Protein AF-A0A1L9TBP9-F1 (afdb_monomer)

Nearest PDB structures (foldseek):
  9b64-assembly1_A  TM=3.647E-01  e=4.771E+00  Rattus norvegicus
  8c1r-assembly1_C  TM=3.737E-01  e=6.247E+00  Rattus norvegicus
  7mit-assembly1_A  TM=2.505E-01  e=4.284E+00  Rattus norvegicus
  3b5o-assembly1_A  TM=1.708E-01  e=9.109E+00  Nostoc punctiforme PCC 73102

Radius of gyration: 25.15 Å; Cα contacts (8 Å, |Δi|>4): 472; chains: 1; bounding box: 69×74×82 Å

Sequence (394 aa):
MTLRDGPEFPFFCHICGAPPTWRRLLADSTLEYLDPEEDDFDHREYRYADFMPAQQGFGYDARFLPPRTIRWLDAARLVTNKSVDIVKGTETEASAPLLTPLAVYVNTDFGTCHYPGNTNVLQCNVDGYLVHDACFKMLERVHHQNLQANCVTRDLDLGRLWNWLELGLEDRNNDLVDWGFGDAFHRGGTDWPGERFQPDYQEWIPVKGSMWTVMDPEGPFNCQPLLDRASASPRSGYSFTFSVRPAQTSPEPKANILSLLPREHQLSILELLPTSSVLNLFLASPDVRCFAEHLPPSFWKSRLFFDVPWCADIILSQIQTAQRNRTGKGRVQFNRLLRFLREFYTSPGQDHDVEDLGFRGLRNRRRIWMNCERIVREMDNRSLTVGRQSPPEE

Secondary structure (DSSP, 8-state):
-----PPP-----TTT---S-GGGBPBSS-SS---TT-TTS------HHHH-TT-TT-SB-TTTS-GGGTGGGG-EEEEEEEEE-TTT--EEEEEEEEEPPPPSEEETTTTEEE-TT-S-EEEBTTTEEEEEHHHHHHHHHHHHHHHTTTT--PPP-HHHHHHHHHHTHHHHTSTT---S-TTSSS-S-TT----TT-TT-SSB-PPTT-GGGGS-TTS----HHHHHHHHS----S--S----PPPP--S-----GGGGS-HHHHHHHHHHS-HHHHHHHHHH-HHHHHHHTT--HHHHHHTHHHH-TTTHHHHHHHHHHHHHH-SSSPPP-HHHHHHHHHHHHHS-S---S---HHHHHHHHHHHHHHHHHHHHHHHHHHHHHHTT--PPP-

InterPro domains:
  IPR036047 F-box-like domain superfamily [SSF81383] (245-316)

Structure (mmCIF, N/CA/C/O backbone):
data_AF-A0A1L9TBP9-F1
#
_entry.id   AF-A0A1L9TBP9-F1
#
loop_
_atom_site.group_PDB
_atom_site.id
_atom_site.type_symbol
_atom_site.label_atom_id
_atom_site.label_alt_id
_atom_site.label_comp_id
_atom_site.label_asym_id
_atom_site.label_entity_id
_atom_site.label_seq_id
_atom_site.pdbx_PDB_ins_code
_atom_site.Cartn_x
_atom_site.Cartn_y
_atom_site.Cartn_z
_atom_site.occupancy
_atom_site.B_iso_or_equiv
_atom_site.auth_seq_id
_atom_site.auth_comp_id
_atom_site.auth_asym_id
_atom_site.auth_atom_id
_atom_site.pdbx_PDB_model_num
ATOM 1 N N . MET A 1 1 ? 42.427 16.219 -8.598 1.00 33.19 1 MET A N 1
ATOM 2 C CA . MET A 1 1 ? 41.796 15.067 -9.266 1.00 33.19 1 MET A CA 1
ATOM 3 C C . MET A 1 1 ? 40.311 15.247 -9.042 1.00 33.19 1 MET A C 1
ATOM 5 O O . MET A 1 1 ? 39.895 15.355 -7.899 1.00 33.19 1 MET A O 1
ATOM 9 N N . THR A 1 2 ? 39.605 15.528 -10.126 1.00 28.67 2 THR A N 1
ATOM 10 C CA . THR A 1 2 ? 38.201 15.941 -10.187 1.00 28.67 2 THR A CA 1
ATOM 11 C C . THR A 1 2 ? 37.285 14.876 -9.589 1.00 28.67 2 THR A C 1
ATOM 13 O O . THR A 1 2 ? 37.544 13.687 -9.782 1.00 28.67 2 THR A O 1
ATOM 16 N N . LEU A 1 3 ? 36.243 15.315 -8.867 1.00 34.59 3 LEU A N 1
ATOM 17 C CA . LEU A 1 3 ? 35.085 14.485 -8.538 1.00 34.59 3 LEU A CA 1
ATOM 18 C C . LEU A 1 3 ? 34.657 13.781 -9.827 1.00 34.59 3 LEU A C 1
ATOM 20 O O . LEU A 1 3 ? 34.337 14.440 -10.814 1.00 34.59 3 LEU A O 1
ATOM 24 N N . ARG A 1 4 ? 34.768 12.453 -9.859 1.00 36.00 4 ARG A N 1
ATOM 25 C CA . ARG A 1 4 ? 34.061 11.676 -10.868 1.00 36.00 4 ARG A CA 1
ATOM 26 C C . ARG A 1 4 ? 32.607 11.712 -10.435 1.00 36.00 4 ARG A C 1
ATOM 28 O O . ARG A 1 4 ? 32.274 11.075 -9.441 1.00 36.00 4 ARG A O 1
ATOM 35 N N . ASP A 1 5 ? 31.803 12.476 -11.161 1.00 43.19 5 ASP A N 1
ATOM 36 C CA . ASP A 1 5 ? 30.362 12.274 -11.233 1.00 43.19 5 ASP A CA 1
ATOM 37 C C . ASP A 1 5 ? 30.150 10.794 -11.592 1.00 43.19 5 ASP A C 1
ATOM 39 O O . ASP A 1 5 ? 30.470 10.349 -12.699 1.00 43.19 5 ASP A O 1
ATOM 43 N N . GLY A 1 6 ? 29.790 9.995 -10.587 1.00 33.72 6 GLY A N 1
ATOM 44 C CA . GLY A 1 6 ? 29.455 8.586 -10.766 1.00 33.72 6 GLY A CA 1
ATOM 45 C C . GLY A 1 6 ? 28.110 8.468 -11.484 1.00 33.72 6 GLY A C 1
ATOM 46 O O . GLY A 1 6 ? 27.306 9.395 -11.402 1.00 33.72 6 GLY A O 1
ATOM 47 N N . PRO A 1 7 ? 27.843 7.371 -12.213 1.00 36.84 7 PRO A N 1
ATOM 48 C CA . PRO A 1 7 ? 26.534 7.169 -12.814 1.00 36.84 7 PRO A CA 1
ATOM 49 C C . PRO A 1 7 ? 25.459 7.128 -11.723 1.00 36.84 7 PRO A C 1
ATOM 51 O O . PRO A 1 7 ? 25.536 6.367 -10.760 1.00 36.84 7 PRO A O 1
ATOM 54 N N . GLU A 1 8 ? 24.481 8.005 -11.894 1.00 53.34 8 GLU A N 1
ATOM 55 C CA . GLU A 1 8 ? 23.363 8.251 -11.002 1.00 53.34 8 GLU A CA 1
ATOM 56 C C . GLU A 1 8 ? 22.251 7.183 -11.134 1.00 53.34 8 GLU A C 1
ATOM 58 O O . GLU A 1 8 ? 21.772 6.883 -12.225 1.00 53.34 8 GLU A O 1
ATOM 63 N N . PHE A 1 9 ? 21.829 6.698 -9.960 1.00 54.94 9 PHE A N 1
ATOM 64 C CA . PHE A 1 9 ? 20.565 6.065 -9.541 1.00 54.94 9 PHE A CA 1
ATOM 65 C C . PHE A 1 9 ? 20.187 4.636 -10.003 1.00 54.94 9 PHE A C 1
ATOM 67 O O . PHE A 1 9 ? 19.863 4.412 -11.170 1.00 54.94 9 PHE A O 1
ATOM 74 N N . PRO A 1 10 ? 20.041 3.678 -9.057 1.00 68.88 10 PRO A N 1
ATOM 75 C CA . PRO A 1 10 ? 19.325 2.429 -9.311 1.00 68.88 10 PRO A CA 1
ATOM 76 C C . PRO A 1 10 ? 17.821 2.687 -9.528 1.00 68.88 10 PRO A C 1
ATOM 78 O O . PRO A 1 10 ? 17.229 3.589 -8.935 1.00 68.88 10 PRO A O 1
ATOM 81 N N . PHE A 1 11 ? 17.170 1.886 -10.374 1.00 77.81 11 PHE A N 1
ATOM 82 C CA . PHE A 1 11 ? 15.745 2.034 -10.694 1.00 77.81 11 PHE A CA 1
ATOM 83 C C . PHE A 1 11 ? 14.880 1.283 -9.679 1.00 77.81 11 PHE A C 1
ATOM 85 O O . PHE A 1 11 ? 14.967 0.061 -9.566 1.00 77.81 11 PHE A O 1
ATOM 92 N N . PHE A 1 12 ? 14.014 1.997 -8.962 1.00 81.06 12 PHE A N 1
ATOM 93 C CA . PHE A 1 12 ? 13.132 1.422 -7.945 1.00 81.06 12 PHE A CA 1
ATOM 94 C C . PHE A 1 12 ? 11.743 2.051 -7.975 1.00 81.06 12 PHE A C 1
ATOM 96 O O . PHE A 1 12 ? 11.516 3.126 -8.530 1.00 81.06 12 PHE A O 1
ATOM 103 N N . CYS A 1 13 ? 10.787 1.371 -7.347 1.00 87.00 13 CYS A N 1
ATOM 104 C CA . CYS A 1 13 ? 9.452 1.910 -7.175 1.00 87.00 13 CYS A CA 1
ATOM 105 C C . CYS A 1 13 ? 9.450 3.087 -6.189 1.00 87.00 13 CYS A C 1
ATOM 107 O O . CYS A 1 13 ? 9.718 2.907 -5.003 1.00 87.00 13 CYS A O 1
ATOM 109 N N . HIS A 1 14 ? 8.996 4.258 -6.637 1.00 86.12 14 HIS A N 1
ATOM 110 C CA . HIS A 1 14 ? 8.923 5.495 -5.841 1.00 86.12 14 HIS A CA 1
ATOM 111 C C . HIS A 1 14 ? 7.876 5.490 -4.708 1.00 86.12 14 HIS A C 1
ATOM 113 O O . HIS A 1 14 ? 7.734 6.473 -3.986 1.00 86.12 14 HIS A O 1
ATOM 119 N N . ILE A 1 15 ? 7.145 4.385 -4.520 1.00 87.19 15 ILE A N 1
ATOM 120 C CA . ILE A 1 15 ? 6.168 4.205 -3.430 1.00 87.19 15 ILE A CA 1
ATOM 121 C C . ILE A 1 15 ? 6.676 3.222 -2.367 1.00 87.19 15 ILE A C 1
ATOM 123 O O . ILE A 1 15 ? 6.418 3.403 -1.177 1.00 87.19 15 ILE A O 1
ATOM 127 N N . CYS A 1 16 ? 7.354 2.146 -2.773 1.00 84.75 16 CYS A N 1
ATOM 128 C CA . CYS A 1 16 ? 7.748 1.070 -1.858 1.00 84.75 16 CYS A CA 1
ATOM 129 C C . CYS A 1 16 ? 9.258 0.824 -1.775 1.00 84.75 16 CYS A C 1
ATOM 131 O O . CYS A 1 16 ? 9.674 0.019 -0.940 1.00 84.75 16 CYS A O 1
ATOM 133 N N . GLY A 1 17 ? 10.057 1.461 -2.631 1.00 80.75 17 GLY A N 1
ATOM 134 C CA . GLY A 1 17 ? 11.507 1.289 -2.716 1.00 80.75 17 GLY A CA 1
ATOM 135 C C . GLY A 1 17 ? 11.972 -0.082 -3.218 1.00 80.75 17 GLY A C 1
ATOM 136 O O . GLY A 1 17 ? 13.166 -0.341 -3.225 1.00 80.75 17 GLY A O 1
ATOM 137 N N . ALA A 1 18 ? 11.062 -0.983 -3.606 1.00 80.81 18 ALA A N 1
ATOM 138 C CA . ALA A 1 18 ? 11.427 -2.296 -4.143 1.00 80.81 18 ALA A CA 1
ATOM 139 C C . ALA A 1 18 ? 11.835 -2.197 -5.630 1.00 80.81 18 ALA A C 1
ATOM 141 O O . ALA A 1 18 ? 11.355 -1.287 -6.321 1.00 80.81 18 ALA A O 1
ATOM 142 N N . PRO A 1 19 ? 12.680 -3.119 -6.132 1.00 81.00 19 PRO A N 1
ATOM 143 C CA . PRO A 1 19 ? 13.093 -3.131 -7.533 1.00 81.00 19 PRO A CA 1
ATOM 144 C C . PRO A 1 19 ? 11.929 -3.504 -8.468 1.00 81.00 19 PRO A C 1
ATOM 146 O O . PRO A 1 19 ? 11.031 -4.228 -8.042 1.00 81.00 19 PRO A O 1
ATOM 149 N N . PRO A 1 20 ? 11.976 -3.084 -9.747 1.00 81.62 20 PRO A N 1
ATOM 150 C CA . PRO A 1 20 ? 10.925 -3.296 -10.752 1.00 81.62 20 PRO A CA 1
ATOM 151 C C . PRO A 1 20 ? 10.827 -4.724 -11.293 1.00 81.62 20 PRO A C 1
ATOM 153 O O . PRO A 1 20 ? 10.079 -4.988 -12.229 1.00 81.62 20 PRO A O 1
ATOM 156 N N . THR A 1 21 ? 11.657 -5.632 -10.792 1.00 81.62 21 THR A N 1
ATOM 157 C CA . THR A 1 21 ? 11.612 -7.041 -11.155 1.00 81.62 21 THR A CA 1
ATOM 158 C C . THR A 1 21 ? 12.157 -7.871 -10.011 1.00 81.62 21 THR A C 1
ATOM 160 O O . THR A 1 21 ? 13.104 -7.485 -9.321 1.00 81.62 21 THR A O 1
ATOM 163 N N . TRP A 1 22 ? 11.570 -9.047 -9.826 1.00 75.50 22 TRP A N 1
ATOM 164 C CA . TRP A 1 22 ? 12.051 -10.011 -8.845 1.00 75.50 22 TRP A CA 1
ATOM 165 C C . TRP A 1 22 ? 13.301 -10.763 -9.326 1.00 75.50 22 TRP A C 1
ATOM 167 O O . TRP A 1 22 ? 14.010 -11.338 -8.506 1.00 75.50 22 TRP A O 1
ATOM 177 N N . ARG A 1 23 ? 13.615 -10.725 -10.631 1.00 72.31 23 ARG A N 1
ATOM 178 C CA . ARG A 1 23 ? 14.808 -11.368 -11.219 1.00 72.31 23 ARG A CA 1
ATOM 179 C C . ARG A 1 23 ? 16.130 -10.743 -10.759 1.00 72.31 23 ARG A C 1
ATOM 181 O O . ARG A 1 23 ? 17.173 -11.357 -10.920 1.00 72.31 23 ARG A O 1
ATOM 188 N N . ARG A 1 24 ? 16.078 -9.533 -10.197 1.00 63.66 24 ARG A N 1
ATOM 189 C CA . ARG A 1 24 ? 17.217 -8.798 -9.611 1.00 63.66 24 ARG A CA 1
ATOM 190 C C . ARG A 1 24 ? 17.247 -8.887 -8.083 1.00 63.66 24 ARG A C 1
ATOM 192 O O . ARG A 1 24 ? 17.900 -8.080 -7.426 1.00 63.66 24 ARG A O 1
ATOM 199 N N . LEU A 1 25 ? 16.481 -9.819 -7.511 1.00 70.38 25 LEU A N 1
ATOM 200 C CA . LEU A 1 25 ? 16.532 -10.144 -6.093 1.00 70.38 25 LEU A CA 1
ATOM 201 C C . LEU A 1 25 ? 17.481 -11.319 -5.883 1.00 70.38 25 LEU A C 1
ATOM 203 O O . LEU A 1 25 ? 17.292 -12.393 -6.455 1.00 70.38 25 LEU A O 1
ATOM 207 N N . LEU A 1 26 ? 18.443 -11.138 -4.990 1.00 63.16 26 LEU A N 1
ATOM 208 C CA . LEU A 1 26 ? 19.385 -12.183 -4.617 1.00 63.16 26 LEU A CA 1
ATOM 209 C C . LEU A 1 26 ? 18.723 -13.258 -3.733 1.00 63.16 26 LEU A C 1
ATOM 211 O O . LEU A 1 26 ? 18.139 -12.947 -2.689 1.00 63.16 26 LEU A O 1
ATOM 215 N N . ALA A 1 27 ? 18.815 -14.524 -4.151 1.00 63.25 27 ALA A N 1
ATOM 216 C CA . ALA A 1 27 ? 18.281 -15.682 -3.430 1.00 63.25 27 ALA A CA 1
ATOM 217 C C . ALA A 1 27 ? 19.394 -16.435 -2.675 1.00 63.25 27 ALA A C 1
ATOM 219 O O . ALA A 1 27 ? 20.400 -16.824 -3.264 1.00 63.25 27 ALA A O 1
ATOM 220 N N . ASP A 1 28 ? 19.193 -16.684 -1.379 1.00 57.06 28 ASP A N 1
ATOM 221 C CA . ASP A 1 28 ? 20.138 -17.402 -0.496 1.00 57.06 28 ASP A CA 1
ATOM 222 C C . ASP A 1 28 ? 20.006 -18.940 -0.630 1.00 57.06 28 ASP A C 1
ATOM 224 O O . ASP A 1 28 ? 20.861 -19.710 -0.201 1.00 57.06 28 ASP A O 1
ATOM 228 N N . SER A 1 29 ? 18.934 -19.422 -1.271 1.00 49.94 29 SER A N 1
ATOM 229 C CA . SER A 1 29 ? 18.667 -20.851 -1.486 1.00 49.94 29 SER A CA 1
ATOM 230 C C . SER A 1 29 ? 19.085 -21.274 -2.892 1.00 49.94 29 SER A C 1
ATOM 232 O O . SER A 1 29 ? 18.466 -20.867 -3.872 1.00 49.94 29 SER A O 1
ATOM 234 N N . THR A 1 30 ? 20.077 -22.159 -2.993 1.00 48.69 30 THR A N 1
ATOM 235 C CA . THR A 1 30 ? 20.441 -22.834 -4.244 1.00 48.69 30 THR A CA 1
ATOM 236 C C . THR A 1 30 ? 19.248 -23.599 -4.833 1.00 48.69 30 THR A C 1
ATOM 238 O O . THR A 1 30 ? 18.476 -24.228 -4.110 1.00 48.69 30 THR A O 1
ATOM 241 N N . LEU A 1 31 ? 19.128 -23.512 -6.157 1.00 44.81 31 LEU A N 1
ATOM 242 C CA . LEU A 1 31 ? 18.083 -23.970 -7.082 1.00 44.81 31 LEU A CA 1
ATOM 243 C C . LEU A 1 31 ? 17.777 -25.490 -7.085 1.00 44.81 31 LEU A C 1
ATOM 245 O O . LEU A 1 31 ? 17.705 -26.096 -8.144 1.00 44.81 31 LEU A O 1
ATOM 249 N N . GLU A 1 32 ? 17.569 -26.145 -5.942 1.00 47.22 32 GLU A N 1
ATOM 250 C CA . GLU A 1 32 ? 17.118 -27.555 -5.941 1.00 47.22 32 GLU A CA 1
ATOM 251 C C . GLU A 1 32 ? 15.583 -27.716 -5.987 1.00 47.22 32 GLU A C 1
ATOM 253 O O . GLU A 1 32 ? 15.090 -28.830 -6.128 1.00 47.22 32 GLU A O 1
ATOM 258 N N . TYR A 1 33 ? 14.811 -26.623 -5.903 1.00 47.41 33 TYR A N 1
ATOM 259 C CA . TYR A 1 33 ? 13.342 -26.654 -5.782 1.00 47.41 33 TYR A CA 1
ATOM 260 C C . TYR A 1 33 ? 12.623 -25.625 -6.676 1.00 47.41 33 TYR A C 1
ATOM 262 O O . TYR A 1 33 ? 11.750 -24.897 -6.200 1.00 47.41 33 TYR A O 1
ATOM 270 N N . LEU A 1 34 ? 12.969 -25.535 -7.963 1.00 47.66 34 LEU A N 1
ATOM 271 C CA . LEU A 1 34 ? 12.057 -24.910 -8.929 1.00 47.66 34 LEU A CA 1
ATOM 272 C C . LEU A 1 34 ? 11.128 -25.961 -9.535 1.00 47.66 34 LEU A C 1
ATOM 274 O O . LEU A 1 34 ? 11.530 -27.089 -9.814 1.00 47.66 34 LEU A O 1
ATOM 278 N N . ASP A 1 35 ? 9.866 -25.569 -9.675 1.00 45.94 35 ASP A N 1
ATOM 279 C CA . ASP A 1 35 ? 8.812 -26.339 -10.327 1.00 45.94 35 ASP A CA 1
ATOM 280 C C . ASP A 1 35 ? 9.223 -26.586 -11.795 1.00 45.94 35 ASP A C 1
ATOM 282 O O . ASP A 1 35 ? 9.588 -25.622 -12.473 1.00 45.94 35 ASP A O 1
ATOM 286 N N . PRO A 1 36 ? 9.201 -27.829 -12.313 1.00 45.69 36 PRO A N 1
ATOM 287 C CA . PRO A 1 36 ? 9.644 -28.151 -13.677 1.00 45.69 36 PRO A CA 1
ATOM 288 C C . PRO A 1 36 ? 8.855 -27.465 -14.809 1.00 45.69 36 PRO A C 1
ATOM 290 O O . PRO A 1 36 ? 9.210 -27.630 -15.970 1.00 45.69 36 PRO A O 1
ATOM 293 N N . GLU A 1 37 ? 7.802 -26.699 -14.509 1.00 50.72 37 GLU A N 1
ATOM 294 C CA . GLU A 1 37 ? 7.099 -25.858 -15.491 1.00 50.72 37 GLU A CA 1
ATOM 295 C C . GLU A 1 37 ? 7.738 -24.460 -15.684 1.00 50.72 37 GLU A C 1
ATOM 297 O O . GLU A 1 37 ? 7.266 -23.685 -16.515 1.00 50.72 37 GLU A O 1
ATOM 302 N N . GLU A 1 38 ? 8.805 -24.111 -14.950 1.00 56.19 38 GLU A N 1
ATOM 303 C CA . GLU A 1 38 ? 9.460 -22.789 -14.997 1.00 56.19 38 GLU A CA 1
ATOM 304 C C . GLU A 1 38 ? 10.830 -22.792 -15.727 1.00 56.19 38 GLU A C 1
ATOM 306 O O . GLU A 1 38 ? 11.819 -22.275 -15.210 1.00 56.19 38 GLU A O 1
ATOM 311 N N . ASP A 1 39 ? 10.876 -23.324 -16.957 1.00 44.72 39 ASP A N 1
ATOM 312 C CA . ASP A 1 39 ? 12.058 -23.386 -17.862 1.00 44.72 39 ASP A CA 1
ATOM 313 C C . ASP A 1 39 ? 12.545 -22.012 -18.405 1.00 44.72 39 ASP A C 1
ATOM 315 O O . ASP A 1 39 ? 13.548 -21.931 -19.110 1.00 44.72 39 ASP A O 1
ATOM 319 N N . ASP A 1 40 ? 11.852 -20.910 -18.089 1.00 47.78 40 ASP A N 1
ATOM 320 C CA . ASP A 1 40 ? 12.173 -19.545 -18.564 1.00 47.78 40 ASP A CA 1
ATOM 321 C C . ASP A 1 40 ? 13.005 -18.718 -17.565 1.00 47.78 40 ASP A C 1
ATOM 323 O O . ASP A 1 40 ? 13.249 -17.517 -17.759 1.00 47.78 40 ASP A O 1
ATOM 327 N N . PHE A 1 41 ? 13.431 -19.330 -16.462 1.00 45.78 41 PHE A N 1
ATOM 328 C CA . PHE A 1 41 ? 14.472 -18.738 -15.637 1.00 45.78 41 PHE A CA 1
ATOM 329 C C . PHE A 1 41 ? 15.792 -18.837 -16.400 1.00 45.78 41 PHE A C 1
ATOM 331 O O . PHE A 1 41 ? 16.184 -19.928 -16.798 1.00 45.78 41 PHE A O 1
ATOM 338 N N . ASP A 1 42 ? 16.501 -17.721 -16.595 1.00 43.16 42 ASP A N 1
ATOM 339 C CA . ASP A 1 42 ? 17.889 -17.771 -17.065 1.00 43.16 42 ASP A CA 1
ATOM 340 C C . ASP A 1 42 ? 18.673 -18.579 -16.015 1.00 43.16 42 ASP A C 1
ATOM 342 O O . ASP A 1 42 ? 19.019 -18.052 -14.959 1.00 43.16 42 ASP A O 1
ATOM 346 N N . HIS A 1 43 ? 18.859 -19.884 -16.266 1.00 42.22 43 HIS A N 1
ATOM 347 C CA . HIS A 1 43 ? 19.465 -20.891 -15.382 1.00 42.22 43 HIS A CA 1
ATOM 348 C C . HIS A 1 43 ? 20.947 -20.640 -15.107 1.00 42.22 43 HIS A C 1
ATOM 350 O O . HIS A 1 43 ? 21.695 -21.562 -14.778 1.00 42.22 43 HIS A O 1
ATOM 356 N N . ARG A 1 44 ? 21.414 -19.403 -15.252 1.00 44.34 44 ARG A N 1
ATOM 357 C CA . ARG A 1 44 ? 22.687 -19.014 -14.680 1.00 44.34 44 ARG A CA 1
ATOM 358 C C . ARG A 1 44 ? 22.594 -19.361 -13.205 1.00 44.34 44 ARG A C 1
ATOM 360 O O . ARG A 1 44 ? 21.741 -18.841 -12.489 1.00 44.34 44 ARG A O 1
ATOM 367 N N . GLU A 1 45 ? 23.412 -20.324 -12.798 1.00 45.72 45 GLU A N 1
ATOM 368 C CA . GLU A 1 45 ? 23.589 -20.770 -11.424 1.00 45.72 45 GLU A CA 1
ATOM 369 C C . GLU A 1 45 ? 24.126 -19.595 -10.605 1.00 45.72 45 GLU A C 1
ATOM 371 O O . GLU A 1 45 ? 25.297 -19.530 -10.252 1.00 45.72 45 GLU A O 1
ATOM 376 N N . TYR A 1 46 ? 23.287 -18.603 -10.345 1.00 49.81 46 TYR A N 1
ATOM 377 C CA . TYR A 1 46 ? 23.654 -17.451 -9.561 1.00 49.81 46 TYR A CA 1
ATOM 378 C C . TYR A 1 46 ? 23.533 -17.852 -8.101 1.00 49.81 46 TYR A C 1
ATOM 380 O O . TYR A 1 46 ? 22.521 -17.608 -7.444 1.00 49.81 46 TYR A O 1
ATOM 388 N N . ARG A 1 47 ? 24.554 -18.545 -7.587 1.00 52.41 47 ARG A N 1
ATOM 389 C CA . ARG A 1 47 ? 24.654 -18.748 -6.146 1.00 52.41 47 ARG A CA 1
ATOM 390 C C . ARG A 1 47 ? 25.114 -17.430 -5.560 1.00 52.41 47 ARG A C 1
ATOM 392 O O . ARG A 1 47 ? 26.157 -16.909 -5.935 1.00 52.41 47 ARG A O 1
ATOM 399 N N . TYR A 1 48 ? 24.363 -16.915 -4.597 1.00 53.62 48 TYR A N 1
ATOM 400 C CA . TYR A 1 48 ? 24.739 -15.722 -3.845 1.00 53.62 48 TYR A CA 1
ATOM 401 C C . TYR A 1 48 ? 26.195 -15.782 -3.323 1.00 53.62 48 TYR A C 1
ATOM 403 O O . TYR A 1 48 ? 26.937 -14.800 -3.377 1.00 53.62 48 TYR A O 1
ATOM 411 N N . ALA A 1 49 ? 26.636 -16.978 -2.913 1.00 54.78 49 ALA A N 1
ATOM 412 C CA . ALA A 1 49 ? 28.001 -17.256 -2.470 1.00 54.78 49 ALA A CA 1
ATOM 413 C C . ALA A 1 49 ? 29.090 -16.998 -3.534 1.00 54.78 49 ALA A C 1
ATOM 415 O O . ALA A 1 49 ? 30.233 -16.748 -3.155 1.00 54.78 49 ALA A O 1
ATOM 416 N N . ASP A 1 50 ? 28.753 -17.032 -4.826 1.00 53.84 50 ASP A N 1
ATOM 417 C CA . ASP A 1 50 ? 29.701 -16.830 -5.928 1.00 53.84 50 ASP A CA 1
ATOM 418 C C . ASP A 1 50 ? 29.942 -15.337 -6.214 1.00 53.84 50 ASP A C 1
ATOM 420 O O . ASP A 1 50 ? 31.027 -14.961 -6.656 1.00 53.84 50 ASP A O 1
ATOM 424 N N . PHE A 1 51 ? 28.967 -14.472 -5.908 1.00 53.19 51 PHE A N 1
ATOM 425 C CA . PHE A 1 51 ? 29.073 -13.017 -6.082 1.00 53.19 51 PHE A CA 1
ATOM 426 C C . PHE A 1 51 ? 29.619 -12.329 -4.838 1.00 53.19 51 PHE A C 1
ATOM 428 O O . PHE A 1 51 ? 30.425 -11.405 -4.942 1.00 53.19 51 PHE A O 1
ATOM 435 N N . MET A 1 52 ? 29.195 -12.779 -3.653 1.00 55.31 52 MET A N 1
ATOM 436 C CA . MET A 1 52 ? 29.552 -12.145 -2.384 1.00 55.31 52 MET A CA 1
ATOM 437 C C . MET A 1 52 ? 29.920 -13.201 -1.328 1.00 55.31 52 MET A C 1
ATOM 439 O O . MET A 1 52 ? 29.197 -13.390 -0.348 1.00 55.31 52 MET A O 1
ATOM 443 N N . PRO A 1 53 ? 31.073 -13.888 -1.474 1.00 52.97 53 PRO A N 1
ATOM 444 C CA . PRO A 1 53 ? 31.468 -15.005 -0.606 1.00 52.97 53 PRO A CA 1
ATOM 445 C C . PRO A 1 53 ? 31.600 -14.634 0.881 1.00 52.97 53 PRO A C 1
ATOM 447 O O . PRO A 1 53 ? 31.456 -15.494 1.747 1.00 52.97 53 PRO A O 1
ATOM 450 N N . ALA A 1 54 ? 31.829 -13.355 1.197 1.00 55.75 54 ALA A N 1
ATOM 451 C CA . ALA A 1 54 ? 31.897 -12.841 2.569 1.00 55.75 54 ALA A CA 1
ATOM 452 C C . ALA A 1 54 ? 30.524 -12.495 3.185 1.00 55.75 54 ALA A C 1
ATOM 454 O O . ALA A 1 54 ? 30.461 -12.122 4.354 1.00 55.75 54 ALA A O 1
ATOM 455 N N . GLN A 1 55 ? 29.436 -12.597 2.417 1.00 54.84 55 GLN A N 1
ATOM 456 C CA . GLN A 1 55 ? 28.101 -12.138 2.805 1.00 54.84 55 GLN A CA 1
ATOM 457 C C . GLN A 1 55 ? 27.098 -13.296 2.978 1.00 54.84 55 GLN A C 1
ATOM 459 O O . GLN A 1 55 ? 25.893 -13.102 2.882 1.00 54.84 55 GLN A O 1
ATOM 464 N N . GLN A 1 56 ? 27.554 -14.522 3.251 1.00 55.12 56 GLN A N 1
ATOM 465 C CA . GLN A 1 56 ? 26.652 -15.655 3.519 1.00 55.12 56 GLN A CA 1
ATOM 466 C C . GLN A 1 56 ? 25.558 -15.272 4.545 1.00 55.12 56 GLN A C 1
ATOM 468 O O . GLN A 1 56 ? 25.869 -14.934 5.689 1.00 55.12 56 GLN A O 1
ATOM 473 N N . GLY A 1 57 ? 24.281 -15.309 4.133 1.00 55.56 57 GLY A N 1
ATOM 474 C CA . GLY A 1 57 ? 23.123 -14.952 4.966 1.00 55.56 57 GLY A CA 1
ATOM 475 C C . GLY A 1 57 ? 22.365 -13.667 4.592 1.00 55.56 57 GLY A C 1
ATOM 476 O O . GLY A 1 57 ? 21.461 -13.274 5.340 1.00 55.56 57 GLY A O 1
ATOM 477 N N . PHE A 1 58 ? 22.695 -13.023 3.470 1.00 57.12 58 PHE A N 1
ATOM 478 C CA . PHE A 1 58 ? 21.857 -12.002 2.829 1.00 57.12 58 PHE A CA 1
ATOM 479 C C . PHE A 1 58 ? 21.167 -12.584 1.587 1.00 57.12 58 PHE A C 1
ATOM 481 O O . PHE A 1 58 ? 21.638 -13.549 0.996 1.00 57.12 58 PHE A O 1
ATOM 488 N N . GLY A 1 59 ? 20.021 -12.021 1.211 1.00 61.56 59 GLY A N 1
ATOM 489 C CA . GLY A 1 59 ? 19.116 -12.634 0.245 1.00 61.56 59 GLY A CA 1
ATOM 490 C C . GLY A 1 59 ? 17.789 -13.065 0.868 1.00 61.56 59 GLY A C 1
ATOM 491 O O . GLY A 1 59 ? 17.546 -12.917 2.071 1.00 61.56 59 GLY A O 1
ATOM 492 N N . TYR A 1 60 ? 16.892 -13.582 0.033 1.00 67.44 60 TYR A N 1
ATOM 493 C CA . TYR A 1 60 ? 15.691 -14.264 0.498 1.00 67.44 60 TYR A CA 1
ATOM 494 C C . TYR A 1 60 ? 15.860 -15.769 0.346 1.00 67.44 60 TYR A C 1
ATOM 496 O O . TYR A 1 60 ? 16.478 -16.267 -0.591 1.00 67.44 60 TYR A O 1
ATOM 504 N N . ASP A 1 61 ? 15.287 -16.509 1.280 1.00 69.50 61 ASP A N 1
ATOM 505 C CA . ASP A 1 61 ? 15.309 -17.960 1.236 1.00 69.50 61 ASP A CA 1
ATOM 506 C C . ASP A 1 61 ? 14.101 -18.452 0.432 1.00 69.50 61 ASP A C 1
ATOM 508 O O . ASP A 1 61 ? 12.955 -18.320 0.875 1.00 69.50 61 ASP A O 1
ATOM 512 N N . ALA A 1 62 ? 14.353 -19.013 -0.753 1.00 66.94 62 ALA A N 1
ATOM 513 C CA . ALA A 1 62 ? 13.316 -19.514 -1.655 1.00 66.94 62 ALA A CA 1
ATOM 514 C C . ALA A 1 62 ? 12.467 -20.644 -1.040 1.00 66.94 62 ALA A C 1
ATOM 516 O O . ALA A 1 62 ? 11.325 -20.844 -1.457 1.00 66.94 62 ALA A O 1
ATOM 517 N N . ARG A 1 63 ? 12.963 -21.332 0.003 1.00 68.00 63 ARG A N 1
ATOM 518 C CA . ARG A 1 63 ? 12.177 -22.315 0.773 1.00 68.00 63 ARG A CA 1
ATOM 519 C C . ARG A 1 63 ? 11.031 -21.656 1.533 1.00 68.00 63 ARG A C 1
ATOM 521 O O . ARG A 1 63 ? 10.000 -22.284 1.763 1.00 68.00 63 ARG A O 1
ATOM 528 N N . PHE A 1 64 ? 11.210 -20.397 1.931 1.00 70.94 64 PHE A N 1
ATOM 529 C CA . PHE A 1 64 ? 10.184 -19.608 2.605 1.00 70.94 64 PHE A CA 1
ATOM 530 C C . PHE A 1 64 ? 9.450 -18.684 1.636 1.00 70.94 64 PHE A C 1
ATOM 532 O O . PHE A 1 64 ? 8.252 -18.502 1.795 1.00 70.94 64 PHE A O 1
ATOM 539 N N . LEU A 1 65 ? 10.130 -18.123 0.637 1.00 74.62 65 LEU A N 1
ATOM 540 C CA . LEU A 1 65 ? 9.582 -17.159 -0.315 1.00 74.62 65 LEU A CA 1
ATOM 541 C C . LEU A 1 65 ? 9.661 -17.682 -1.754 1.00 74.62 65 LEU A C 1
ATOM 543 O O . LEU A 1 65 ? 10.622 -17.380 -2.462 1.00 74.62 65 LEU A O 1
ATOM 547 N N . PRO A 1 66 ? 8.658 -18.443 -2.224 1.00 75.00 66 PRO A N 1
ATOM 548 C CA . PRO A 1 66 ? 8.668 -18.940 -3.593 1.00 75.00 66 PRO A CA 1
ATOM 549 C C . PRO A 1 66 ? 8.508 -17.785 -4.602 1.00 75.00 66 PRO A C 1
ATOM 551 O O . PRO A 1 66 ? 7.775 -16.832 -4.303 1.00 75.00 66 PRO A O 1
ATOM 554 N N . PRO A 1 67 ? 9.068 -17.890 -5.825 1.00 75.94 67 PRO A N 1
ATOM 555 C CA . PRO A 1 67 ? 9.017 -16.846 -6.859 1.00 75.94 67 PRO A CA 1
ATOM 556 C C . PRO A 1 67 ? 7.627 -16.239 -7.087 1.00 75.94 67 PRO A C 1
ATOM 558 O O . PRO A 1 67 ? 7.461 -15.024 -7.172 1.00 75.94 67 PRO A O 1
ATOM 561 N N . ARG A 1 68 ? 6.576 -17.066 -7.081 1.00 80.06 68 ARG A N 1
ATOM 562 C CA . ARG A 1 68 ? 5.182 -16.608 -7.219 1.00 80.06 68 ARG A CA 1
ATOM 563 C C . ARG A 1 68 ? 4.762 -15.514 -6.228 1.00 80.06 68 ARG A C 1
ATOM 565 O O . ARG A 1 68 ? 3.892 -14.719 -6.552 1.00 80.06 68 ARG A O 1
ATOM 572 N N . THR A 1 69 ? 5.358 -15.465 -5.034 1.00 81.44 69 THR A N 1
ATOM 573 C CA . THR A 1 69 ? 5.036 -14.461 -4.000 1.00 81.44 69 THR A CA 1
ATOM 574 C C . THR A 1 69 ? 5.749 -13.126 -4.187 1.00 81.44 69 THR A C 1
ATOM 576 O O . THR A 1 69 ? 5.374 -12.153 -3.540 1.00 81.44 69 THR A O 1
ATOM 579 N N . ILE A 1 70 ? 6.740 -13.065 -5.078 1.00 85.19 70 ILE A N 1
ATOM 580 C CA . ILE A 1 70 ? 7.532 -11.865 -5.384 1.00 85.19 70 ILE A CA 1
ATOM 581 C C . ILE A 1 70 ? 7.314 -11.376 -6.829 1.00 85.19 70 ILE A C 1
ATOM 583 O O . ILE A 1 70 ? 7.661 -10.244 -7.146 1.00 85.19 70 ILE A O 1
ATOM 587 N N . ARG A 1 71 ? 6.651 -12.171 -7.688 1.00 87.56 71 ARG A N 1
ATOM 588 C CA . ARG A 1 71 ? 6.323 -11.832 -9.092 1.00 87.56 71 ARG A CA 1
ATOM 589 C C . ARG A 1 71 ? 5.537 -10.534 -9.282 1.00 87.56 71 ARG A C 1
ATOM 591 O O . ARG A 1 71 ? 5.606 -9.945 -10.354 1.00 87.56 71 ARG A O 1
ATOM 598 N N . TRP A 1 72 ? 4.817 -10.061 -8.264 1.00 92.06 72 TRP A N 1
ATOM 599 C CA . TRP A 1 72 ? 4.117 -8.772 -8.323 1.00 92.06 72 TRP A CA 1
ATOM 600 C C . TRP A 1 72 ? 5.059 -7.591 -8.628 1.00 92.06 72 TRP A C 1
ATOM 602 O O . TRP A 1 72 ? 4.596 -6.571 -9.132 1.00 92.06 72 TRP A O 1
ATOM 612 N N . LEU A 1 73 ? 6.363 -7.737 -8.358 1.00 89.62 73 LEU A N 1
ATOM 613 C CA . LEU A 1 73 ? 7.385 -6.742 -8.681 1.00 89.62 73 LEU A CA 1
ATOM 614 C C . LEU A 1 73 ? 7.546 -6.526 -10.191 1.00 89.62 73 LEU A C 1
ATOM 616 O O . LEU A 1 73 ? 7.823 -5.407 -10.594 1.00 89.62 73 LEU A O 1
ATOM 620 N N . ASP A 1 74 ? 7.293 -7.535 -11.035 1.00 89.00 74 ASP A N 1
ATOM 621 C CA . ASP A 1 74 ? 7.365 -7.372 -12.499 1.00 89.00 74 ASP A CA 1
ATOM 622 C C . ASP A 1 74 ? 6.257 -6.461 -13.047 1.00 89.00 74 ASP A C 1
ATOM 624 O O . ASP A 1 74 ? 6.377 -5.900 -14.137 1.00 89.00 74 ASP A O 1
ATOM 628 N N . ALA A 1 75 ? 5.155 -6.305 -12.305 1.00 93.06 75 ALA A N 1
ATOM 629 C CA . ALA A 1 75 ? 4.048 -5.445 -12.694 1.00 93.06 75 ALA A CA 1
ATOM 630 C C . ALA A 1 75 ? 4.399 -3.975 -12.417 1.00 93.06 75 ALA A C 1
ATOM 632 O O . ALA A 1 75 ? 3.882 -3.355 -11.485 1.00 93.06 75 ALA A O 1
ATOM 633 N N . ALA A 1 76 ? 5.288 -3.416 -13.234 1.00 92.75 76 ALA A N 1
ATOM 634 C CA . ALA A 1 76 ? 5.738 -2.034 -13.156 1.00 92.75 76 ALA A CA 1
ATOM 635 C C . ALA A 1 76 ? 5.045 -1.133 -14.193 1.00 92.75 76 ALA A C 1
ATOM 637 O O . ALA A 1 76 ? 4.617 -1.571 -15.263 1.00 92.75 76 ALA A O 1
ATOM 638 N N . ARG A 1 77 ? 4.941 0.154 -13.861 1.00 93.38 77 ARG A N 1
ATOM 639 C CA . ARG A 1 77 ? 4.448 1.247 -14.709 1.00 93.38 77 ARG A CA 1
ATOM 640 C C . ARG A 1 77 ? 5.326 2.477 -14.512 1.00 93.38 77 ARG A C 1
ATOM 642 O O . ARG A 1 77 ? 6.024 2.584 -13.504 1.00 93.38 77 ARG A O 1
ATOM 649 N N . LEU A 1 78 ? 5.232 3.429 -15.433 1.00 92.69 78 LEU A N 1
ATOM 650 C CA . LEU A 1 78 ? 5.771 4.772 -15.259 1.00 92.69 78 LEU A CA 1
ATOM 651 C C . LEU A 1 78 ? 4.635 5.774 -15.058 1.00 92.69 78 LEU A C 1
ATOM 653 O O . LEU A 1 78 ? 3.652 5.775 -15.800 1.00 92.69 78 LEU A O 1
ATOM 657 N N . VAL A 1 79 ? 4.796 6.651 -14.072 1.00 92.69 79 VAL A N 1
ATOM 658 C CA . VAL A 1 79 ? 4.118 7.951 -14.063 1.00 92.69 79 VAL A CA 1
ATOM 659 C C . VAL A 1 79 ? 4.985 8.873 -14.910 1.00 92.69 79 VAL A C 1
ATOM 661 O O . VAL A 1 79 ? 6.159 9.030 -14.590 1.00 92.69 79 VAL A O 1
ATOM 664 N N . THR A 1 80 ? 4.459 9.420 -16.002 1.00 90.12 80 THR A N 1
ATOM 665 C CA . THR A 1 80 ? 5.243 10.139 -17.020 1.00 90.12 80 THR A CA 1
ATOM 666 C C . THR A 1 80 ? 4.489 11.356 -17.543 1.00 90.12 80 THR A C 1
ATOM 668 O O . THR A 1 80 ? 3.263 11.347 -17.613 1.00 90.12 80 THR A O 1
ATOM 671 N N . ASN A 1 81 ? 5.211 12.402 -17.932 1.00 88.00 81 ASN A N 1
ATOM 672 C CA . ASN A 1 81 ? 4.683 13.515 -18.721 1.00 88.00 81 ASN A CA 1
ATOM 673 C C . ASN A 1 81 ? 4.963 13.340 -20.224 1.00 88.00 81 ASN A C 1
ATOM 675 O O . ASN A 1 81 ? 4.678 14.245 -21.000 1.00 88.00 81 ASN A O 1
ATOM 679 N N . LYS A 1 82 ? 5.505 12.198 -20.659 1.00 82.19 82 LYS A N 1
ATOM 680 C CA . LYS A 1 82 ? 5.695 11.876 -22.070 1.00 82.19 82 LYS A CA 1
ATOM 681 C C . LYS A 1 82 ? 4.524 11.056 -22.583 1.00 82.19 82 LYS A C 1
ATOM 683 O O . LYS A 1 82 ? 4.143 10.030 -22.023 1.00 82.19 82 LYS A O 1
ATOM 688 N N . SER A 1 83 ? 3.967 11.507 -23.697 1.00 70.94 83 SER A N 1
ATOM 689 C CA . SER A 1 83 ? 3.070 10.712 -24.524 1.00 70.94 83 SER A CA 1
ATOM 690 C C . SER A 1 83 ? 3.848 10.188 -25.717 1.00 70.94 83 SER A C 1
ATOM 692 O O . SER A 1 83 ? 4.715 10.863 -26.272 1.00 70.94 83 SER A O 1
ATOM 694 N N . VAL A 1 84 ? 3.540 8.968 -26.121 1.00 65.50 84 VAL A N 1
ATOM 695 C CA . VAL A 1 84 ? 4.168 8.373 -27.287 1.00 65.50 84 VAL A CA 1
ATOM 696 C C . VAL A 1 84 ? 3.103 8.223 -28.358 1.00 65.50 84 VAL A C 1
ATOM 698 O O . VAL A 1 84 ? 2.151 7.459 -28.187 1.00 65.50 84 VAL A O 1
ATOM 701 N N . ASP A 1 85 ? 3.249 8.971 -29.452 1.00 59.91 85 ASP A N 1
ATOM 702 C CA . ASP A 1 85 ? 2.324 8.897 -30.579 1.00 59.91 85 ASP A CA 1
ATOM 703 C C . ASP A 1 85 ? 2.498 7.544 -31.288 1.00 59.91 85 ASP A C 1
ATOM 705 O O . ASP A 1 85 ? 3.498 7.285 -31.963 1.00 59.91 85 ASP A O 1
ATOM 709 N N . ILE A 1 86 ? 1.502 6.670 -31.117 1.00 56.66 86 ILE A N 1
ATOM 710 C CA . ILE A 1 86 ? 1.452 5.298 -31.649 1.00 56.66 86 ILE A CA 1
ATOM 711 C C . ILE A 1 86 ? 1.533 5.288 -33.183 1.00 56.66 86 ILE A C 1
ATOM 713 O O . ILE A 1 86 ? 2.006 4.322 -33.774 1.00 56.66 86 ILE A O 1
ATOM 717 N N . VAL A 1 87 ? 1.093 6.361 -33.848 1.00 53.25 87 VAL A N 1
ATOM 718 C CA . VAL A 1 87 ? 1.027 6.419 -35.314 1.00 53.25 87 VAL A CA 1
ATOM 719 C C . VAL A 1 87 ? 2.336 6.923 -35.922 1.00 53.25 87 VAL A C 1
ATOM 721 O O . VAL A 1 87 ? 2.666 6.563 -37.051 1.00 53.25 87 VAL A O 1
ATOM 724 N N . LYS A 1 88 ? 3.093 7.750 -35.192 1.00 54.03 88 LYS A N 1
ATOM 725 C CA . LYS A 1 88 ? 4.301 8.415 -35.712 1.00 54.03 88 LYS A CA 1
ATOM 726 C C . LYS A 1 88 ? 5.608 7.928 -35.098 1.00 54.03 88 LYS A C 1
ATOM 728 O O . LYS A 1 88 ? 6.663 8.256 -35.631 1.00 54.03 88 LYS A O 1
ATOM 733 N N . GLY A 1 89 ? 5.556 7.174 -33.998 1.00 54.75 89 GLY A N 1
ATOM 734 C CA . GLY A 1 89 ? 6.755 6.744 -33.273 1.00 54.75 89 GLY A CA 1
ATOM 735 C C . GLY A 1 89 ? 7.560 7.911 -32.690 1.00 54.75 89 GLY A C 1
ATOM 736 O O . GLY A 1 89 ? 8.734 7.748 -32.381 1.00 54.75 89 GLY A O 1
ATOM 737 N N . THR A 1 90 ? 6.952 9.095 -32.577 1.00 56.47 90 THR A N 1
ATOM 738 C CA . THR A 1 90 ? 7.581 10.299 -32.029 1.00 56.47 90 THR A CA 1
ATOM 739 C C . THR A 1 90 ? 7.109 10.524 -30.601 1.00 56.47 90 THR A C 1
ATOM 741 O O . THR A 1 90 ? 5.906 10.493 -30.331 1.00 56.47 90 THR A O 1
ATOM 744 N N . GLU A 1 91 ? 8.054 10.775 -29.698 1.00 61.16 91 GLU A N 1
ATOM 745 C CA . GLU A 1 91 ? 7.770 11.236 -28.341 1.00 61.16 91 GLU A CA 1
ATOM 746 C C . GLU A 1 91 ? 7.254 12.676 -28.385 1.00 61.16 91 GLU A C 1
ATOM 748 O O . GLU A 1 91 ? 7.863 13.552 -29.000 1.00 61.16 91 GLU A O 1
ATOM 753 N N . THR A 1 92 ? 6.126 12.924 -27.732 1.00 63.81 92 THR A N 1
ATOM 754 C CA . THR A 1 92 ? 5.566 14.262 -27.550 1.00 63.81 92 THR A CA 1
ATOM 755 C C . THR A 1 92 ? 5.297 14.491 -26.073 1.00 63.81 92 THR A C 1
ATOM 757 O O . THR A 1 92 ? 4.698 13.640 -25.412 1.00 63.81 92 THR A O 1
ATOM 760 N N . GLU A 1 93 ? 5.707 15.641 -25.540 1.00 71.69 93 GLU A N 1
ATOM 761 C CA . GLU A 1 93 ? 5.315 16.044 -24.188 1.00 71.69 93 GLU A CA 1
ATOM 762 C C . GLU A 1 93 ? 3.786 16.024 -24.082 1.00 71.69 93 GLU A C 1
ATOM 764 O O . GLU A 1 93 ? 3.067 16.628 -24.882 1.00 71.69 93 GLU A O 1
ATOM 769 N N . ALA A 1 94 ? 3.285 15.243 -23.133 1.00 69.81 94 ALA A N 1
ATOM 770 C CA . ALA A 1 94 ? 1.875 15.173 -22.830 1.00 69.81 94 ALA A CA 1
ATOM 771 C C . ALA A 1 94 ? 1.452 16.478 -22.153 1.00 69.81 94 ALA A C 1
ATOM 773 O O . ALA A 1 94 ? 2.146 17.011 -21.291 1.00 69.81 94 ALA A O 1
ATOM 774 N N . SER A 1 95 ? 0.254 16.959 -22.480 1.00 68.81 95 SER A N 1
ATOM 775 C CA . SER A 1 95 ? -0.326 18.144 -21.837 1.00 68.81 95 SER A CA 1
ATOM 776 C C . SER A 1 95 ? -0.628 17.948 -20.345 1.00 68.81 95 SER A C 1
ATOM 778 O O . SER A 1 95 ? -0.933 18.912 -19.649 1.00 68.81 95 SER A O 1
ATOM 780 N N . ALA A 1 96 ? -0.609 16.702 -19.864 1.00 80.31 96 ALA A N 1
ATOM 781 C CA . ALA A 1 96 ? -0.779 16.333 -18.467 1.00 80.31 96 ALA A CA 1
ATOM 782 C C . ALA A 1 96 ? -0.041 15.013 -18.178 1.00 80.31 96 ALA A C 1
ATOM 784 O O . ALA A 1 96 ? 0.064 14.177 -19.083 1.00 80.31 96 ALA A O 1
ATOM 785 N N . PRO A 1 97 ? 0.419 14.786 -16.933 1.00 88.31 97 PRO A N 1
ATOM 786 C CA . PRO A 1 97 ? 0.993 13.507 -16.543 1.00 88.31 97 PRO A CA 1
ATOM 787 C C . PRO A 1 97 ? 0.003 12.355 -16.724 1.00 88.31 97 PRO A C 1
ATOM 789 O O . PRO A 1 97 ? -1.188 12.478 -16.433 1.00 88.31 97 PRO A O 1
ATOM 792 N N . LEU A 1 98 ? 0.520 11.222 -17.181 1.00 90.88 98 LEU A N 1
ATOM 793 C CA . LEU A 1 98 ? -0.213 9.995 -17.446 1.00 90.88 98 LEU A CA 1
ATOM 794 C C . LEU A 1 98 ? 0.477 8.799 -16.790 1.00 90.88 98 LEU A C 1
ATOM 796 O O . LEU A 1 98 ? 1.667 8.825 -16.472 1.00 90.88 98 LEU A O 1
ATOM 800 N N . LEU A 1 99 ? -0.291 7.732 -16.590 1.00 91.88 99 LEU A N 1
ATOM 801 C CA . LEU A 1 99 ? 0.219 6.441 -16.146 1.00 91.88 99 LEU A CA 1
ATOM 802 C C . LEU A 1 99 ? 0.336 5.514 -17.356 1.00 91.88 99 LEU A C 1
ATOM 804 O O . LEU A 1 99 ? -0.646 5.302 -18.072 1.00 91.88 99 LEU A O 1
ATOM 808 N N . THR A 1 100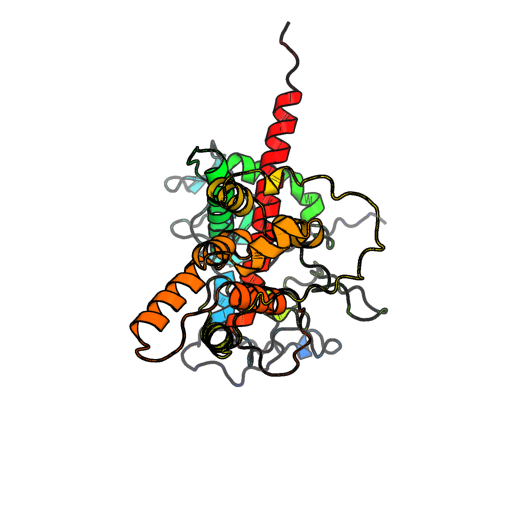 ? 1.512 4.933 -17.582 1.00 91.12 100 THR A N 1
ATOM 809 C CA . THR A 1 100 ? 1.702 3.996 -18.695 1.00 91.12 100 THR A CA 1
ATOM 810 C C . THR A 1 100 ? 0.896 2.703 -18.496 1.00 91.12 100 THR A C 1
ATOM 812 O O . THR A 1 100 ? 0.543 2.331 -17.364 1.00 91.12 100 THR A O 1
ATOM 815 N N . PRO A 1 101 ? 0.650 1.936 -19.575 1.00 90.44 101 PRO A N 1
ATOM 816 C CA . PRO A 1 101 ? 0.325 0.519 -19.458 1.00 90.44 101 PRO A CA 1
ATOM 817 C C . PRO A 1 101 ? 1.375 -0.238 -18.627 1.00 90.44 101 PRO A C 1
ATOM 819 O O . PRO A 1 101 ? 2.476 0.268 -18.386 1.00 90.44 101 PRO A O 1
ATOM 822 N N . LEU A 1 102 ? 1.030 -1.457 -18.200 1.00 91.12 102 LEU A N 1
ATOM 823 C CA . LEU A 1 102 ? 1.997 -2.363 -17.574 1.00 91.12 102 LEU A CA 1
ATOM 824 C C . LEU A 1 102 ? 3.176 -2.592 -18.517 1.00 91.12 102 LEU A C 1
ATOM 826 O O . LEU A 1 102 ? 2.970 -2.826 -19.709 1.00 91.12 102 LEU A O 1
ATOM 830 N N . ALA A 1 103 ? 4.386 -2.541 -17.975 1.00 88.88 103 ALA A N 1
ATOM 831 C CA . ALA A 1 103 ? 5.581 -2.898 -18.712 1.00 88.88 103 ALA A CA 1
ATOM 832 C C . ALA A 1 103 ? 5.527 -4.378 -19.134 1.00 88.88 103 ALA A C 1
ATOM 834 O O . ALA A 1 103 ? 5.090 -5.240 -18.376 1.00 88.88 103 ALA A O 1
ATOM 835 N N . VAL A 1 104 ? 5.993 -4.669 -20.348 1.00 87.06 104 VAL A N 1
ATOM 836 C CA . VAL A 1 104 ? 6.361 -6.022 -20.786 1.00 87.06 104 VAL A CA 1
ATOM 837 C C . VAL A 1 104 ? 7.616 -6.463 -20.040 1.00 87.06 104 VAL A C 1
ATOM 839 O O . VAL A 1 104 ? 7.692 -7.598 -19.583 1.00 87.06 104 VAL A O 1
ATOM 842 N N . TYR A 1 105 ? 8.594 -5.561 -19.916 1.00 85.44 105 TYR A N 1
ATOM 843 C CA . TYR A 1 105 ? 9.773 -5.748 -19.079 1.00 85.44 105 TYR A CA 1
ATOM 844 C C . TYR A 1 105 ? 10.421 -4.402 -18.737 1.00 85.44 105 TYR A C 1
ATOM 846 O O . TYR A 1 105 ? 10.258 -3.408 -19.452 1.00 85.44 105 TYR A O 1
ATOM 854 N N . VAL A 1 106 ? 11.196 -4.390 -17.654 1.00 83.88 106 VAL A N 1
ATOM 855 C CA . VAL A 1 106 ? 12.043 -3.261 -17.260 1.00 83.88 106 VAL A CA 1
ATOM 856 C C . VAL A 1 106 ? 13.493 -3.720 -17.305 1.00 83.88 106 VAL A C 1
ATOM 858 O O . VAL A 1 106 ? 13.869 -4.669 -16.618 1.00 83.88 106 VAL A O 1
ATOM 861 N N . ASN A 1 107 ? 14.309 -3.072 -18.133 1.00 82.19 107 ASN A N 1
ATOM 862 C CA . ASN A 1 107 ? 15.745 -3.291 -18.143 1.00 82.19 107 ASN A CA 1
ATOM 863 C C . ASN A 1 107 ? 16.384 -2.424 -17.058 1.00 82.19 107 ASN A C 1
ATOM 865 O O . ASN A 1 107 ? 16.460 -1.204 -17.186 1.00 82.19 107 ASN A O 1
ATOM 869 N N . THR A 1 108 ? 16.850 -3.059 -15.993 1.00 75.56 108 THR A N 1
ATOM 870 C CA . THR A 1 108 ? 17.489 -2.376 -14.867 1.00 75.56 108 THR A CA 1
ATOM 871 C C . THR A 1 108 ? 18.929 -1.953 -15.147 1.00 75.56 108 THR A C 1
ATOM 873 O O . THR A 1 108 ? 19.436 -1.107 -14.424 1.00 75.56 108 THR A O 1
ATOM 876 N N . ASP A 1 109 ? 19.581 -2.494 -16.181 1.00 73.56 109 ASP A N 1
ATOM 877 C CA . ASP A 1 109 ? 20.962 -2.124 -16.532 1.00 73.56 109 ASP A CA 1
ATOM 878 C C . ASP A 1 109 ? 21.011 -0.752 -17.203 1.00 73.56 109 ASP A C 1
ATOM 880 O O . ASP A 1 109 ? 21.923 0.036 -16.968 1.00 73.56 109 ASP A O 1
ATOM 884 N N . PHE A 1 110 ? 20.009 -0.476 -18.040 1.00 76.12 110 PHE A N 1
ATOM 885 C CA . PHE A 1 110 ? 19.904 0.763 -18.816 1.00 76.12 110 PHE A CA 1
ATOM 886 C C . PHE A 1 110 ? 18.773 1.679 -18.347 1.00 76.12 110 PHE A C 1
ATOM 888 O O . PHE A 1 110 ? 18.598 2.762 -18.898 1.00 76.12 110 PHE A O 1
ATOM 895 N N . GLY A 1 111 ? 17.974 1.241 -17.373 1.00 79.44 111 GLY A N 1
ATOM 896 C CA . GLY A 1 111 ? 16.836 2.009 -16.883 1.00 79.44 111 GLY A CA 1
ATOM 897 C C . GLY A 1 111 ? 15.707 2.136 -17.870 1.00 79.44 111 GLY A C 1
ATOM 898 O O . GLY A 1 111 ? 15.039 3.160 -17.885 1.00 79.44 111 GLY A O 1
ATOM 899 N N . THR A 1 112 ? 15.499 1.146 -18.727 1.00 85.94 112 THR A N 1
ATOM 900 C CA . THR A 1 112 ? 14.506 1.259 -19.788 1.00 85.94 112 THR A CA 1
ATOM 901 C C . THR A 1 112 ? 13.230 0.501 -19.457 1.00 85.94 112 THR A C 1
ATOM 903 O O . THR A 1 112 ? 13.253 -0.663 -19.063 1.00 85.94 112 THR A O 1
ATOM 906 N N . CYS A 1 113 ? 12.090 1.155 -19.640 1.00 86.94 113 CYS A N 1
ATOM 907 C CA . CYS A 1 113 ? 10.764 0.584 -19.472 1.00 86.94 113 CYS A CA 1
ATOM 908 C C . CYS A 1 113 ? 10.137 0.331 -20.844 1.00 86.94 113 CYS A C 1
ATOM 910 O O . CYS A 1 113 ? 9.963 1.255 -21.645 1.00 86.94 113 CYS A O 1
ATOM 912 N N . HIS A 1 114 ? 9.787 -0.927 -21.105 1.00 87.44 114 HIS A N 1
ATOM 913 C CA . HIS A 1 114 ? 9.195 -1.370 -22.362 1.00 87.44 114 HIS A CA 1
ATOM 914 C C . HIS A 1 114 ? 7.744 -1.756 -22.113 1.00 87.44 114 HIS A C 1
ATOM 916 O O . HIS A 1 114 ? 7.490 -2.611 -21.271 1.00 87.44 114 HIS A O 1
ATOM 922 N N . TYR A 1 115 ? 6.787 -1.175 -22.835 1.00 80.94 115 TYR A N 1
ATOM 923 C CA . TYR A 1 115 ? 5.357 -1.471 -22.674 1.00 80.94 115 TYR A CA 1
ATOM 924 C C . TYR A 1 115 ? 4.710 -1.916 -24.004 1.00 80.94 115 TYR A C 1
ATOM 926 O O . TYR A 1 115 ? 5.270 -1.674 -25.074 1.00 80.94 115 TYR A O 1
ATOM 934 N N . PRO A 1 116 ? 3.558 -2.619 -23.969 1.00 77.62 116 PRO A N 1
ATOM 935 C CA . PRO A 1 116 ? 2.977 -3.254 -25.149 1.00 77.62 116 PRO A CA 1
ATOM 936 C C . PRO A 1 116 ? 2.575 -2.263 -26.246 1.00 77.62 116 PRO A C 1
ATOM 938 O O . PRO A 1 116 ? 2.064 -1.181 -25.962 1.00 77.62 116 PRO A O 1
ATOM 941 N N . GLY A 1 117 ? 2.701 -2.691 -27.506 1.00 64.19 117 GLY A N 1
ATOM 942 C CA . GLY A 1 117 ? 2.121 -1.989 -28.658 1.00 64.19 117 GLY A CA 1
ATOM 943 C C . GLY A 1 117 ? 2.986 -0.886 -29.271 1.00 64.19 117 GLY A C 1
ATOM 944 O O . GLY A 1 117 ? 2.522 -0.219 -30.190 1.00 64.19 117 GLY A O 1
ATOM 945 N N . ASN A 1 118 ? 4.227 -0.709 -28.814 1.00 59.00 118 ASN A N 1
ATOM 946 C CA . ASN A 1 118 ? 5.185 0.228 -29.395 1.00 59.00 118 ASN A CA 1
ATOM 947 C C . ASN A 1 118 ? 6.619 -0.310 -29.243 1.00 59.00 118 ASN A C 1
ATOM 949 O O . ASN A 1 118 ? 6.936 -0.947 -28.244 1.00 59.00 118 ASN A O 1
ATOM 953 N N . THR A 1 119 ? 7.514 -0.017 -30.194 1.00 61.53 119 THR A N 1
ATOM 954 C CA . THR A 1 119 ? 8.974 -0.190 -30.005 1.00 61.53 119 THR A CA 1
ATOM 955 C C . THR A 1 119 ? 9.570 0.882 -29.093 1.00 61.53 119 THR A C 1
ATOM 957 O O . THR A 1 119 ? 10.780 0.924 -28.901 1.00 61.53 119 THR A O 1
ATOM 960 N N . ASN A 1 120 ? 8.733 1.783 -28.583 1.00 66.81 120 ASN A N 1
ATOM 961 C CA . ASN A 1 120 ? 9.161 2.954 -27.844 1.00 66.81 120 ASN A CA 1
ATOM 962 C C . ASN A 1 120 ? 9.522 2.581 -26.416 1.00 66.81 120 ASN A C 1
ATOM 964 O O . ASN A 1 120 ? 8.846 1.799 -25.745 1.00 66.81 120 ASN A O 1
ATOM 968 N N . VAL A 1 121 ? 10.640 3.148 -25.999 1.00 84.06 121 VAL A N 1
ATOM 969 C CA . VAL A 1 121 ? 11.354 2.811 -24.785 1.00 84.06 121 VAL A CA 1
ATOM 970 C C . VAL A 1 121 ? 11.409 4.079 -23.962 1.00 84.06 121 VAL A C 1
ATOM 972 O O . VAL A 1 121 ? 11.932 5.074 -24.445 1.00 84.06 1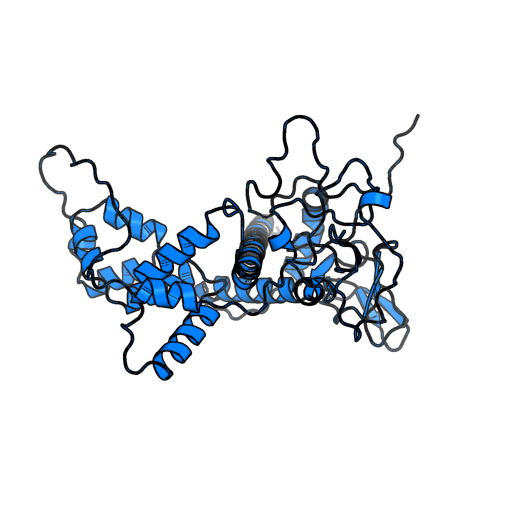21 VAL A O 1
ATOM 975 N N . LEU A 1 122 ? 10.866 4.048 -22.749 1.00 86.19 122 LEU A N 1
ATOM 976 C CA . LEU A 1 122 ? 10.967 5.185 -21.838 1.00 86.19 122 LEU A CA 1
ATOM 977 C C . LEU A 1 122 ? 12.100 4.946 -20.848 1.00 86.19 122 LEU A C 1
ATOM 979 O O . LEU A 1 122 ? 12.255 3.842 -20.327 1.00 86.19 122 LEU A O 1
ATOM 983 N N . GLN A 1 123 ? 12.874 5.983 -20.577 1.00 86.06 123 GLN A N 1
ATOM 984 C CA . GLN A 1 123 ? 13.930 5.985 -19.581 1.00 86.06 123 GLN A CA 1
ATOM 985 C C . GLN A 1 123 ? 13.350 6.290 -18.196 1.00 86.06 123 GLN A C 1
ATOM 987 O O . GLN A 1 123 ? 12.765 7.343 -17.945 1.00 86.06 123 GLN A O 1
ATOM 992 N N . CYS A 1 124 ? 13.514 5.360 -17.266 1.00 85.25 124 CYS A N 1
ATOM 993 C CA . CYS A 1 124 ? 13.191 5.536 -15.860 1.00 85.25 124 CYS A CA 1
ATOM 994 C C . CYS A 1 124 ? 13.991 6.708 -15.270 1.00 85.25 124 CYS A C 1
ATOM 996 O O . CYS A 1 124 ? 15.162 6.893 -15.585 1.00 85.25 124 CYS A O 1
ATOM 998 N N . ASN A 1 125 ? 13.355 7.480 -14.392 1.00 80.50 125 ASN A N 1
ATOM 999 C CA . ASN A 1 125 ? 13.857 8.702 -13.752 1.00 80.50 125 ASN A CA 1
ATOM 1000 C C . ASN A 1 125 ? 14.192 9.873 -14.703 1.00 80.50 125 ASN A C 1
ATOM 1002 O O . ASN A 1 125 ? 14.442 10.968 -14.211 1.00 80.50 125 ASN A O 1
ATOM 1006 N N . VAL A 1 126 ? 14.144 9.675 -16.024 1.00 83.25 126 VAL A N 1
ATOM 1007 C CA . VAL A 1 126 ? 14.301 10.733 -17.038 1.00 83.25 126 VAL A CA 1
ATOM 1008 C C . VAL A 1 126 ? 12.945 11.078 -17.648 1.00 83.25 126 VAL A C 1
ATOM 1010 O O . VAL A 1 126 ? 12.492 12.215 -17.585 1.00 83.25 126 VAL A O 1
ATOM 1013 N N . ASP A 1 127 ? 12.264 10.074 -18.189 1.00 86.44 127 ASP A N 1
ATOM 1014 C CA . ASP A 1 127 ? 10.972 10.228 -18.856 1.00 86.44 127 ASP A CA 1
ATOM 1015 C C . ASP A 1 127 ? 9.804 10.051 -17.891 1.00 86.44 127 ASP A C 1
ATOM 1017 O O . ASP A 1 127 ? 8.677 10.455 -18.168 1.00 86.44 127 ASP A O 1
ATOM 1021 N N . GLY A 1 128 ? 10.044 9.408 -16.755 1.00 89.19 128 GLY A N 1
ATOM 1022 C CA . GLY A 1 128 ? 9.031 9.190 -15.743 1.00 89.19 128 GLY A CA 1
ATOM 1023 C C . GLY A 1 128 ? 9.525 8.349 -14.584 1.00 89.19 128 GLY A C 1
ATOM 1024 O O . GLY A 1 128 ? 10.642 7.836 -14.574 1.00 89.19 128 GLY A O 1
ATOM 1025 N N . TYR A 1 129 ? 8.656 8.175 -13.601 1.00 90.00 129 TYR A N 1
ATOM 1026 C CA . TYR A 1 129 ? 8.991 7.555 -12.329 1.00 90.00 129 TYR A CA 1
ATOM 1027 C C . TYR A 1 129 ? 8.347 6.191 -12.201 1.00 90.00 129 TYR A C 1
ATOM 1029 O O . TYR A 1 129 ? 7.140 6.028 -12.408 1.00 90.00 129 TYR A O 1
ATOM 1037 N N . LEU A 1 130 ? 9.161 5.210 -11.828 1.00 90.62 130 LEU A N 1
ATOM 1038 C CA . LEU A 1 130 ? 8.718 3.835 -11.723 1.00 90.62 130 LEU A CA 1
ATOM 1039 C C . LEU A 1 130 ? 7.828 3.618 -10.502 1.00 90.62 130 LEU A C 1
ATOM 1041 O O . LEU A 1 130 ? 8.146 4.013 -9.378 1.00 90.62 130 LEU A O 1
ATOM 1045 N N . VAL A 1 131 ? 6.709 2.938 -10.722 1.00 93.12 131 VAL A N 1
ATOM 1046 C CA . VAL A 1 131 ? 5.793 2.488 -9.678 1.00 93.12 131 VAL A CA 1
ATOM 1047 C C . VAL A 1 131 ? 5.332 1.065 -9.969 1.00 93.12 131 VAL A C 1
ATOM 1049 O O . VAL A 1 131 ? 5.050 0.720 -11.113 1.00 93.12 131 VAL A O 1
ATOM 1052 N N . HIS A 1 132 ? 5.215 0.229 -8.940 1.00 94.81 132 HIS A N 1
ATOM 1053 C CA . HIS A 1 132 ? 4.510 -1.043 -9.087 1.00 94.81 132 HIS A CA 1
ATOM 1054 C C . HIS A 1 132 ? 3.004 -0.801 -9.172 1.00 94.81 132 HIS A C 1
ATOM 1056 O O . HIS A 1 132 ? 2.461 0.034 -8.446 1.00 94.81 132 HIS A O 1
ATOM 1062 N N . ASP A 1 133 ? 2.316 -1.580 -9.998 1.00 95.75 133 ASP A N 1
ATOM 1063 C CA . ASP A 1 133 ? 0.867 -1.520 -10.192 1.00 95.75 133 ASP A CA 1
ATOM 1064 C C . ASP A 1 133 ? 0.108 -1.711 -8.872 1.00 95.75 133 ASP A C 1
ATOM 1066 O O . ASP A 1 133 ? -0.777 -0.923 -8.540 1.00 95.75 133 ASP A O 1
ATOM 1070 N N . ALA A 1 134 ? 0.523 -2.688 -8.059 1.00 94.88 134 ALA A N 1
ATOM 1071 C CA . ALA A 1 134 ? -0.049 -2.921 -6.734 1.00 94.88 134 ALA A CA 1
ATOM 1072 C C . ALA A 1 134 ? 0.154 -1.724 -5.785 1.00 94.88 134 ALA A C 1
ATOM 1074 O O . ALA A 1 134 ? -0.740 -1.381 -5.010 1.00 94.88 134 ALA A O 1
ATOM 1075 N N . CYS A 1 135 ? 1.313 -1.059 -5.854 1.00 94.81 135 CYS A N 1
ATOM 1076 C CA . CYS A 1 135 ? 1.590 0.139 -5.062 1.00 94.81 135 CYS A CA 1
ATOM 1077 C C . CYS A 1 135 ? 0.737 1.326 -5.517 1.00 94.81 135 CYS A C 1
ATOM 1079 O O . CYS A 1 135 ? 0.175 2.023 -4.676 1.00 94.81 135 CYS A O 1
ATOM 1081 N N . PHE A 1 136 ? 0.602 1.531 -6.828 1.00 95.38 136 PHE A N 1
ATOM 1082 C CA . PHE A 1 136 ? -0.204 2.611 -7.389 1.00 95.38 136 PHE A CA 1
ATOM 1083 C C . PHE A 1 136 ? -1.694 2.442 -7.056 1.00 95.38 136 PHE A C 1
ATOM 1085 O O . PHE A 1 136 ? -2.311 3.356 -6.518 1.00 95.38 136 PHE A O 1
ATOM 1092 N N . LYS A 1 137 ? -2.253 1.237 -7.231 1.00 94.31 137 LYS A N 1
ATOM 1093 C CA . LYS A 1 137 ? -3.632 0.917 -6.813 1.00 94.31 137 LYS A CA 1
ATOM 1094 C C . LYS A 1 137 ? -3.861 1.152 -5.322 1.00 94.31 137 LYS A C 1
ATOM 1096 O O . LYS A 1 137 ? -4.953 1.524 -4.895 1.00 94.31 137 LYS A O 1
ATOM 1101 N N . MET A 1 138 ? -2.847 0.903 -4.494 1.00 93.94 138 MET A N 1
ATOM 1102 C CA . MET A 1 138 ? -2.931 1.183 -3.063 1.00 93.94 138 MET A CA 1
ATOM 1103 C C . MET A 1 138 ? -2.943 2.683 -2.776 1.00 93.94 138 MET A C 1
ATOM 1105 O O . MET A 1 138 ? -3.727 3.120 -1.936 1.00 93.94 138 MET A O 1
ATOM 1109 N N . LEU A 1 139 ? -2.144 3.463 -3.505 1.00 93.69 139 LEU A N 1
ATOM 1110 C CA . LEU A 1 139 ? -2.148 4.920 -3.430 1.00 93.69 139 LEU A CA 1
ATOM 1111 C C . LEU A 1 139 ? -3.518 5.499 -3.801 1.00 93.69 139 LEU A C 1
ATOM 1113 O O . LEU A 1 139 ? -4.041 6.323 -3.053 1.00 93.69 139 LEU A O 1
ATOM 1117 N N . GLU A 1 140 ? -4.142 5.011 -4.877 1.00 92.50 140 GLU A N 1
ATOM 1118 C CA . GLU A 1 140 ? -5.509 5.391 -5.260 1.00 92.50 140 GLU A CA 1
ATOM 1119 C C . GLU A 1 140 ? -6.516 5.086 -4.143 1.00 92.50 140 GLU A C 1
ATOM 1121 O O . GLU A 1 140 ? -7.297 5.951 -3.747 1.00 92.50 140 GLU A O 1
ATOM 1126 N N . ARG A 1 141 ? -6.472 3.874 -3.570 1.00 90.69 141 ARG A N 1
ATOM 1127 C CA . ARG A 1 141 ? -7.363 3.487 -2.460 1.00 90.69 141 ARG A CA 1
ATOM 1128 C C . ARG A 1 141 ? -7.203 4.405 -1.248 1.00 90.69 141 ARG A C 1
ATOM 1130 O O . ARG A 1 141 ? -8.207 4.833 -0.680 1.00 90.69 141 ARG A O 1
ATOM 1137 N N . VAL A 1 142 ? -5.966 4.713 -0.859 1.00 90.44 142 VAL A N 1
ATOM 1138 C CA . VAL A 1 142 ? -5.676 5.622 0.260 1.00 90.44 142 VAL A CA 1
ATOM 1139 C C . VAL A 1 142 ? -6.174 7.033 -0.039 1.00 90.44 142 VAL A C 1
ATOM 1141 O O . VAL A 1 142 ? -6.798 7.660 0.817 1.00 90.44 142 VAL A O 1
ATOM 1144 N N . HIS A 1 143 ? -5.945 7.525 -1.257 1.00 88.81 143 HIS A N 1
ATOM 1145 C CA . HIS A 1 143 ? -6.420 8.834 -1.687 1.00 88.81 143 HIS A CA 1
ATOM 1146 C C . HIS A 1 143 ? -7.946 8.935 -1.598 1.00 88.81 143 HIS A C 1
ATOM 1148 O O . HIS A 1 143 ? -8.467 9.858 -0.971 1.00 88.81 143 HIS A O 1
ATOM 1154 N N . HIS A 1 144 ? -8.670 7.944 -2.124 1.00 86.00 144 HIS A N 1
ATOM 1155 C CA . HIS A 1 144 ? -10.127 7.903 -2.032 1.00 86.00 144 HIS A CA 1
ATOM 1156 C C . HIS A 1 144 ? -10.629 7.834 -0.585 1.00 86.00 144 HIS A C 1
ATOM 1158 O O . HIS A 1 144 ? -11.590 8.525 -0.252 1.00 86.00 144 HIS A O 1
ATOM 1164 N N . GLN A 1 145 ? -9.988 7.054 0.291 1.00 81.19 145 GLN A N 1
ATOM 1165 C CA . GLN A 1 145 ? -10.382 6.991 1.704 1.00 81.19 145 GLN A CA 1
ATOM 1166 C C . GLN A 1 145 ? -10.155 8.320 2.438 1.00 81.19 145 GLN A C 1
ATOM 1168 O O . GLN A 1 145 ? -11.023 8.745 3.199 1.00 81.19 145 GLN A O 1
ATOM 1173 N N . ASN A 1 146 ? -9.046 9.018 2.172 1.00 73.38 146 ASN A N 1
ATOM 1174 C CA . ASN A 1 146 ? -8.790 10.344 2.745 1.00 73.38 146 ASN A CA 1
ATOM 1175 C C . ASN A 1 146 ? -9.770 11.404 2.209 1.00 73.38 146 ASN A C 1
ATOM 1177 O O . ASN A 1 146 ? -10.213 12.272 2.961 1.00 73.38 146 ASN A O 1
ATOM 1181 N N . LEU A 1 147 ? -10.161 11.320 0.932 1.00 64.94 147 LEU A N 1
ATOM 1182 C CA . LEU A 1 147 ? -11.128 12.234 0.314 1.00 64.94 147 LEU A CA 1
ATOM 1183 C C . LEU A 1 147 ? -12.586 11.965 0.704 1.00 64.94 147 LEU A C 1
ATOM 1185 O O . LEU A 1 147 ? -13.388 12.899 0.683 1.00 64.94 147 LEU A O 1
ATOM 1189 N N . GLN A 1 148 ? -12.950 10.739 1.094 1.00 53.62 148 GLN A N 1
ATOM 1190 C CA . GLN A 1 148 ? -14.296 10.434 1.601 1.00 53.62 148 GLN A CA 1
ATOM 1191 C C . GLN A 1 148 ? -14.641 11.213 2.883 1.00 53.62 148 GLN A C 1
ATOM 1193 O O . GLN A 1 148 ? -15.820 11.405 3.168 1.00 53.62 148 GLN A O 1
ATOM 1198 N N . ALA A 1 149 ? -13.649 11.756 3.599 1.00 52.09 149 ALA A N 1
ATOM 1199 C CA . ALA A 1 149 ? -13.880 12.724 4.672 1.00 52.09 149 ALA A CA 1
ATOM 1200 C C . ALA A 1 149 ? -14.358 14.110 4.169 1.00 52.09 149 ALA A C 1
ATOM 1202 O O . ALA A 1 149 ? -14.945 14.861 4.942 1.00 52.09 149 ALA A O 1
ATOM 1203 N N . ASN A 1 150 ? -14.144 14.439 2.886 1.00 50.56 150 ASN A N 1
ATOM 1204 C CA . ASN A 1 150 ? -14.330 15.772 2.289 1.00 50.56 150 ASN A CA 1
ATOM 1205 C C . ASN A 1 150 ? -15.304 15.814 1.078 1.00 50.56 150 ASN A C 1
ATOM 1207 O O . ASN A 1 150 ? -15.312 16.791 0.332 1.00 50.56 150 ASN A O 1
ATOM 1211 N N . CYS A 1 151 ? -16.162 14.801 0.889 1.00 45.38 151 CYS A N 1
ATOM 1212 C CA . CYS A 1 151 ? -17.316 14.784 -0.041 1.00 45.38 151 CYS A CA 1
ATOM 1213 C C . CYS A 1 151 ? -17.067 15.025 -1.550 1.00 45.38 151 CYS A C 1
ATOM 1215 O O . CYS A 1 151 ? -18.039 15.187 -2.289 1.00 45.38 151 CYS A O 1
ATOM 1217 N N . VAL A 1 152 ? -15.830 14.994 -2.055 1.00 52.91 152 VAL A N 1
ATOM 1218 C CA . VAL A 1 152 ? -15.576 15.059 -3.507 1.00 52.91 152 VAL A CA 1
ATOM 1219 C C . VAL A 1 152 ? -14.888 13.779 -3.968 1.00 52.91 152 VAL A C 1
ATOM 1221 O O . VAL A 1 152 ? -13.733 13.528 -3.635 1.00 52.91 152 VAL A O 1
ATOM 1224 N N . THR A 1 153 ? -15.596 12.965 -4.752 1.00 52.50 153 THR A N 1
ATOM 1225 C CA . THR A 1 153 ? -15.017 11.841 -5.498 1.00 52.50 153 THR A CA 1
ATOM 1226 C C . THR A 1 153 ? -14.147 12.402 -6.618 1.00 52.50 153 THR A C 1
ATOM 1228 O O . THR A 1 153 ? -14.632 12.648 -7.722 1.00 52.50 153 THR A O 1
ATOM 1231 N N . ARG A 1 154 ? -12.881 12.687 -6.316 1.00 65.50 154 ARG A N 1
ATOM 1232 C CA . ARG A 1 154 ? -11.860 12.957 -7.330 1.00 65.50 154 ARG A CA 1
ATOM 1233 C C . ARG A 1 154 ? -10.977 11.729 -7.458 1.00 65.50 154 ARG A C 1
ATOM 1235 O O . ARG A 1 154 ? -10.625 11.116 -6.449 1.00 65.50 154 ARG A O 1
ATOM 1242 N N . ASP A 1 155 ? -10.673 11.378 -8.699 1.00 81.88 155 ASP A N 1
ATOM 1243 C CA . ASP A 1 155 ? -9.602 10.441 -9.011 1.00 81.88 155 ASP A CA 1
ATOM 1244 C C . ASP A 1 155 ? -8.267 11.013 -8.520 1.00 81.88 155 ASP A C 1
ATOM 1246 O O . ASP A 1 155 ? -8.143 12.224 -8.292 1.00 81.88 155 ASP A O 1
ATOM 1250 N N . LEU A 1 156 ? -7.273 10.141 -8.347 1.00 86.00 156 LEU A N 1
ATOM 1251 C CA . LEU A 1 156 ? -5.930 10.559 -7.963 1.00 86.00 156 LEU A CA 1
ATOM 1252 C C . LEU A 1 156 ? -5.388 11.576 -8.978 1.00 86.00 156 LEU A C 1
ATOM 1254 O O . LEU A 1 156 ? -5.221 11.276 -10.158 1.00 86.00 156 LEU A O 1
ATOM 1258 N N . ASP A 1 157 ? -5.095 12.783 -8.501 1.00 87.81 157 ASP A N 1
ATOM 1259 C CA . ASP A 1 157 ? -4.535 13.856 -9.321 1.00 87.81 157 ASP A CA 1
ATOM 1260 C C . ASP A 1 157 ? -3.078 13.527 -9.690 1.00 87.81 157 ASP A C 1
ATOM 1262 O O . ASP A 1 157 ? -2.147 13.732 -8.901 1.00 87.81 157 ASP A O 1
ATOM 1266 N N . LEU A 1 158 ? -2.888 12.999 -10.903 1.00 90.62 158 LEU A N 1
ATOM 1267 C CA . LEU A 1 158 ? -1.572 12.658 -11.444 1.00 90.62 158 LEU A CA 1
ATOM 1268 C C . LEU A 1 158 ? -0.655 13.878 -11.585 1.00 90.62 158 LEU A C 1
ATOM 1270 O O . LEU A 1 158 ? 0.557 13.717 -11.499 1.00 90.62 158 LEU A O 1
ATOM 1274 N N . GLY A 1 159 ? -1.202 15.089 -11.737 1.00 89.00 159 GLY A N 1
ATOM 1275 C CA . GLY A 1 159 ? -0.426 16.330 -11.743 1.00 89.00 159 GLY A CA 1
ATOM 1276 C C . GLY A 1 159 ? 0.211 16.605 -10.385 1.00 89.00 159 GLY A C 1
ATOM 1277 O O . GLY A 1 159 ? 1.409 16.867 -10.285 1.00 89.00 159 GLY A O 1
ATOM 1278 N N . ARG A 1 160 ? -0.566 16.464 -9.306 1.00 88.75 160 ARG A N 1
ATOM 1279 C CA . ARG A 1 160 ? -0.030 16.567 -7.937 1.00 88.75 160 ARG A CA 1
ATOM 1280 C C . ARG A 1 160 ? 0.976 15.466 -7.630 1.00 88.75 160 ARG A C 1
ATOM 1282 O O . ARG A 1 160 ? 1.977 15.738 -6.969 1.00 88.75 160 ARG A O 1
ATOM 1289 N N . LEU A 1 161 ? 0.708 14.242 -8.087 1.00 90.88 161 LEU A N 1
ATOM 1290 C CA . LEU A 1 161 ? 1.623 13.121 -7.890 1.00 90.88 161 LEU A CA 1
ATOM 1291 C C . LEU A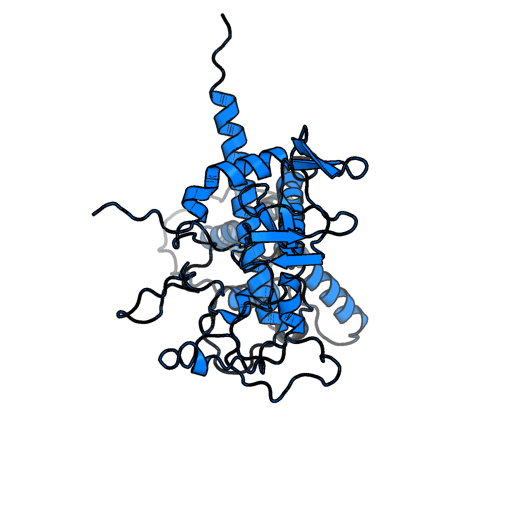 1 161 ? 2.940 13.362 -8.634 1.00 90.88 161 LEU A C 1
ATOM 1293 O O . LEU A 1 161 ? 3.998 13.186 -8.042 1.00 90.88 161 LEU A O 1
ATOM 1297 N N . TRP A 1 162 ? 2.880 13.816 -9.887 1.00 90.62 162 TRP A N 1
ATOM 1298 C CA . TRP A 1 162 ? 4.049 14.186 -10.685 1.00 90.62 162 TRP A CA 1
ATOM 1299 C C . TRP A 1 162 ? 4.895 15.252 -9.992 1.00 90.62 162 TRP A C 1
ATOM 1301 O O . TRP A 1 162 ? 6.080 15.040 -9.772 1.00 90.62 162 TRP A O 1
ATOM 1311 N N . ASN A 1 163 ? 4.277 16.340 -9.526 1.00 88.44 163 ASN A N 1
ATOM 1312 C CA . ASN A 1 163 ? 4.993 17.392 -8.801 1.00 88.44 163 ASN A CA 1
ATOM 1313 C C . ASN A 1 163 ? 5.638 16.868 -7.507 1.00 88.44 163 ASN A C 1
ATOM 1315 O O . ASN A 1 163 ? 6.731 17.289 -7.130 1.00 88.44 163 ASN A O 1
ATOM 1319 N N . TRP A 1 164 ? 4.974 15.947 -6.799 1.00 86.75 164 TRP A N 1
ATOM 1320 C CA . TRP A 1 164 ? 5.571 15.274 -5.643 1.00 86.75 164 TRP A CA 1
ATOM 1321 C C . TRP A 1 164 ? 6.748 14.374 -6.051 1.00 86.75 164 TRP A C 1
ATOM 1323 O O . TRP A 1 164 ? 7.743 14.306 -5.322 1.00 86.75 164 TRP A O 1
ATOM 1333 N N . LEU A 1 165 ? 6.661 13.704 -7.203 1.00 86.62 165 LEU A N 1
ATOM 1334 C CA . LEU A 1 165 ? 7.700 12.839 -7.763 1.00 86.62 165 LEU A CA 1
ATOM 1335 C C . LEU A 1 165 ? 8.916 13.611 -8.305 1.00 86.62 165 LEU A C 1
ATOM 1337 O O . LEU A 1 165 ? 10.028 13.153 -8.092 1.00 86.62 165 LEU A O 1
ATOM 1341 N N . GLU A 1 166 ? 8.750 14.789 -8.898 1.00 84.06 166 GLU A N 1
ATOM 1342 C CA . GLU A 1 166 ? 9.876 15.635 -9.325 1.00 84.06 166 GLU A CA 1
ATOM 1343 C C . GLU A 1 166 ? 10.603 16.254 -8.124 1.00 84.06 166 GLU A C 1
ATOM 1345 O O . GLU A 1 166 ? 11.808 16.097 -7.949 1.00 84.06 166 GLU A O 1
ATOM 1350 N N . LEU A 1 167 ? 9.858 16.914 -7.233 1.00 76.50 167 LEU A N 1
ATOM 1351 C CA . LEU A 1 167 ? 10.435 17.735 -6.160 1.00 76.50 167 LEU A CA 1
ATOM 1352 C C . LEU A 1 167 ? 11.048 16.942 -4.999 1.00 76.50 167 LEU A C 1
ATOM 1354 O O . LEU A 1 167 ? 11.649 17.531 -4.109 1.00 76.50 167 LEU A O 1
ATOM 1358 N N . GLY A 1 168 ? 10.793 15.639 -4.921 1.00 68.38 168 GLY A N 1
ATOM 1359 C CA . GLY A 1 168 ? 11.306 14.781 -3.849 1.00 68.38 168 GLY A CA 1
ATOM 1360 C C . GLY A 1 168 ? 12.422 13.845 -4.301 1.00 68.38 168 GLY A C 1
ATOM 1361 O O . GLY A 1 168 ? 12.746 12.932 -3.550 1.00 68.38 168 GLY A O 1
ATOM 1362 N N . LEU A 1 169 ? 12.952 13.997 -5.523 1.00 63.38 169 LEU A N 1
ATOM 1363 C CA . LEU A 1 169 ? 13.985 13.100 -6.051 1.00 63.38 169 LEU A CA 1
ATOM 1364 C C . LEU A 1 169 ? 15.255 13.113 -5.211 1.00 63.38 169 LEU A C 1
ATOM 1366 O O . LEU A 1 169 ? 15.769 12.048 -4.900 1.00 63.38 169 LEU A O 1
ATOM 1370 N N . GLU A 1 170 ? 15.720 14.290 -4.798 1.00 59.81 170 GLU A N 1
ATOM 1371 C CA . GLU A 1 170 ? 16.954 14.422 -4.016 1.00 59.81 170 GLU A CA 1
ATOM 1372 C C . GLU A 1 170 ? 16.849 13.681 -2.675 1.00 59.81 170 GLU A C 1
ATOM 1374 O O . GLU A 1 170 ? 17.715 12.881 -2.332 1.00 59.81 170 GLU A O 1
ATOM 1379 N N . ASP A 1 171 ? 15.739 13.853 -1.953 1.00 59.00 171 ASP A N 1
ATOM 1380 C CA . ASP A 1 171 ? 15.489 13.126 -0.705 1.00 59.00 171 ASP A CA 1
ATOM 1381 C C . ASP A 1 171 ? 15.272 11.627 -0.948 1.00 59.00 171 ASP A C 1
ATOM 1383 O O . ASP A 1 171 ? 15.694 10.812 -0.127 1.00 59.00 171 ASP A O 1
ATOM 1387 N N . ARG A 1 172 ? 14.619 11.254 -2.064 1.00 61.66 172 ARG A N 1
ATOM 1388 C CA . ARG A 1 172 ? 14.266 9.860 -2.384 1.00 61.66 172 ARG A CA 1
ATOM 1389 C C . ARG A 1 172 ? 15.409 9.013 -2.921 1.00 61.66 172 ARG A C 1
ATOM 1391 O O . ARG A 1 172 ? 15.382 7.793 -2.781 1.00 61.66 172 ARG A O 1
ATOM 1398 N N . ASN A 1 173 ? 16.386 9.665 -3.524 1.00 53.53 173 ASN A N 1
ATOM 1399 C CA . ASN A 1 173 ? 17.573 9.032 -4.066 1.00 53.53 173 ASN A CA 1
ATOM 1400 C C . ASN A 1 173 ? 18.703 8.934 -3.032 1.00 53.53 173 ASN A C 1
ATOM 1402 O O . ASN A 1 173 ? 19.737 8.339 -3.318 1.00 53.53 173 ASN A O 1
ATOM 1406 N N . ASN A 1 174 ? 18.509 9.485 -1.829 1.00 49.97 174 ASN A N 1
ATOM 1407 C CA . ASN A 1 174 ? 19.403 9.254 -0.704 1.00 49.97 174 ASN A CA 1
ATOM 1408 C C . ASN A 1 174 ? 19.132 7.881 -0.065 1.00 49.97 174 ASN A C 1
ATOM 1410 O O . ASN A 1 174 ? 17.981 7.484 0.121 1.00 49.97 174 ASN A O 1
ATOM 1414 N N . ASP A 1 175 ? 20.183 7.217 0.428 1.00 48.06 175 ASP A N 1
ATOM 1415 C CA . ASP A 1 175 ? 20.121 5.950 1.194 1.00 48.06 175 ASP A CA 1
ATOM 1416 C C . ASP A 1 175 ? 19.252 6.012 2.474 1.00 48.06 175 ASP A C 1
ATOM 1418 O O . ASP A 1 175 ? 19.048 5.021 3.189 1.00 48.06 175 ASP A O 1
ATOM 1422 N N . LEU A 1 176 ? 18.745 7.205 2.786 1.00 45.34 176 LEU A N 1
ATOM 1423 C CA . LEU A 1 176 ? 18.109 7.605 4.030 1.00 45.34 176 LEU A CA 1
ATOM 1424 C C . LEU A 1 176 ? 16.588 7.760 3.933 1.00 45.34 176 LEU A C 1
ATOM 1426 O O . LEU A 1 176 ? 15.983 8.175 4.923 1.00 45.34 176 LEU A O 1
ATOM 1430 N N . VAL A 1 177 ? 15.943 7.417 2.808 1.00 51.47 177 VAL A N 1
ATOM 1431 C CA . VAL A 1 177 ? 14.471 7.447 2.751 1.00 51.47 177 VAL A CA 1
ATOM 1432 C C . VAL A 1 177 ? 13.890 6.513 3.797 1.00 51.47 177 VAL A C 1
ATOM 1434 O O . VAL A 1 177 ? 13.913 5.285 3.674 1.00 51.47 177 VAL A O 1
ATOM 1437 N N . ASP A 1 178 ? 13.323 7.112 4.837 1.00 55.97 178 ASP A N 1
ATOM 1438 C CA . ASP A 1 178 ? 12.544 6.385 5.817 1.00 55.97 178 ASP A CA 1
ATOM 1439 C C . ASP A 1 178 ? 11.151 6.110 5.246 1.00 55.97 178 ASP A C 1
ATOM 1441 O O . ASP A 1 178 ? 10.244 6.946 5.295 1.00 55.97 178 ASP A O 1
ATOM 1445 N N . TRP A 1 179 ? 10.978 4.897 4.727 1.00 61.66 179 TRP A N 1
ATOM 1446 C CA . TRP A 1 179 ? 9.695 4.334 4.306 1.00 61.66 179 TRP A CA 1
ATOM 1447 C C . TRP A 1 179 ? 8.779 3.963 5.500 1.00 61.66 179 TRP A C 1
ATOM 1449 O O . TRP A 1 179 ? 7.974 3.036 5.417 1.00 61.66 179 TRP A O 1
ATOM 1459 N N . GLY A 1 180 ? 8.918 4.640 6.646 1.00 52.25 180 GLY A N 1
ATOM 1460 C CA . GLY A 1 180 ? 7.956 4.640 7.750 1.00 52.25 180 GLY A CA 1
ATOM 1461 C C . GLY A 1 180 ? 7.921 3.367 8.598 1.00 52.25 180 GLY A C 1
ATOM 1462 O O . GLY A 1 180 ? 6.948 3.132 9.317 1.00 52.25 180 GLY A O 1
ATOM 1463 N N . PHE A 1 181 ? 8.961 2.538 8.532 1.00 51.19 181 PHE A N 1
ATOM 1464 C CA . PHE A 1 181 ? 9.126 1.367 9.391 1.00 51.19 181 PHE A CA 1
ATOM 1465 C C . PHE A 1 181 ? 10.526 1.405 10.004 1.00 51.19 181 PHE A C 1
ATOM 1467 O O . PHE A 1 181 ? 11.469 0.784 9.507 1.00 51.19 181 PHE A O 1
ATOM 1474 N N . GLY A 1 182 ? 10.635 2.159 11.103 1.00 44.31 182 GLY A N 1
ATOM 1475 C CA . GLY A 1 182 ? 11.802 2.135 11.976 1.00 44.31 182 GLY A CA 1
ATOM 1476 C C . GLY A 1 182 ? 12.218 0.694 12.287 1.00 44.31 182 GLY A C 1
ATOM 1477 O O . GLY A 1 182 ? 11.374 -0.175 12.508 1.00 44.31 182 GLY A O 1
ATOM 1478 N N . ASP A 1 183 ? 13.526 0.456 12.261 1.00 42.59 183 ASP A N 1
ATOM 1479 C CA . ASP A 1 183 ? 14.218 -0.795 12.598 1.00 42.59 183 ASP A CA 1
ATOM 1480 C C . ASP A 1 183 ? 14.183 -1.991 11.629 1.00 42.59 183 ASP A C 1
ATOM 1482 O O . ASP A 1 183 ? 14.950 -2.924 11.854 1.00 42.59 183 ASP A O 1
ATOM 1486 N N . ALA A 1 184 ? 13.468 -1.985 10.495 1.00 43.00 184 ALA A N 1
ATOM 1487 C CA . ALA A 1 184 ? 13.643 -3.079 9.512 1.00 43.00 184 ALA A CA 1
ATOM 1488 C C . ALA A 1 184 ? 15.032 -3.071 8.827 1.00 43.00 184 ALA A C 1
ATOM 1490 O O . ALA A 1 184 ? 15.435 -4.062 8.221 1.00 43.00 184 ALA A O 1
ATOM 1491 N N . PHE A 1 185 ? 15.758 -1.953 8.933 1.00 49.88 185 PHE A N 1
ATOM 1492 C CA . PHE A 1 185 ? 17.007 -1.694 8.211 1.00 49.88 185 PHE A CA 1
ATOM 1493 C C . PHE A 1 185 ? 18.037 -0.888 9.035 1.00 49.88 185 PHE A C 1
ATOM 1495 O O . PHE A 1 185 ? 18.901 -0.219 8.461 1.00 49.88 185 PHE A O 1
ATOM 1502 N N . HIS A 1 186 ? 17.911 -0.850 10.369 1.00 36.50 186 HIS A N 1
ATOM 1503 C CA . HIS A 1 186 ? 18.777 -0.040 11.253 1.00 36.50 186 HIS A CA 1
ATOM 1504 C C . HIS A 1 186 ? 19.439 -0.807 12.407 1.00 36.50 186 HIS A C 1
ATOM 1506 O O . HIS A 1 186 ? 20.022 -0.196 13.299 1.00 36.50 186 HIS A O 1
ATOM 1512 N N . ARG A 1 187 ? 19.453 -2.146 12.370 1.00 36.94 187 ARG A N 1
ATOM 1513 C CA . ARG A 1 187 ? 20.231 -2.950 13.328 1.00 36.94 187 ARG A CA 1
ATOM 1514 C C . ARG A 1 187 ? 20.816 -4.224 12.710 1.00 36.94 187 ARG A C 1
ATOM 1516 O O . ARG A 1 187 ? 20.387 -5.333 13.000 1.00 36.94 187 ARG A O 1
ATOM 1523 N N . GLY A 1 188 ? 21.837 -4.047 11.879 1.00 34.91 188 GLY A N 1
ATOM 1524 C CA . GLY A 1 188 ? 22.972 -4.972 11.804 1.00 34.91 188 GLY A CA 1
ATOM 1525 C C . GLY A 1 188 ? 24.132 -4.332 12.571 1.00 34.91 188 GLY A C 1
ATOM 1526 O O . GLY A 1 188 ? 24.238 -3.113 12.570 1.00 34.91 188 GLY A O 1
ATOM 1527 N N . GLY A 1 189 ? 24.918 -5.115 13.306 1.00 35.16 189 GLY A N 1
ATOM 1528 C CA . GLY A 1 189 ? 25.938 -4.642 14.248 1.00 35.16 189 GLY A CA 1
ATOM 1529 C C . GLY A 1 189 ? 26.947 -3.617 13.708 1.00 35.16 189 GLY A C 1
ATOM 1530 O O . GLY A 1 189 ? 27.132 -3.439 12.510 1.00 35.16 189 GLY A O 1
ATOM 1531 N N . THR A 1 190 ? 27.605 -2.967 14.660 1.00 35.69 190 THR A N 1
ATOM 1532 C CA . THR A 1 190 ? 28.433 -1.751 14.613 1.00 35.69 190 THR A CA 1
ATOM 1533 C C . THR A 1 190 ? 29.637 -1.697 13.664 1.00 35.69 190 THR A C 1
ATOM 1535 O O . THR A 1 190 ? 30.410 -0.759 13.803 1.00 35.69 190 THR A O 1
ATOM 1538 N N . ASP A 1 191 ? 29.791 -2.590 12.687 1.00 40.66 191 ASP A N 1
ATOM 1539 C CA . ASP A 1 191 ? 30.975 -2.570 11.812 1.00 40.66 191 ASP A CA 1
ATOM 1540 C C . ASP A 1 191 ? 30.692 -2.369 10.321 1.00 40.66 191 ASP A C 1
ATOM 1542 O O . ASP A 1 191 ? 31.642 -2.135 9.582 1.00 40.66 191 ASP A O 1
ATOM 1546 N N . TRP A 1 192 ? 29.433 -2.373 9.860 1.00 42.75 192 TRP A N 1
ATOM 1547 C CA . TRP A 1 192 ? 29.139 -2.056 8.456 1.00 42.75 192 TRP A CA 1
ATOM 1548 C C . TRP A 1 192 ? 27.819 -1.296 8.276 1.00 42.75 192 TRP A C 1
ATOM 1550 O O . TRP A 1 192 ? 26.754 -1.828 8.609 1.00 42.75 192 TRP A O 1
ATOM 1560 N N . PRO A 1 193 ? 27.849 -0.074 7.707 1.00 40.25 193 PRO A N 1
ATOM 1561 C CA . PRO A 1 193 ? 26.662 0.541 7.150 1.00 40.25 193 PRO A CA 1
ATOM 1562 C C . PRO A 1 193 ? 26.360 -0.227 5.864 1.00 40.25 193 PRO A C 1
ATOM 1564 O O . PRO A 1 193 ? 26.977 0.008 4.834 1.00 40.25 193 PRO A O 1
ATOM 1567 N N . GLY A 1 194 ? 25.475 -1.219 5.933 1.00 43.78 194 GLY A N 1
ATOM 1568 C CA . GLY A 1 194 ? 24.943 -1.838 4.724 1.00 43.78 194 GLY A CA 1
ATOM 1569 C C . GLY A 1 194 ? 24.209 -0.766 3.924 1.00 43.78 194 GLY A C 1
ATOM 1570 O O . GLY A 1 194 ? 23.059 -0.453 4.235 1.00 43.78 194 GLY A O 1
ATOM 1571 N N . GLU A 1 195 ? 24.903 -0.164 2.962 1.00 49.53 195 GLU A N 1
ATOM 1572 C CA . GLU A 1 195 ? 24.352 0.709 1.932 1.00 49.53 195 GLU A CA 1
ATOM 1573 C C . GLU A 1 195 ? 23.230 -0.082 1.256 1.00 49.53 195 GLU A C 1
ATOM 1575 O O . GLU A 1 195 ? 23.453 -1.095 0.595 1.00 49.53 195 GLU A O 1
ATOM 1580 N N . ARG A 1 196 ? 21.987 0.312 1.552 1.00 48.47 196 ARG A N 1
ATOM 1581 C CA . ARG A 1 196 ? 20.760 -0.454 1.262 1.00 48.47 196 ARG A CA 1
ATOM 1582 C C . ARG A 1 196 ? 20.554 -0.700 -0.237 1.00 48.47 196 ARG A C 1
ATOM 1584 O O . ARG A 1 196 ? 19.730 -1.534 -0.608 1.00 48.47 196 ARG A O 1
ATOM 1591 N N . PHE A 1 197 ? 21.296 0.047 -1.047 1.00 51.34 197 PHE A N 1
ATOM 1592 C CA . PHE A 1 197 ? 21.353 0.050 -2.494 1.00 51.34 197 PHE A CA 1
ATOM 1593 C C . PHE A 1 197 ? 22.755 0.527 -2.880 1.00 51.34 197 PHE A C 1
ATOM 1595 O O . PHE A 1 197 ? 22.930 1.695 -3.206 1.00 51.34 197 PHE A O 1
ATOM 1602 N N . GLN A 1 198 ? 23.776 -0.326 -2.783 1.00 49.78 198 GLN A N 1
ATOM 1603 C CA . GLN A 1 198 ? 25.076 0.043 -3.345 1.00 49.78 198 GLN A CA 1
ATOM 1604 C C . GLN A 1 198 ? 24.880 0.303 -4.846 1.00 49.78 198 GLN A C 1
ATOM 1606 O O . GLN A 1 198 ? 24.518 -0.639 -5.545 1.00 49.78 198 GLN A O 1
ATOM 1611 N N . PRO A 1 199 ? 25.085 1.533 -5.358 1.00 48.06 199 PRO A N 1
ATOM 1612 C CA . PRO A 1 199 ? 24.808 1.865 -6.761 1.00 48.06 199 PRO A CA 1
ATOM 1613 C C . PRO A 1 199 ? 25.615 1.008 -7.744 1.00 48.06 199 PRO A C 1
ATOM 1615 O O . PRO A 1 199 ? 25.181 0.771 -8.869 1.00 48.06 199 PRO A O 1
ATOM 1618 N N . ASP A 1 200 ? 26.763 0.503 -7.285 1.00 50.94 200 ASP A N 1
ATOM 1619 C CA . ASP A 1 200 ? 27.627 -0.428 -8.013 1.00 50.94 200 ASP A CA 1
ATOM 1620 C C . ASP A 1 200 ? 26.975 -1.807 -8.234 1.00 50.94 200 ASP A C 1
ATOM 1622 O O . ASP A 1 200 ? 27.354 -2.532 -9.154 1.00 50.94 200 ASP A O 1
ATOM 1626 N N . TYR A 1 201 ? 25.981 -2.171 -7.418 1.00 53.72 201 TYR A N 1
ATOM 1627 C CA . TYR A 1 201 ? 25.204 -3.398 -7.539 1.00 53.72 201 TYR A CA 1
ATOM 1628 C C . TYR A 1 201 ? 23.815 -3.046 -8.079 1.00 53.72 201 TYR A C 1
ATOM 1630 O O . TYR A 1 201 ? 22.971 -2.472 -7.395 1.00 53.72 201 TYR A O 1
ATOM 1638 N N . GLN A 1 202 ? 23.538 -3.441 -9.321 1.00 54.88 202 GLN A N 1
ATOM 1639 C CA . GLN A 1 202 ? 22.235 -3.270 -9.987 1.00 54.88 202 GLN A CA 1
ATOM 1640 C C . GLN A 1 202 ? 21.128 -4.181 -9.405 1.00 54.88 202 GLN A C 1
ATOM 1642 O O . GLN A 1 202 ? 20.144 -4.496 -10.078 1.00 54.88 202 GLN A O 1
ATOM 1647 N N . GLU A 1 203 ? 21.298 -4.652 -8.171 1.00 61.41 203 GLU A N 1
ATOM 1648 C CA . GLU A 1 203 ? 20.490 -5.679 -7.525 1.00 61.41 203 GLU A CA 1
ATOM 1649 C C . GLU A 1 203 ? 20.155 -5.251 -6.100 1.00 61.41 203 GLU A C 1
ATOM 1651 O O . GLU A 1 203 ? 20.996 -4.750 -5.354 1.00 61.41 203 GLU A O 1
ATOM 1656 N N . TRP A 1 204 ? 18.897 -5.448 -5.708 1.00 67.88 204 TRP A N 1
ATOM 1657 C CA . TRP A 1 204 ? 18.498 -5.197 -4.330 1.00 67.88 204 TRP A CA 1
ATOM 1658 C C . TRP A 1 204 ? 18.886 -6.394 -3.469 1.00 67.88 204 TRP A C 1
ATOM 1660 O O . TRP A 1 204 ? 18.542 -7.531 -3.799 1.00 67.88 204 TRP A O 1
ATOM 1670 N N . ILE A 1 205 ? 19.549 -6.130 -2.341 1.00 62.62 205 ILE A N 1
ATOM 1671 C CA . ILE A 1 205 ? 19.995 -7.161 -1.402 1.00 62.62 205 ILE A CA 1
ATOM 1672 C C . ILE A 1 205 ? 19.009 -7.225 -0.222 1.00 62.62 205 ILE A C 1
ATOM 1674 O O . ILE A 1 205 ? 19.023 -6.344 0.645 1.00 62.62 205 ILE A O 1
ATOM 1678 N N . PRO A 1 206 ? 18.146 -8.258 -0.140 1.00 61.03 206 PRO A N 1
ATOM 1679 C CA . PRO A 1 206 ? 17.302 -8.460 1.026 1.00 61.03 206 PRO A CA 1
ATOM 1680 C C . PRO A 1 206 ? 18.160 -8.712 2.263 1.00 61.03 206 PRO A C 1
ATOM 1682 O O . PRO A 1 206 ? 19.033 -9.578 2.265 1.00 61.03 206 PRO A O 1
ATOM 1685 N N . VAL A 1 207 ? 17.862 -8.027 3.364 1.00 58.00 207 VAL A N 1
ATOM 1686 C CA . VAL A 1 207 ? 18.458 -8.357 4.665 1.00 58.00 207 VAL A CA 1
ATOM 1687 C C . VAL A 1 207 ? 17.625 -9.450 5.333 1.00 58.00 207 VAL A C 1
ATOM 1689 O O . VAL A 1 207 ? 16.388 -9.430 5.272 1.00 58.00 207 VAL A O 1
ATOM 1692 N N . LYS A 1 208 ? 18.265 -10.401 6.017 1.00 55.38 208 LYS A N 1
ATOM 1693 C CA . LYS A 1 208 ? 17.563 -11.411 6.819 1.00 55.38 208 LYS A CA 1
ATOM 1694 C C . LYS A 1 208 ? 16.554 -10.752 7.770 1.00 55.38 208 LYS A C 1
ATOM 1696 O O . LYS A 1 208 ? 16.850 -9.764 8.430 1.00 55.38 208 LYS A O 1
ATOM 1701 N N . GLY A 1 209 ? 15.332 -11.285 7.817 1.00 59.94 209 GLY A N 1
ATOM 1702 C CA . GLY A 1 209 ? 14.228 -10.700 8.593 1.00 59.94 209 GLY A CA 1
ATOM 1703 C C . GLY A 1 209 ? 13.465 -9.575 7.880 1.00 59.94 209 GLY A C 1
ATOM 1704 O O . GLY A 1 209 ? 12.346 -9.268 8.285 1.00 59.94 209 GLY A O 1
ATOM 1705 N N . SER A 1 210 ? 13.988 -9.039 6.771 1.00 68.06 210 SER A N 1
ATOM 1706 C CA . SER A 1 210 ? 13.293 -8.074 5.903 1.00 68.06 210 SER A CA 1
ATOM 1707 C C . SER A 1 210 ? 12.593 -8.720 4.706 1.00 68.06 210 SER A C 1
ATOM 1709 O O . SER A 1 210 ? 11.843 -8.048 4.027 1.00 68.06 210 SER A O 1
ATOM 1711 N N . MET A 1 211 ? 12.733 -10.032 4.496 1.00 72.88 211 MET A N 1
ATOM 1712 C CA . MET A 1 211 ? 12.075 -10.818 3.432 1.00 72.88 211 MET A CA 1
ATOM 1713 C C . MET A 1 211 ? 10.585 -10.496 3.199 1.00 72.88 211 MET A C 1
ATOM 1715 O O . MET A 1 211 ? 10.075 -10.579 2.089 1.00 72.88 211 MET A O 1
ATOM 1719 N N . TRP A 1 212 ? 9.857 -10.093 4.238 1.00 76.31 212 TRP A N 1
ATOM 1720 C CA . TRP A 1 212 ? 8.464 -9.678 4.099 1.00 76.31 212 TRP A CA 1
ATOM 1721 C C . TRP A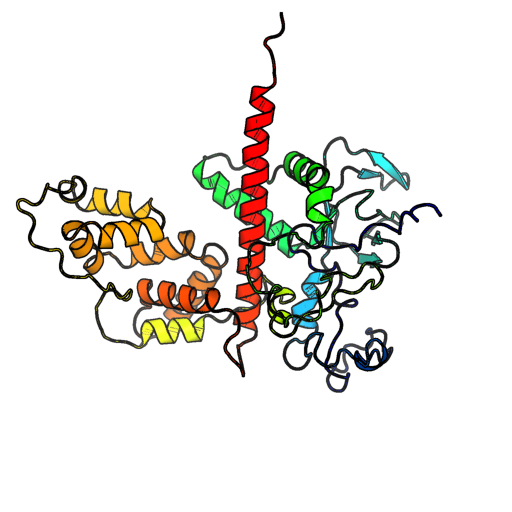 1 212 ? 8.277 -8.425 3.221 1.00 76.31 212 TRP A C 1
ATOM 1723 O O . TRP A 1 212 ? 7.171 -8.209 2.751 1.00 76.31 212 TRP A O 1
ATOM 1733 N N . THR A 1 213 ? 9.302 -7.610 2.959 1.00 78.62 213 THR A N 1
ATOM 1734 C CA . THR A 1 213 ? 9.215 -6.373 2.157 1.00 78.62 213 THR A CA 1
ATOM 1735 C C . THR A 1 213 ? 9.008 -6.625 0.664 1.00 78.62 213 THR A C 1
ATOM 1737 O O . THR A 1 213 ? 8.490 -5.747 -0.030 1.00 78.62 213 THR A O 1
ATOM 1740 N N . VAL A 1 214 ? 9.369 -7.817 0.181 1.00 81.25 214 VAL A N 1
ATOM 1741 C CA . VAL A 1 214 ? 9.165 -8.250 -1.211 1.00 81.25 214 VAL A CA 1
ATOM 1742 C C . VAL A 1 214 ? 7.925 -9.121 -1.385 1.00 81.25 214 VAL A C 1
ATOM 1744 O O . VAL A 1 214 ? 7.584 -9.467 -2.508 1.00 81.25 214 VAL A O 1
ATOM 1747 N N . MET A 1 215 ? 7.212 -9.451 -0.307 1.00 86.19 215 MET A N 1
ATOM 1748 C CA . MET A 1 215 ? 5.987 -10.248 -0.388 1.00 86.19 215 MET A CA 1
ATOM 1749 C C . MET A 1 215 ? 4.859 -9.502 -1.081 1.00 86.19 215 MET A C 1
ATOM 1751 O O . MET A 1 215 ? 4.634 -8.333 -0.782 1.00 86.19 215 MET A O 1
ATOM 1755 N N . ASP A 1 216 ? 4.095 -10.198 -1.918 1.00 89.62 216 ASP A N 1
ATOM 1756 C CA . ASP A 1 216 ? 2.921 -9.636 -2.580 1.00 89.62 216 ASP A CA 1
ATOM 1757 C C . ASP A 1 216 ? 1.963 -8.982 -1.563 1.00 89.62 216 ASP A C 1
ATOM 1759 O O . ASP A 1 216 ? 1.393 -9.673 -0.706 1.00 89.62 216 ASP A O 1
ATOM 1763 N N . PRO A 1 217 ? 1.773 -7.649 -1.624 1.00 89.06 217 PRO A N 1
ATOM 1764 C CA . PRO A 1 217 ? 0.874 -6.946 -0.719 1.00 89.06 217 PRO A CA 1
ATOM 1765 C C . PRO A 1 217 ? -0.611 -7.202 -1.026 1.00 89.06 217 PRO A C 1
ATOM 1767 O O . PRO A 1 217 ? -1.475 -6.858 -0.212 1.00 89.06 217 PRO A O 1
ATOM 1770 N N . GLU A 1 218 ? -0.940 -7.769 -2.186 1.00 88.31 218 GLU A N 1
ATOM 1771 C CA . GLU A 1 218 ? -2.284 -8.221 -2.562 1.00 88.31 218 GLU A CA 1
ATOM 1772 C C . GLU A 1 218 ? -2.438 -9.747 -2.504 1.00 88.31 218 GLU A C 1
ATOM 1774 O O . GLU A 1 218 ? -3.523 -10.264 -2.776 1.00 88.31 218 GLU A O 1
ATOM 1779 N N . GLY A 1 219 ? -1.389 -10.452 -2.073 1.00 84.00 219 GLY A N 1
ATOM 1780 C CA . GLY A 1 219 ? -1.381 -11.900 -1.945 1.00 84.00 219 GLY A CA 1
ATOM 1781 C C . GLY A 1 219 ? -2.442 -12.433 -0.970 1.00 84.00 219 GLY A C 1
ATOM 1782 O O . GLY A 1 219 ? -2.959 -11.706 -0.109 1.00 84.00 219 GLY A O 1
ATOM 1783 N N . PRO A 1 220 ? -2.781 -13.731 -1.069 1.00 80.38 220 PRO A N 1
ATOM 1784 C CA . PRO A 1 220 ? -3.779 -14.345 -0.208 1.00 80.38 220 PRO A CA 1
ATOM 1785 C C . PRO A 1 220 ? -3.340 -14.289 1.259 1.00 80.38 220 PRO A C 1
ATOM 1787 O O . PRO A 1 220 ? -2.241 -14.698 1.629 1.00 80.38 220 PRO A O 1
ATOM 1790 N N . PHE A 1 221 ? -4.243 -13.818 2.113 1.00 82.31 221 PHE A N 1
ATOM 1791 C CA . PHE A 1 221 ? -4.034 -13.711 3.552 1.00 82.31 221 PHE A CA 1
ATOM 1792 C C . PHE A 1 221 ? -5.096 -14.523 4.289 1.00 82.31 221 PHE A C 1
ATOM 1794 O O . PHE A 1 221 ? -6.285 -14.294 4.084 1.00 82.31 221 PHE A O 1
ATOM 1801 N N . ASN A 1 222 ? -4.698 -15.445 5.167 1.00 82.25 222 ASN A 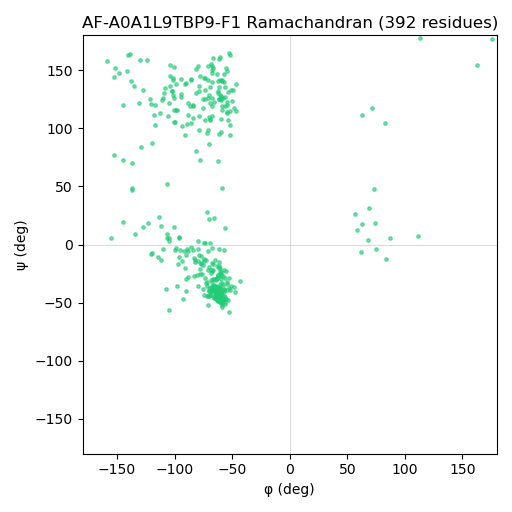N 1
ATOM 1802 C CA . ASN A 1 222 ? -5.628 -16.246 5.959 1.00 82.25 222 ASN A CA 1
ATOM 1803 C C . ASN A 1 222 ? -5.774 -15.690 7.386 1.00 82.25 222 ASN A C 1
ATOM 1805 O O . ASN A 1 222 ? -4.921 -15.892 8.247 1.00 82.25 222 ASN A O 1
ATOM 1809 N N . CYS A 1 223 ? -6.899 -15.033 7.675 1.00 83.25 223 CYS A N 1
ATOM 1810 C CA . CYS A 1 223 ? -7.218 -14.540 9.016 1.00 83.25 223 CYS A CA 1
ATOM 1811 C C . CYS A 1 223 ? -7.698 -15.640 9.966 1.00 83.25 223 CYS A C 1
ATOM 1813 O O . CYS A 1 223 ? -7.881 -15.363 11.154 1.00 83.25 223 CYS A O 1
ATOM 1815 N N . GLN A 1 224 ? -7.985 -16.854 9.485 1.00 84.44 224 GLN A N 1
ATOM 1816 C CA . GLN A 1 224 ? -8.702 -17.863 10.264 1.00 84.44 224 GLN A CA 1
ATOM 1817 C C . GLN A 1 224 ? -8.064 -18.177 11.628 1.00 84.44 224 GLN A C 1
ATOM 1819 O O . GLN A 1 224 ? -8.826 -18.276 12.594 1.00 84.44 224 GLN A O 1
ATOM 1824 N N . PRO A 1 225 ? -6.723 -18.255 11.772 1.00 83.25 225 PRO A N 1
ATOM 1825 C CA . PRO A 1 225 ? -6.091 -18.425 13.081 1.00 83.25 225 PRO A CA 1
ATOM 1826 C C . PRO A 1 225 ? -6.422 -17.285 14.059 1.00 83.25 225 PRO A C 1
ATOM 1828 O O . PRO A 1 225 ? -6.766 -17.533 15.217 1.00 83.25 225 PRO A O 1
ATOM 1831 N N . LEU A 1 226 ? -6.400 -16.031 13.590 1.00 83.44 226 LEU A N 1
ATOM 1832 C CA . LEU A 1 226 ? -6.763 -14.859 14.396 1.00 83.44 226 LEU A CA 1
ATOM 1833 C C . LEU A 1 226 ? -8.254 -14.848 14.739 1.00 83.44 226 LEU A C 1
ATOM 1835 O O . LEU A 1 226 ? -8.624 -14.520 15.866 1.00 83.44 226 LEU A O 1
ATOM 1839 N N . LEU A 1 227 ? -9.112 -15.233 13.790 1.00 86.50 227 LEU A N 1
ATOM 1840 C CA . LEU A 1 227 ? -10.556 -15.330 14.006 1.00 86.50 227 LEU A CA 1
ATOM 1841 C C . LEU A 1 227 ? -10.897 -16.415 15.032 1.00 86.50 227 LEU A C 1
ATOM 1843 O O . LEU A 1 227 ? -11.744 -16.192 15.899 1.00 86.50 227 LEU A O 1
ATOM 1847 N N . ASP A 1 228 ? -10.223 -17.564 14.978 1.00 84.50 228 ASP A N 1
ATOM 1848 C CA . ASP A 1 228 ? -10.408 -18.660 15.932 1.00 84.50 228 ASP A CA 1
ATOM 1849 C C . ASP A 1 228 ? -9.946 -18.233 17.323 1.00 84.50 228 ASP A C 1
ATOM 1851 O O . ASP A 1 228 ? -10.703 -18.369 18.286 1.00 84.50 228 ASP A O 1
ATOM 1855 N N . ARG A 1 229 ? -8.778 -17.588 17.421 1.00 83.19 229 ARG A N 1
ATOM 1856 C CA . ARG A 1 229 ? -8.268 -17.025 18.679 1.00 83.19 229 ARG A CA 1
ATOM 1857 C C . ARG A 1 229 ? -9.196 -15.951 19.257 1.00 83.19 229 ARG A C 1
ATOM 1859 O O . ARG A 1 229 ? -9.438 -15.932 20.463 1.00 83.19 229 ARG A O 1
ATOM 1866 N N . ALA A 1 230 ? -9.761 -15.085 18.414 1.00 84.25 230 ALA A N 1
ATOM 1867 C CA . ALA A 1 230 ? -10.735 -14.070 18.822 1.00 84.25 230 ALA A CA 1
ATOM 1868 C C . ALA A 1 230 ? -12.074 -14.670 19.287 1.00 84.25 230 ALA A C 1
ATOM 1870 O O . ALA A 1 230 ? -12.788 -14.033 20.064 1.00 84.25 230 ALA A O 1
ATOM 1871 N N . SER A 1 231 ? -12.397 -15.891 18.852 1.00 83.38 231 SER A N 1
ATOM 1872 C CA . SER A 1 231 ? -13.651 -16.589 19.171 1.00 83.38 231 SER A CA 1
ATOM 1873 C C . SER A 1 231 ? -13.528 -17.573 20.346 1.00 83.38 231 SER A C 1
ATOM 1875 O O . SER A 1 231 ? -14.544 -17.971 20.908 1.00 83.38 231 SER A O 1
ATOM 1877 N N . ALA A 1 232 ? -12.308 -17.967 20.734 1.00 75.19 232 ALA A N 1
ATOM 1878 C CA . ALA A 1 232 ? -12.056 -19.097 21.635 1.00 75.19 232 ALA A CA 1
ATOM 1879 C C . ALA A 1 232 ? -12.259 -18.835 23.142 1.00 75.19 232 ALA A C 1
ATOM 1881 O O . ALA A 1 232 ? -12.301 -19.793 23.908 1.00 75.19 232 ALA A O 1
ATOM 1882 N N . SER A 1 233 ? -12.368 -17.584 23.611 1.00 61.53 233 SER A N 1
ATOM 1883 C CA . SER A 1 233 ? -12.424 -17.306 25.059 1.00 61.53 233 SER A CA 1
ATOM 1884 C C . SER A 1 233 ? -13.802 -16.812 25.542 1.00 61.53 233 SER A C 1
ATOM 1886 O O . SER A 1 233 ? -14.292 -15.793 25.042 1.00 61.53 233 SER A O 1
ATOM 1888 N N . PRO A 1 234 ? -14.400 -17.459 26.566 1.00 54.22 234 PRO A N 1
ATOM 1889 C CA . PRO A 1 234 ? -15.722 -17.120 27.095 1.00 54.22 234 PRO A CA 1
ATOM 1890 C C . PRO A 1 234 ? -15.728 -15.912 28.043 1.00 54.22 234 PRO A C 1
ATOM 1892 O O . PRO A 1 234 ? -16.796 -15.504 28.490 1.00 54.22 234 PRO A O 1
ATOM 1895 N N . ARG A 1 235 ? -14.573 -15.313 28.379 1.00 53.81 235 ARG A N 1
ATOM 1896 C CA . ARG A 1 235 ? -14.554 -14.142 29.274 1.00 53.81 235 ARG A CA 1
ATOM 1897 C C . ARG A 1 235 ? -15.215 -12.948 28.585 1.00 53.81 235 ARG A C 1
ATOM 1899 O O . ARG A 1 235 ? -14.641 -12.403 27.644 1.00 53.81 235 ARG A O 1
ATOM 1906 N N . SER A 1 236 ? -16.391 -12.540 29.053 1.00 47.78 236 SER A N 1
ATOM 1907 C CA . SER A 1 236 ? -16.972 -11.233 28.749 1.00 47.78 236 SER A CA 1
ATOM 1908 C C . SER A 1 236 ? -16.087 -10.160 29.376 1.00 47.78 236 SER A C 1
ATOM 1910 O O . SER A 1 236 ? -15.823 -10.206 30.576 1.00 47.78 236 SER A O 1
ATOM 1912 N N . GLY A 1 237 ? -15.576 -9.229 28.579 1.00 53.06 237 GLY A N 1
ATOM 1913 C CA . GLY A 1 237 ? -14.747 -8.157 29.109 1.00 53.06 237 GLY A CA 1
ATOM 1914 C C . GLY A 1 237 ? -13.920 -7.446 28.053 1.00 53.06 237 GLY A C 1
ATOM 1915 O O . GLY A 1 237 ? -13.566 -7.986 26.997 1.00 53.06 237 GLY A O 1
ATOM 1916 N N . TYR A 1 238 ? -13.609 -6.200 28.372 1.00 54.91 238 TYR A N 1
ATOM 1917 C CA . TYR A 1 238 ? -12.723 -5.354 27.605 1.00 54.91 238 TYR A CA 1
ATOM 1918 C C . TYR A 1 238 ? -11.310 -5.970 27.551 1.00 54.91 238 TYR A C 1
ATOM 1920 O O . TYR A 1 238 ? -10.741 -6.340 28.573 1.00 54.91 238 TYR A O 1
ATOM 1928 N N . SER A 1 239 ? -10.767 -6.170 26.344 1.00 56.88 239 SER A N 1
ATOM 1929 C CA . SER A 1 239 ? -9.546 -6.976 26.143 1.00 56.88 239 SER A CA 1
ATOM 1930 C C . SER A 1 239 ? -8.241 -6.179 26.166 1.00 56.88 239 SER A C 1
ATOM 1932 O O . SER A 1 239 ? -7.171 -6.792 26.132 1.00 56.88 239 SER A O 1
ATOM 1934 N N . PHE A 1 240 ? -8.302 -4.846 26.240 1.00 60.34 240 PHE A N 1
ATOM 1935 C CA . PHE A 1 240 ? -7.109 -4.041 26.488 1.00 60.34 240 PHE A CA 1
ATOM 1936 C C . PHE A 1 240 ? -6.930 -3.892 28.001 1.00 60.34 240 PHE A C 1
ATOM 1938 O O . PHE A 1 240 ? -7.822 -3.437 28.712 1.00 60.34 240 PHE A O 1
ATOM 1945 N N . THR A 1 241 ? -5.789 -4.333 28.514 1.00 50.41 241 THR A N 1
ATOM 1946 C CA . THR A 1 241 ? -5.457 -4.218 29.934 1.00 50.41 241 THR A CA 1
ATOM 1947 C C . THR A 1 241 ? -5.075 -2.778 30.245 1.00 50.41 241 THR A C 1
ATOM 1949 O O . THR A 1 241 ? -4.078 -2.282 29.726 1.00 50.41 241 THR A O 1
ATOM 1952 N N . PHE A 1 242 ? -5.838 -2.111 31.105 1.00 52.50 242 PHE A N 1
ATOM 1953 C CA . PHE A 1 242 ? -5.439 -0.829 31.673 1.00 52.50 242 PHE A CA 1
ATOM 1954 C C . PHE A 1 242 ? -4.840 -1.071 33.058 1.00 52.50 242 PHE A C 1
ATOM 1956 O O . PHE A 1 242 ? -5.538 -1.523 33.962 1.00 52.50 242 PHE A O 1
ATOM 1963 N N . SER A 1 243 ? -3.552 -0.773 33.234 1.00 38.44 243 SER A N 1
ATOM 1964 C CA . SER A 1 243 ? -2.978 -0.634 34.573 1.00 38.44 243 SER A CA 1
ATOM 1965 C C . SER A 1 243 ? -3.213 0.800 35.021 1.00 38.44 243 SER A C 1
ATOM 1967 O O . SER A 1 243 ? -2.585 1.730 34.518 1.00 38.44 243 SER A O 1
ATOM 1969 N N . VAL A 1 244 ? -4.174 0.993 35.917 1.00 45.12 244 VAL A N 1
ATOM 1970 C CA . VAL A 1 244 ? -4.441 2.300 36.512 1.00 45.12 244 VAL A CA 1
ATOM 1971 C C . VAL A 1 244 ? -3.793 2.293 37.882 1.00 45.12 244 VAL A C 1
ATOM 1973 O O . VAL A 1 244 ? -4.199 1.532 38.758 1.00 45.12 244 VAL A O 1
ATOM 1976 N N . ARG A 1 245 ? -2.785 3.149 38.082 1.00 42.19 245 ARG A N 1
ATOM 1977 C CA . ARG A 1 245 ? -2.392 3.512 39.445 1.00 42.19 245 ARG A CA 1
ATOM 1978 C C . ARG A 1 245 ? -3.613 4.178 40.082 1.00 42.19 245 ARG A C 1
ATOM 1980 O O . ARG A 1 245 ? -4.138 5.105 39.463 1.00 42.19 245 ARG A O 1
ATOM 1987 N N . PRO A 1 246 ? -4.101 3.711 41.244 1.00 43.75 246 PRO A N 1
ATOM 1988 C CA . PRO A 1 246 ? -5.245 4.334 41.889 1.00 43.75 246 PRO A CA 1
ATOM 1989 C C . PRO A 1 246 ? -4.931 5.818 42.067 1.00 43.75 246 PRO A C 1
ATOM 1991 O O . PRO A 1 246 ? -3.914 6.178 42.663 1.00 43.75 246 PRO A O 1
ATOM 1994 N N . ALA A 1 247 ? -5.757 6.669 41.458 1.00 48.75 247 ALA A N 1
ATOM 1995 C CA . ALA A 1 247 ? -5.622 8.103 41.607 1.00 48.75 247 ALA A CA 1
ATOM 1996 C C . ALA A 1 247 ? -5.762 8.425 43.096 1.00 48.75 247 ALA A C 1
ATOM 1998 O O . ALA A 1 247 ? -6.714 7.982 43.743 1.00 48.75 247 ALA A O 1
ATOM 1999 N N . GLN A 1 248 ? -4.787 9.157 43.637 1.00 49.09 248 GLN A N 1
ATOM 2000 C CA . GLN A 1 248 ? -4.907 9.738 44.966 1.00 49.09 248 GLN A CA 1
ATOM 2001 C C . GLN A 1 248 ? -6.200 10.551 45.008 1.00 49.09 248 GLN A C 1
ATOM 2003 O O . GLN A 1 248 ? -6.494 11.317 44.090 1.00 49.09 248 GLN A O 1
ATOM 2008 N N . THR A 1 249 ? -6.982 10.318 46.056 1.00 45.47 249 THR A N 1
ATOM 2009 C CA . THR A 1 249 ? -8.249 10.978 46.363 1.00 45.47 249 THR A CA 1
ATOM 2010 C C . THR A 1 249 ? -8.079 12.496 46.339 1.00 45.47 249 THR A C 1
ATOM 2012 O O . THR A 1 249 ? -7.668 13.102 47.325 1.00 45.47 249 THR A O 1
ATOM 2015 N N . SER A 1 250 ? -8.380 13.095 45.190 1.00 42.94 250 SER A N 1
ATOM 2016 C CA . SER A 1 250 ? -8.578 14.529 45.009 1.00 42.94 250 SER A CA 1
ATOM 2017 C C . SER A 1 250 ? -10.064 14.833 45.217 1.00 42.94 250 SER A C 1
ATOM 2019 O O . SER A 1 250 ? -10.895 14.066 44.722 1.00 42.94 250 SER A O 1
ATOM 2021 N N . PRO A 1 251 ? -10.422 15.919 45.922 1.00 54.16 251 PRO A N 1
ATOM 2022 C CA . PRO A 1 251 ? -11.810 16.232 46.209 1.00 54.16 251 PRO A CA 1
ATOM 2023 C C . PRO A 1 251 ? -12.529 16.766 44.961 1.00 54.16 251 PRO A C 1
ATOM 2025 O O . PRO A 1 251 ? -11.946 17.484 44.154 1.00 54.16 251 PRO A O 1
ATOM 2028 N N . GLU A 1 252 ? -13.799 16.369 44.864 1.00 51.94 252 GLU A N 1
ATOM 2029 C CA . GLU A 1 252 ? -14.823 16.678 43.856 1.00 51.94 252 GLU A CA 1
ATOM 2030 C C . GLU A 1 252 ? -14.551 16.227 42.404 1.00 51.94 252 GLU A C 1
ATOM 2032 O O . GLU A 1 252 ? -13.707 16.793 41.702 1.00 51.94 252 GLU A O 1
ATOM 2037 N N . PRO A 1 253 ? -15.313 15.239 41.885 1.00 54.38 253 PRO A N 1
ATOM 2038 C CA . PRO A 1 253 ? -15.262 14.910 40.472 1.00 54.38 253 PRO A CA 1
ATOM 2039 C C . PRO A 1 253 ? -15.897 16.067 39.696 1.00 54.38 253 PRO A C 1
ATOM 2041 O O . PRO A 1 253 ? -17.116 16.240 39.703 1.00 54.38 253 PRO A O 1
ATOM 2044 N N . LYS A 1 254 ? -15.081 16.871 39.004 1.00 59.81 254 LYS A N 1
ATOM 2045 C CA . LYS A 1 254 ? -15.597 17.737 37.938 1.00 59.81 254 LYS A CA 1
ATOM 2046 C 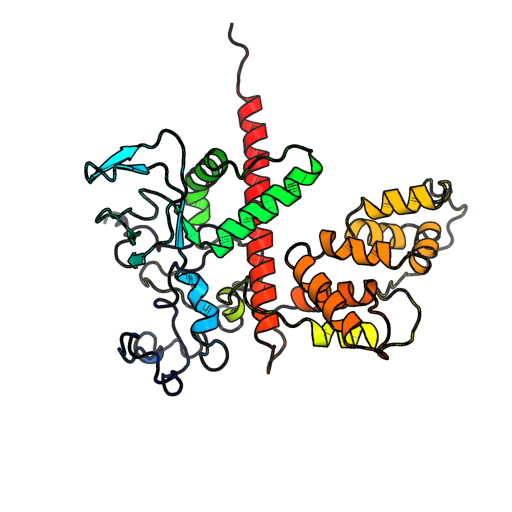C . LYS A 1 254 ? -16.351 16.841 36.960 1.00 59.81 254 LYS A C 1
ATOM 2048 O O . LYS A 1 254 ? -15.734 15.984 36.327 1.00 59.81 254 LYS A O 1
ATOM 2053 N N . ALA A 1 255 ? -17.670 17.021 36.881 1.00 61.25 255 ALA A N 1
ATOM 2054 C CA . ALA A 1 255 ? -18.525 16.268 35.976 1.00 61.25 255 ALA A CA 1
ATOM 2055 C C . ALA A 1 255 ? -17.929 16.317 34.563 1.00 61.25 255 ALA A C 1
ATOM 2057 O O . ALA A 1 255 ? -17.651 17.396 34.032 1.00 61.25 255 ALA A O 1
ATOM 2058 N N . ASN A 1 256 ? -17.678 15.148 33.976 1.00 69.94 256 ASN A N 1
ATOM 2059 C CA . ASN A 1 256 ? -17.184 15.081 32.613 1.00 69.94 256 ASN A CA 1
ATOM 2060 C C . ASN A 1 256 ? -18.299 15.564 31.674 1.00 69.94 256 ASN A C 1
ATOM 2062 O O . ASN A 1 256 ? -19.400 15.028 31.690 1.00 69.94 256 ASN A O 1
ATOM 2066 N N . ILE A 1 257 ? -18.024 16.553 30.820 1.00 79.12 257 ILE A N 1
ATOM 2067 C CA . ILE A 1 257 ? -19.007 17.052 29.842 1.00 79.12 257 ILE A CA 1
ATOM 2068 C C . ILE A 1 257 ? -19.554 15.901 28.981 1.00 79.12 257 ILE A C 1
ATOM 2070 O O . ILE A 1 257 ? -20.736 15.886 28.654 1.00 79.12 257 ILE A O 1
ATOM 2074 N N . LEU A 1 258 ? -18.728 14.892 28.680 1.00 78.69 258 LEU A N 1
ATOM 2075 C CA . LEU A 1 258 ? -19.160 13.699 27.953 1.00 78.69 258 LEU A CA 1
ATOM 2076 C C . LEU A 1 258 ? -20.165 12.854 28.742 1.00 78.69 258 LEU A C 1
ATOM 2078 O O . LEU A 1 258 ? -21.065 12.294 28.126 1.00 78.69 258 LEU A O 1
ATOM 2082 N N . SER A 1 259 ? -20.059 12.775 30.075 1.00 78.06 259 SER A N 1
ATOM 2083 C CA . SER A 1 259 ? -21.008 12.005 30.891 1.00 78.06 259 SER A CA 1
ATOM 2084 C C . SER A 1 259 ? -22.370 12.691 31.037 1.00 78.06 259 SER A C 1
ATOM 2086 O O . SER A 1 259 ? -23.345 12.022 31.371 1.00 78.06 259 SER A O 1
ATOM 2088 N N . LEU A 1 260 ? -22.469 13.982 30.694 1.00 84.00 260 LEU A N 1
ATOM 2089 C CA . LEU A 1 260 ? -23.730 14.731 30.638 1.00 84.00 260 LEU A CA 1
ATOM 2090 C C . LEU A 1 260 ? -24.516 14.516 29.333 1.00 84.00 260 LEU A C 1
ATOM 2092 O O . LEU A 1 260 ? -25.692 14.872 29.259 1.00 84.00 260 LEU A O 1
ATOM 2096 N N . LEU A 1 261 ? -23.890 13.960 28.293 1.00 86.94 261 LEU A N 1
ATOM 2097 C CA . LEU A 1 261 ? -24.538 13.754 26.997 1.00 86.94 261 LEU A CA 1
ATOM 2098 C C . LEU A 1 261 ? -25.405 12.484 26.992 1.00 86.94 261 LEU A C 1
ATOM 2100 O O . LEU A 1 261 ? -25.056 11.503 27.651 1.00 86.94 261 LEU A O 1
ATOM 2104 N N . PRO A 1 262 ? -26.486 12.425 26.189 1.00 88.88 262 PRO A N 1
ATOM 2105 C CA . PRO A 1 262 ? -27.201 11.176 25.949 1.00 88.88 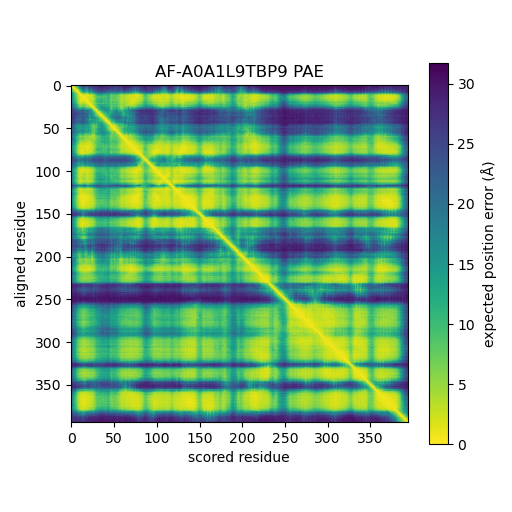262 PRO A CA 1
ATOM 2106 C C . PRO A 1 262 ? -26.268 10.105 25.378 1.00 88.88 262 PRO A C 1
ATOM 2108 O O . PRO A 1 262 ? -25.374 10.405 24.583 1.00 88.88 262 PRO A O 1
ATOM 2111 N N . ARG A 1 263 ? -26.510 8.837 25.729 1.00 82.31 263 ARG A N 1
ATOM 2112 C CA . ARG A 1 263 ? -25.642 7.708 25.347 1.00 82.31 263 ARG A CA 1
ATOM 2113 C C . ARG A 1 263 ? -25.371 7.631 23.842 1.00 82.31 263 ARG A C 1
ATOM 2115 O O . ARG A 1 263 ? -24.260 7.312 23.441 1.00 82.31 263 ARG A O 1
ATOM 2122 N N . GLU A 1 264 ? -26.365 7.944 23.021 1.00 86.75 264 GLU A N 1
ATOM 2123 C CA . GLU A 1 264 ? -26.243 7.969 21.560 1.00 86.75 264 GLU A CA 1
ATOM 2124 C C . GLU A 1 264 ? -25.212 9.000 21.089 1.00 86.75 264 GLU A C 1
ATOM 2126 O O . GLU A 1 264 ? -24.352 8.680 20.279 1.00 86.75 264 GLU A O 1
ATOM 2131 N N . HIS A 1 265 ? -25.225 10.204 21.666 1.00 87.94 265 HIS A N 1
ATOM 2132 C CA . HIS A 1 265 ? -24.268 11.259 21.330 1.00 87.94 265 HIS A CA 1
ATOM 2133 C C . HIS A 1 265 ? -22.858 10.890 21.782 1.00 87.94 265 HIS A C 1
ATOM 2135 O O . HIS A 1 265 ? -21.897 11.130 21.057 1.00 87.94 265 HIS A O 1
ATOM 2141 N N . GLN A 1 266 ? -22.732 10.258 22.951 1.00 86.88 266 GLN A N 1
ATOM 2142 C CA . GLN A 1 266 ? -21.446 9.737 23.403 1.00 86.88 266 GLN A CA 1
ATOM 2143 C C . GLN A 1 266 ? -20.903 8.686 22.430 1.00 86.88 266 GLN A C 1
ATOM 2145 O O . GLN A 1 266 ? -19.736 8.753 22.059 1.00 86.88 266 GLN A O 1
ATOM 2150 N N . LEU A 1 267 ? -21.741 7.748 21.973 1.00 86.25 267 LEU A N 1
ATOM 2151 C CA . LEU A 1 267 ? -21.347 6.739 20.988 1.00 86.25 267 LEU A CA 1
ATOM 2152 C C . LEU A 1 267 ? -20.935 7.376 19.658 1.00 86.25 267 LEU A C 1
ATOM 2154 O O . LEU A 1 267 ? -19.868 7.033 19.162 1.00 86.25 267 LEU A O 1
ATOM 2158 N N . SER A 1 268 ? -21.702 8.336 19.135 1.00 87.88 268 SER A N 1
ATOM 2159 C CA . SER A 1 268 ? -21.361 9.049 17.897 1.00 87.88 268 SER A CA 1
ATOM 2160 C C . SER A 1 268 ? -20.036 9.803 18.011 1.00 87.88 268 SER A C 1
ATOM 2162 O O . SER A 1 268 ? -19.196 9.712 17.120 1.00 87.88 268 SER A O 1
ATOM 2164 N N . ILE A 1 269 ? -19.805 10.505 19.128 1.00 88.56 269 ILE A N 1
ATOM 2165 C CA . ILE A 1 269 ? -18.525 11.180 19.388 1.00 88.56 269 ILE A CA 1
ATOM 2166 C C . ILE A 1 269 ? -17.399 10.157 19.410 1.00 88.56 269 ILE A C 1
ATOM 2168 O O . ILE A 1 269 ? -16.381 10.356 18.753 1.00 88.56 269 ILE A O 1
ATOM 2172 N N . LEU A 1 270 ? -17.574 9.057 20.149 1.00 88.69 270 LEU A N 1
ATOM 2173 C CA . LEU A 1 270 ? -16.561 8.019 20.204 1.00 88.69 270 LEU A CA 1
ATOM 2174 C C . LEU A 1 270 ? -16.293 7.486 18.796 1.00 88.69 270 LEU A C 1
ATOM 2176 O O . LEU A 1 270 ? -15.133 7.476 18.411 1.00 88.69 270 LEU A O 1
ATOM 2180 N N . GLU A 1 271 ? -17.307 7.103 18.016 1.00 88.50 271 GLU A N 1
ATOM 2181 C CA . GLU A 1 271 ? -17.170 6.555 16.654 1.00 88.50 271 GLU A CA 1
ATOM 2182 C C . GLU A 1 271 ? -16.365 7.446 15.697 1.00 88.50 271 GLU A C 1
ATOM 2184 O O . GLU A 1 271 ? -15.629 6.910 14.872 1.00 88.50 271 GLU A O 1
ATOM 2189 N N . LEU A 1 272 ? -16.418 8.770 15.856 1.00 87.81 272 LEU A N 1
ATOM 2190 C CA . LEU A 1 272 ? -15.647 9.721 15.046 1.00 87.81 272 LEU A CA 1
ATOM 2191 C C . LEU A 1 272 ? -14.168 9.832 15.448 1.00 87.81 272 LEU A C 1
ATOM 2193 O O . LEU A 1 272 ? -13.340 10.292 14.665 1.00 87.81 272 LEU A O 1
ATOM 2197 N N . LEU A 1 273 ? -13.815 9.438 16.671 1.00 87.81 273 LEU A N 1
ATOM 2198 C CA . LEU A 1 273 ? -12.454 9.574 17.185 1.00 87.81 273 LEU A CA 1
ATOM 2199 C C . LEU A 1 273 ? -11.576 8.388 16.777 1.00 87.81 273 LEU A C 1
ATOM 2201 O O . LEU A 1 273 ? -12.042 7.253 16.861 1.00 87.81 273 LEU A O 1
ATOM 2205 N N . PRO A 1 274 ? -10.285 8.592 16.454 1.00 85.19 274 PRO A N 1
ATOM 2206 C CA . PRO A 1 274 ? -9.333 7.495 16.308 1.00 85.19 274 PRO A CA 1
ATOM 2207 C C . PRO A 1 274 ? -9.294 6.613 17.558 1.00 85.19 274 PRO A C 1
ATOM 2209 O O . PRO A 1 274 ? -9.454 7.095 18.685 1.00 85.19 274 PRO A O 1
ATOM 2212 N N . THR A 1 275 ? -9.015 5.320 17.386 1.00 85.19 275 THR A N 1
ATOM 2213 C CA . THR A 1 275 ? -8.998 4.373 18.508 1.00 85.19 275 THR A CA 1
ATOM 2214 C C . THR A 1 275 ? -8.024 4.796 19.605 1.00 85.19 275 THR A C 1
ATOM 2216 O O . THR A 1 275 ? -8.360 4.676 20.775 1.00 85.19 275 THR A O 1
ATOM 2219 N N . SER A 1 276 ? -6.845 5.338 19.278 1.00 83.56 276 SER A N 1
ATOM 2220 C CA . SER A 1 276 ? -5.900 5.860 20.282 1.00 83.56 276 SER A CA 1
ATOM 2221 C C . SER A 1 276 ? -6.529 6.933 21.178 1.00 83.56 276 SER A C 1
ATOM 2223 O O . SER A 1 276 ? -6.417 6.851 22.400 1.00 83.56 276 SER A O 1
ATOM 2225 N N . SER A 1 277 ? -7.253 7.888 20.595 1.00 88.75 277 SER A N 1
ATOM 2226 C CA . SER A 1 277 ? -7.975 8.932 21.328 1.00 88.75 277 SER A CA 1
ATOM 2227 C C . SER A 1 277 ? -9.076 8.349 22.211 1.00 88.75 277 SER A C 1
ATOM 2229 O O . SER A 1 277 ? -9.202 8.738 23.368 1.00 88.75 277 SER A O 1
ATOM 2231 N N . VAL A 1 278 ? -9.827 7.363 21.715 1.00 88.44 278 VAL A N 1
ATOM 2232 C CA . VAL A 1 278 ? -10.836 6.650 22.514 1.00 88.44 278 VAL A CA 1
ATOM 2233 C C . VAL A 1 278 ? -10.214 5.917 23.702 1.00 88.44 278 VAL A C 1
ATOM 2235 O O . VAL A 1 278 ? -10.707 6.026 24.824 1.00 88.44 278 VAL A O 1
ATOM 2238 N N . LEU A 1 279 ? -9.112 5.198 23.482 1.00 85.56 279 LEU A N 1
ATOM 2239 C CA . LEU A 1 279 ? -8.380 4.517 24.550 1.00 85.56 279 LEU A CA 1
ATOM 2240 C C . LEU A 1 279 ? -7.884 5.517 25.603 1.00 85.56 279 LEU A C 1
ATOM 2242 O O . LEU A 1 279 ? -8.018 5.268 26.800 1.00 85.56 279 LEU A O 1
ATOM 2246 N N . ASN A 1 280 ? -7.373 6.669 25.164 1.00 86.50 280 ASN A N 1
ATOM 2247 C CA . ASN A 1 280 ? -6.939 7.745 26.052 1.00 86.50 280 ASN A CA 1
ATOM 2248 C C . ASN A 1 280 ? -8.107 8.342 26.849 1.00 86.50 280 ASN A C 1
ATOM 2250 O O . ASN A 1 280 ? -7.942 8.631 28.031 1.00 86.50 280 ASN A O 1
ATOM 2254 N N . LEU A 1 281 ? -9.301 8.464 26.260 1.00 86.25 281 LEU A N 1
ATOM 2255 C CA . LEU A 1 281 ? -10.503 8.899 26.980 1.00 86.25 281 LEU A CA 1
ATOM 2256 C C . LEU A 1 281 ? -10.910 7.906 28.079 1.00 86.25 281 LEU A C 1
ATOM 2258 O O . LEU A 1 281 ? -11.245 8.333 29.185 1.00 86.25 281 LEU A O 1
ATOM 2262 N N . PHE A 1 282 ? -10.818 6.594 27.825 1.00 85.69 282 PHE A N 1
ATOM 2263 C CA . PHE A 1 282 ? -11.059 5.568 28.855 1.00 85.69 282 PHE A CA 1
ATOM 2264 C C . PHE A 1 282 ? -10.040 5.626 29.998 1.00 85.69 282 PHE A C 1
ATOM 2266 O O . PHE A 1 282 ? -10.353 5.295 31.146 1.00 85.69 282 PHE A O 1
ATOM 2273 N N . LEU A 1 283 ? -8.810 6.045 29.710 1.00 81.56 283 LEU A N 1
ATOM 2274 C CA . LEU A 1 283 ? -7.791 6.263 30.732 1.00 81.56 283 LEU A CA 1
ATOM 2275 C C . LEU A 1 283 ? -8.057 7.541 31.532 1.00 81.56 283 LEU A C 1
ATOM 2277 O O . LEU A 1 283 ? -7.972 7.504 32.759 1.00 81.56 283 LEU A O 1
ATOM 2281 N N . ALA A 1 284 ? -8.422 8.628 30.852 1.00 82.19 284 ALA A N 1
ATOM 2282 C CA . ALA A 1 284 ? -8.572 9.957 31.434 1.00 82.19 284 ALA A CA 1
ATOM 2283 C C . ALA A 1 284 ? -9.829 10.128 32.302 1.00 82.19 284 ALA A C 1
ATOM 2285 O O . ALA A 1 284 ? -9.812 10.935 33.228 1.00 82.19 284 ALA A O 1
ATOM 2286 N N . SER A 1 285 ? -10.914 9.392 32.032 1.00 79.50 285 SER A N 1
ATOM 2287 C CA . SER A 1 285 ? -12.180 9.554 32.756 1.00 79.50 285 SER A CA 1
ATOM 2288 C C . SER A 1 285 ? -12.758 8.219 33.239 1.00 79.50 285 SER A C 1
ATOM 2290 O O . SER A 1 285 ? -13.065 7.358 32.412 1.00 79.50 285 SER A O 1
ATOM 2292 N N . PRO A 1 286 ? -12.976 8.050 34.560 1.00 77.94 286 PRO A N 1
ATOM 2293 C CA . PRO A 1 286 ? -13.684 6.895 35.112 1.00 77.94 286 PRO A CA 1
ATOM 2294 C C . PRO A 1 286 ? -15.095 6.737 34.539 1.00 77.94 286 PRO A C 1
ATOM 2296 O O . PRO A 1 286 ? -15.476 5.626 34.183 1.00 77.94 286 PRO A O 1
ATOM 2299 N N . ASP A 1 287 ? -15.826 7.843 34.366 1.00 75.88 287 ASP A N 1
ATOM 2300 C CA . ASP A 1 287 ? -17.172 7.826 33.787 1.00 75.88 287 ASP A CA 1
ATOM 2301 C C . ASP A 1 287 ? -17.148 7.221 32.381 1.00 75.88 287 ASP A C 1
ATOM 2303 O O . ASP A 1 287 ? -17.860 6.259 32.108 1.00 75.88 287 ASP A O 1
ATOM 2307 N N . VAL A 1 288 ? -16.264 7.722 31.507 1.00 79.00 288 VAL A N 1
ATOM 2308 C CA . VAL A 1 288 ? -16.114 7.235 30.121 1.00 79.00 288 VAL A CA 1
ATOM 2309 C C . VAL A 1 288 ? -15.581 5.799 30.089 1.00 79.00 288 VAL A C 1
ATOM 2311 O O . VAL A 1 288 ? -15.928 5.024 29.200 1.00 79.00 288 VAL A O 1
ATOM 2314 N N . ARG A 1 289 ? -14.789 5.389 31.084 1.00 79.31 289 ARG A N 1
ATOM 2315 C CA . ARG A 1 289 ? -14.330 4.001 31.222 1.00 79.31 289 ARG A CA 1
ATOM 2316 C C . ARG A 1 289 ? -15.482 3.031 31.469 1.00 79.31 289 ARG A C 1
ATOM 2318 O O . ARG A 1 289 ? -15.497 1.973 30.847 1.00 79.31 289 ARG A O 1
ATOM 2325 N N . CYS A 1 290 ? -16.457 3.388 32.304 1.00 74.81 290 CYS A N 1
ATOM 2326 C CA . CYS A 1 290 ? -17.653 2.565 32.515 1.00 74.81 290 CYS A CA 1
ATOM 2327 C C . CYS A 1 290 ? -18.443 2.351 31.208 1.00 74.81 290 CYS A C 1
ATOM 2329 O O . CYS A 1 290 ? -19.046 1.293 31.005 1.00 74.81 290 CYS A O 1
ATOM 2331 N N . PHE A 1 291 ? -18.390 3.310 30.273 1.00 74.31 291 PHE A N 1
ATOM 2332 C CA . PHE A 1 291 ? -18.972 3.135 28.939 1.00 74.31 291 PHE A CA 1
ATOM 2333 C C . PHE A 1 291 ? -18.238 2.083 28.101 1.00 74.31 291 PHE A C 1
ATOM 2335 O O . PHE A 1 291 ? -18.894 1.386 27.327 1.00 74.31 291 PHE A O 1
ATOM 2342 N N . ALA A 1 292 ? -16.921 1.910 28.271 1.00 75.56 292 ALA A N 1
ATOM 2343 C CA . ALA A 1 292 ? -16.110 0.979 27.479 1.00 75.56 292 ALA A CA 1
ATOM 2344 C C . ALA A 1 292 ? -16.559 -0.487 27.613 1.00 75.56 292 ALA A C 1
ATOM 2346 O O . ALA A 1 292 ? -16.490 -1.250 26.645 1.00 75.56 292 ALA A O 1
ATOM 2347 N N . GLU A 1 293 ? -17.047 -0.874 28.794 1.00 71.62 293 GLU A N 1
ATOM 2348 C CA . GLU A 1 293 ? -17.561 -2.222 29.077 1.00 71.62 293 GLU A CA 1
ATOM 2349 C C . GLU A 1 293 ? -18.872 -2.524 28.336 1.00 71.62 293 GLU A C 1
ATOM 2351 O O . GLU A 1 293 ? -19.170 -3.681 28.043 1.00 71.62 293 GLU A O 1
ATOM 2356 N N . HIS A 1 294 ? -19.623 -1.482 27.973 1.00 75.94 294 HIS A N 1
ATOM 2357 C CA . HIS A 1 294 ? -20.967 -1.571 27.404 1.00 75.94 294 HIS A CA 1
ATOM 2358 C C . HIS A 1 294 ? -21.029 -1.140 25.932 1.00 75.94 294 HIS A C 1
ATOM 2360 O O . HIS A 1 294 ? -22.115 -0.855 25.412 1.00 75.94 294 HIS A O 1
ATOM 2366 N N . LEU A 1 295 ? -19.883 -1.053 25.252 1.00 83.12 295 LEU A N 1
ATOM 2367 C CA . LEU A 1 295 ? -19.835 -0.688 23.838 1.00 83.12 295 LEU A CA 1
ATOM 2368 C C . LEU A 1 295 ? -20.417 -1.802 22.959 1.00 83.12 295 LEU A C 1
ATOM 2370 O O . LEU A 1 295 ? -20.077 -2.976 23.141 1.00 83.12 295 LEU A O 1
ATOM 2374 N N . PRO A 1 296 ? -21.262 -1.459 21.971 1.00 84.25 296 PRO A N 1
ATOM 2375 C CA . PRO A 1 296 ? -21.844 -2.454 21.088 1.00 84.25 296 PRO A CA 1
ATOM 2376 C C . PRO A 1 296 ? -20.765 -3.101 20.197 1.00 84.25 296 PRO A C 1
ATOM 2378 O O . PRO A 1 296 ? -19.780 -2.456 19.837 1.00 84.25 296 PRO A O 1
ATOM 2381 N N . PRO A 1 297 ? -20.939 -4.358 19.750 1.00 82.94 297 PRO A N 1
ATOM 2382 C CA . PRO A 1 297 ? -19.997 -4.993 18.824 1.00 82.94 297 PRO A CA 1
ATOM 2383 C C . PRO A 1 297 ? -19.811 -4.230 17.504 1.00 82.94 297 PRO A C 1
ATOM 2385 O O . PRO A 1 297 ? -18.752 -4.334 16.890 1.00 82.94 297 PRO A O 1
ATOM 2388 N N . SER A 1 298 ? -20.824 -3.471 17.067 1.00 86.69 298 SER A N 1
ATOM 2389 C CA . SER A 1 298 ? -20.762 -2.606 15.882 1.00 86.69 298 SER A CA 1
ATOM 2390 C C . SER A 1 298 ? -19.698 -1.518 16.009 1.00 86.69 298 SER A C 1
ATOM 2392 O O . SER A 1 298 ? -18.986 -1.278 15.040 1.00 86.69 298 SER A O 1
ATOM 2394 N N . PHE A 1 299 ? -19.524 -0.948 17.205 1.00 88.94 299 PHE A N 1
ATOM 2395 C CA . PHE A 1 299 ? -18.480 0.033 17.488 1.00 88.94 299 PHE A CA 1
ATOM 2396 C C . PHE A 1 299 ? -17.093 -0.562 17.239 1.00 88.94 299 PHE A C 1
ATOM 2398 O O . PHE A 1 299 ? -16.279 -0.016 16.508 1.00 88.94 299 PHE A O 1
ATOM 2405 N N . TRP A 1 300 ? -16.815 -1.738 17.802 1.00 87.12 300 TRP A N 1
ATOM 2406 C CA . TRP A 1 300 ? -15.523 -2.395 17.598 1.00 87.12 300 TRP A CA 1
ATOM 2407 C C . TRP A 1 300 ? -15.340 -2.882 16.163 1.00 87.12 300 TRP A C 1
ATOM 2409 O O . TRP A 1 300 ? -14.224 -2.913 15.661 1.00 87.12 300 TRP A O 1
ATOM 2419 N N . LYS A 1 301 ? -16.426 -3.243 15.479 1.00 89.25 301 LYS A N 1
ATOM 2420 C CA . LYS A 1 301 ? -16.377 -3.574 14.057 1.00 89.25 301 LYS A CA 1
ATOM 2421 C C . LYS A 1 301 ? -15.981 -2.360 13.211 1.00 89.25 301 LYS A C 1
ATOM 2423 O O . LYS A 1 301 ? -15.150 -2.521 12.323 1.00 89.25 301 LYS A O 1
ATOM 2428 N N . SER A 1 302 ? -16.532 -1.171 13.480 1.00 88.88 302 SER A N 1
ATOM 2429 C CA . SER A 1 302 ? -16.202 0.042 12.714 1.00 88.88 302 SER A CA 1
ATOM 2430 C C . SER A 1 302 ? -14.731 0.437 12.867 1.00 88.88 302 SER A C 1
ATOM 2432 O O . SER A 1 302 ? -14.128 0.927 11.917 1.00 88.88 302 SER A O 1
ATOM 2434 N N . ARG A 1 303 ? -14.101 0.109 14.005 1.00 89.19 303 ARG A N 1
ATOM 2435 C CA . ARG A 1 303 ? -12.660 0.332 14.228 1.00 89.19 303 ARG A CA 1
ATOM 2436 C C . ARG A 1 303 ? -11.732 -0.407 13.286 1.00 89.19 303 ARG A C 1
ATOM 2438 O O . ARG A 1 303 ? -10.611 0.052 13.118 1.00 89.19 303 ARG A O 1
ATOM 2445 N N . LEU A 1 304 ? -12.175 -1.476 12.623 1.00 89.62 304 LEU A N 1
ATOM 2446 C CA . LEU A 1 304 ? -11.357 -2.110 11.586 1.00 89.62 304 LEU A CA 1
ATOM 2447 C C . LEU A 1 304 ? -10.973 -1.109 10.487 1.00 89.62 304 LEU A C 1
ATOM 2449 O O . LEU A 1 304 ? -9.828 -1.099 10.052 1.00 89.62 304 LEU A O 1
ATOM 2453 N N . PHE A 1 305 ? -11.888 -0.217 10.109 1.00 87.69 305 PHE A N 1
ATOM 2454 C CA . PHE A 1 305 ? -11.634 0.803 9.091 1.00 87.69 305 PHE A CA 1
ATOM 2455 C C . PHE A 1 305 ? -10.766 1.966 9.588 1.00 87.69 305 PHE A C 1
ATOM 2457 O O . PHE A 1 305 ? -10.205 2.681 8.773 1.00 87.69 305 PHE A O 1
ATOM 2464 N N . PHE A 1 306 ? -10.622 2.146 10.904 1.00 84.00 306 PHE A N 1
ATOM 2465 C CA . PHE A 1 306 ? -9.742 3.170 11.477 1.00 84.00 306 PHE A CA 1
ATOM 2466 C C . PHE A 1 306 ? -8.339 2.636 11.770 1.00 84.00 306 PHE A C 1
ATOM 2468 O O . PHE A 1 306 ? -7.347 3.288 11.472 1.00 84.00 306 PHE A O 1
ATOM 2475 N N . ASP A 1 307 ? -8.250 1.462 12.397 1.00 84.69 307 ASP A N 1
ATOM 2476 C CA . ASP A 1 307 ? -6.988 0.920 12.904 1.00 84.69 307 ASP A CA 1
ATOM 2477 C C . ASP A 1 307 ? -6.248 0.056 11.892 1.00 84.69 307 ASP A C 1
ATOM 2479 O O . ASP A 1 307 ? -5.029 -0.059 11.982 1.00 84.69 307 ASP A O 1
ATOM 2483 N N . VAL A 1 308 ? -6.980 -0.603 10.990 1.00 88.50 308 VAL A N 1
ATOM 2484 C CA . VAL A 1 308 ? -6.431 -1.529 9.992 1.00 88.50 308 VAL A CA 1
ATOM 2485 C C . VAL A 1 308 ? -7.063 -1.321 8.605 1.00 88.50 308 VAL A C 1
ATOM 2487 O O . VAL A 1 308 ? -7.443 -2.303 7.955 1.00 88.50 308 VAL A O 1
ATOM 2490 N N . PRO A 1 309 ? -7.178 -0.067 8.110 1.00 88.44 309 PRO A N 1
ATOM 2491 C CA . PRO A 1 309 ? -7.845 0.230 6.838 1.00 88.44 309 PRO A CA 1
ATOM 2492 C C . PRO A 1 309 ? -7.253 -0.548 5.659 1.00 88.44 309 PRO A C 1
ATOM 2494 O O . PRO A 1 309 ? -7.977 -0.931 4.743 1.00 88.44 309 PRO A O 1
ATOM 2497 N N . TRP A 1 310 ? -5.962 -0.886 5.725 1.00 87.94 310 TRP A N 1
ATOM 2498 C CA . TRP A 1 310 ? -5.281 -1.663 4.696 1.00 87.94 310 TRP A CA 1
ATOM 2499 C C . TRP A 1 310 ? -5.853 -3.072 4.502 1.00 87.94 310 TRP A C 1
ATOM 2501 O O . TRP A 1 310 ? -5.726 -3.607 3.406 1.00 87.94 310 TRP A O 1
ATOM 2511 N N . CYS A 1 311 ? -6.479 -3.706 5.498 1.00 89.62 311 CYS A N 1
ATOM 2512 C CA . CYS A 1 311 ? -7.004 -5.076 5.368 1.00 89.62 311 CYS A CA 1
ATOM 2513 C C . CYS A 1 311 ? -8.426 -5.286 5.907 1.00 89.62 311 CYS A C 1
ATOM 2515 O O . CYS A 1 311 ? -8.886 -6.431 5.969 1.00 89.62 311 CYS A O 1
ATOM 2517 N N . ALA A 1 312 ? -9.135 -4.212 6.262 1.00 90.12 312 ALA A N 1
ATOM 2518 C CA . ALA A 1 312 ? -10.477 -4.275 6.838 1.00 90.12 312 ALA A CA 1
ATOM 2519 C C . ALA A 1 312 ? -11.459 -5.091 5.974 1.00 90.12 312 ALA A C 1
ATOM 2521 O O . ALA A 1 312 ? -12.113 -6.002 6.488 1.00 90.12 312 ALA A O 1
ATOM 2522 N N . ASP A 1 313 ? -11.507 -4.840 4.662 1.00 87.62 313 ASP A N 1
ATOM 2523 C CA . ASP A 1 313 ? -12.424 -5.529 3.740 1.00 87.62 313 ASP A CA 1
ATOM 2524 C C . ASP A 1 313 ? -12.137 -7.032 3.638 1.00 87.62 313 ASP A C 1
ATOM 2526 O O . ASP A 1 313 ? -13.054 -7.858 3.668 1.00 87.62 313 ASP A O 1
ATOM 2530 N N . ILE A 1 314 ? -10.852 -7.397 3.594 1.00 88.06 314 ILE A N 1
ATOM 2531 C CA . ILE A 1 314 ? -10.391 -8.790 3.532 1.00 88.06 314 ILE A CA 1
ATOM 2532 C C . ILE A 1 314 ? -10.834 -9.535 4.796 1.00 88.06 314 ILE A C 1
ATOM 2534 O O . ILE A 1 314 ? -11.435 -10.610 4.716 1.00 88.06 314 ILE A O 1
ATOM 2538 N N . ILE A 1 315 ? -10.593 -8.937 5.967 1.00 89.31 315 ILE A N 1
ATOM 2539 C CA . ILE A 1 315 ? -10.995 -9.492 7.263 1.00 89.31 315 ILE A CA 1
ATOM 2540 C C . ILE A 1 315 ? -12.515 -9.666 7.322 1.00 89.31 315 ILE A C 1
ATOM 2542 O O . ILE A 1 315 ? -13.007 -10.722 7.723 1.00 89.31 315 ILE A O 1
ATOM 2546 N N . LEU A 1 316 ? -13.279 -8.647 6.924 1.00 89.19 316 LEU A N 1
ATOM 2547 C CA . LEU A 1 316 ? -14.739 -8.684 6.974 1.00 89.19 316 LEU A CA 1
ATOM 2548 C C . LEU A 1 316 ? -15.325 -9.751 6.045 1.00 89.19 316 LEU A C 1
ATOM 2550 O O . LEU A 1 316 ? -16.236 -10.469 6.464 1.00 89.19 316 LEU A O 1
ATOM 2554 N N . SER A 1 317 ? -14.785 -9.901 4.835 1.00 88.56 317 SER A N 1
ATOM 2555 C CA . SER A 1 317 ? -15.173 -10.957 3.894 1.00 88.56 317 SER A CA 1
ATOM 2556 C C . SER A 1 317 ? -14.922 -12.359 4.471 1.00 88.56 317 SER A C 1
ATOM 2558 O O . SER A 1 317 ? -15.795 -13.235 4.436 1.00 88.56 317 SER A O 1
ATOM 2560 N N . GLN A 1 318 ? -13.770 -12.563 5.115 1.00 88.56 318 GLN A N 1
ATOM 2561 C CA . GLN A 1 318 ? -13.445 -13.837 5.760 1.00 88.56 318 GLN A CA 1
ATOM 2562 C C . GLN A 1 318 ? -14.316 -14.123 6.983 1.00 88.56 318 GLN A C 1
ATOM 2564 O O . GLN A 1 318 ? -14.735 -15.261 7.177 1.00 88.56 318 GLN A O 1
ATOM 2569 N N . ILE A 1 319 ? -14.661 -13.106 7.779 1.00 87.94 319 ILE A N 1
ATOM 2570 C CA . ILE A 1 319 ? -15.612 -13.255 8.889 1.00 87.94 319 ILE A CA 1
ATOM 2571 C C . ILE A 1 319 ? -16.981 -13.691 8.364 1.00 87.94 319 ILE A C 1
ATOM 2573 O O . ILE A 1 319 ? -17.572 -14.613 8.925 1.00 87.94 319 ILE A O 1
ATOM 2577 N N . GLN A 1 320 ? -17.482 -13.062 7.296 1.00 85.75 320 GLN A N 1
ATOM 2578 C CA .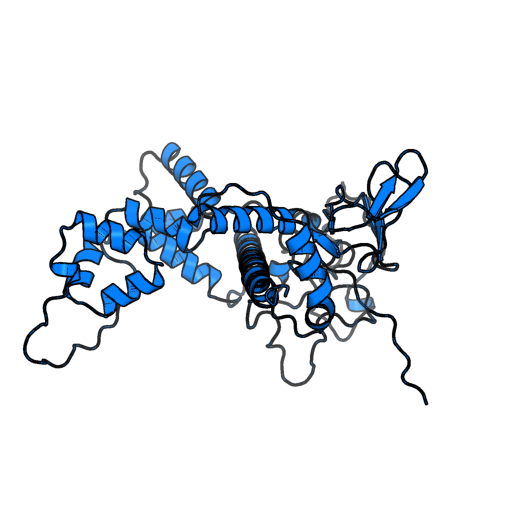 GLN A 1 320 ? -18.766 -13.431 6.691 1.00 85.75 320 GLN A CA 1
ATOM 2579 C C . GLN A 1 320 ? -18.749 -14.877 6.187 1.00 85.75 320 GLN A C 1
ATOM 2581 O O . GLN A 1 320 ? -19.672 -15.642 6.466 1.00 85.75 320 GLN A O 1
ATOM 2586 N N . THR A 1 321 ? -17.674 -15.270 5.504 1.00 84.44 321 THR A N 1
ATOM 2587 C CA . THR A 1 321 ? -17.485 -16.637 5.001 1.00 84.44 321 THR A CA 1
ATOM 2588 C C . THR A 1 321 ? -17.417 -17.648 6.149 1.00 84.44 321 THR A C 1
ATOM 2590 O O . THR A 1 321 ? -18.129 -18.652 6.147 1.00 84.44 321 THR A O 1
ATOM 2593 N N . ALA A 1 322 ? -16.634 -17.356 7.190 1.00 79.62 322 ALA A N 1
ATOM 2594 C CA . ALA A 1 322 ? -16.505 -18.216 8.361 1.00 79.62 322 ALA A CA 1
ATOM 2595 C C . ALA A 1 322 ? -17.825 -18.348 9.139 1.00 79.62 322 ALA A C 1
ATOM 2597 O O . ALA A 1 322 ? -18.124 -19.428 9.641 1.00 79.62 322 ALA A O 1
ATOM 2598 N N . GLN A 1 323 ? -18.622 -17.280 9.232 1.00 78.06 323 GLN A N 1
ATOM 2599 C CA . GLN A 1 323 ? -19.925 -17.295 9.904 1.00 78.06 323 GLN A CA 1
ATOM 2600 C C . GLN A 1 323 ? -20.975 -18.101 9.135 1.00 78.06 323 GLN A C 1
ATOM 2602 O O . GLN A 1 323 ? -21.757 -18.807 9.761 1.00 78.06 323 GLN A O 1
ATOM 2607 N N . ARG A 1 324 ? -20.971 -18.051 7.797 1.00 75.38 324 ARG A N 1
ATOM 2608 C CA . ARG A 1 324 ? -21.860 -18.883 6.965 1.00 75.38 324 ARG A CA 1
ATOM 2609 C C . ARG A 1 324 ? -21.563 -20.376 7.112 1.00 75.38 324 ARG A C 1
ATOM 2611 O O . ARG A 1 324 ? -22.485 -21.181 7.118 1.00 75.38 324 ARG A O 1
ATOM 2618 N N . ASN A 1 325 ? -20.290 -20.730 7.281 1.00 67.75 325 ASN A N 1
ATOM 2619 C CA . ASN A 1 325 ? -19.839 -22.123 7.317 1.00 67.75 325 ASN A CA 1
ATOM 2620 C C . ASN A 1 325 ? -19.841 -22.749 8.725 1.00 67.75 325 ASN A C 1
ATOM 2622 O O . ASN A 1 325 ? -19.600 -23.947 8.860 1.00 67.75 325 ASN A O 1
ATOM 2626 N N . ARG A 1 326 ? -20.067 -21.970 9.793 1.00 63.94 326 ARG A N 1
ATOM 2627 C CA . ARG A 1 326 ? -19.970 -22.440 11.187 1.00 63.94 326 ARG A CA 1
ATOM 2628 C C . ARG A 1 326 ? -21.319 -22.356 11.890 1.00 63.94 326 ARG A C 1
ATOM 2630 O O . ARG A 1 326 ? -21.696 -21.306 12.392 1.00 63.94 326 ARG A O 1
ATOM 2637 N N . THR A 1 327 ? -21.983 -23.496 12.040 1.00 53.44 327 THR A N 1
ATOM 2638 C CA . THR A 1 327 ? -23.217 -23.649 12.832 1.00 53.44 327 THR A CA 1
ATOM 2639 C C . THR A 1 327 ? -22.988 -23.754 14.350 1.00 53.44 327 THR A C 1
ATOM 2641 O O . THR A 1 327 ? -23.955 -23.905 15.088 1.00 53.44 327 THR A O 1
ATOM 2644 N N . GLY A 1 328 ? -21.746 -23.643 14.857 1.00 53.88 328 GLY A N 1
ATOM 2645 C CA . GLY A 1 328 ? -21.468 -23.865 16.290 1.00 53.88 328 GLY A CA 1
ATOM 2646 C C . GLY A 1 328 ? -20.235 -23.197 16.917 1.00 53.88 328 GLY A C 1
ATOM 2647 O O . GLY A 1 328 ? -19.945 -23.466 18.079 1.00 53.88 328 GLY A O 1
ATOM 2648 N N . LYS A 1 329 ? -19.490 -22.333 16.210 1.00 59.56 329 LYS A N 1
ATOM 2649 C CA . LYS A 1 329 ? -18.376 -21.572 16.820 1.00 59.56 329 LYS A CA 1
ATOM 2650 C C . LYS A 1 329 ? -18.862 -20.192 17.277 1.00 59.56 329 LYS A C 1
ATOM 2652 O O . LYS A 1 329 ? -19.680 -19.568 16.605 1.00 59.56 329 LYS A O 1
ATOM 2657 N N . GLY A 1 330 ? -18.356 -19.728 18.423 1.00 64.38 330 GLY A N 1
ATOM 2658 C CA . GLY A 1 330 ? -18.733 -18.447 19.028 1.00 64.38 330 GLY A CA 1
ATOM 2659 C C . GLY A 1 330 ? -18.548 -17.249 18.087 1.00 64.38 330 GLY A C 1
ATOM 2660 O O . GLY A 1 330 ? -17.702 -17.261 17.193 1.00 64.38 330 GLY A O 1
ATOM 2661 N N . ARG A 1 331 ? -19.356 -16.200 18.288 1.00 79.25 331 ARG A N 1
ATOM 2662 C CA . ARG A 1 331 ? -19.288 -14.959 17.500 1.00 79.25 331 ARG A CA 1
ATOM 2663 C C . ARG A 1 331 ? -17.918 -14.292 17.675 1.00 79.25 331 ARG A C 1
ATOM 2665 O O . ARG A 1 331 ? -17.440 -14.150 18.799 1.00 79.25 331 ARG A O 1
ATOM 2672 N N . VAL A 1 332 ? -17.325 -13.837 16.568 1.00 83.38 332 VAL A N 1
ATOM 2673 C CA . VAL A 1 332 ? -16.035 -13.125 16.570 1.00 83.38 332 VAL A CA 1
ATOM 2674 C C . VAL A 1 332 ? -16.123 -11.880 17.455 1.00 83.38 332 VAL A C 1
ATOM 2676 O O . VAL A 1 332 ? -16.993 -11.027 17.260 1.00 83.38 332 VAL A O 1
ATOM 2679 N N . GLN A 1 333 ? -15.202 -11.763 18.411 1.00 86.12 333 GLN A N 1
ATOM 2680 C CA . GLN A 1 333 ? -15.083 -10.592 19.277 1.00 86.12 333 GLN A CA 1
ATOM 2681 C C . GLN A 1 333 ? -14.142 -9.560 18.635 1.00 86.12 333 GLN A C 1
ATOM 2683 O O . GLN A 1 333 ? -12.922 -9.726 18.639 1.00 86.12 333 GLN A O 1
ATOM 2688 N N . PHE A 1 334 ? -14.707 -8.490 18.065 1.00 87.44 334 PHE A N 1
ATOM 2689 C CA . PHE A 1 334 ? -13.954 -7.490 17.289 1.00 87.44 334 PHE A CA 1
ATOM 2690 C C . PHE A 1 334 ? -12.885 -6.746 18.101 1.00 87.44 334 PHE A C 1
ATOM 2692 O O . PHE A 1 334 ? -11.789 -6.519 17.600 1.00 87.44 334 PHE A O 1
ATOM 2699 N N . ASN A 1 335 ? -13.151 -6.424 19.368 1.00 84.00 335 ASN A N 1
ATOM 2700 C CA . ASN A 1 335 ? -12.168 -5.794 20.255 1.00 84.00 335 ASN A CA 1
ATOM 2701 C C . ASN A 1 335 ? -10.907 -6.662 20.446 1.00 84.00 335 ASN A C 1
ATOM 2703 O O . ASN A 1 335 ? -9.793 -6.145 20.475 1.00 84.00 335 ASN A O 1
ATOM 2707 N N . ARG A 1 336 ? -11.068 -7.988 20.533 1.00 84.12 336 ARG A N 1
ATOM 2708 C CA . ARG A 1 336 ? -9.950 -8.940 20.601 1.00 84.12 336 ARG A CA 1
ATOM 2709 C C . ARG A 1 336 ? -9.223 -9.063 19.284 1.00 84.12 336 ARG A C 1
ATOM 2711 O O . ARG A 1 336 ? -7.999 -9.077 19.280 1.00 84.12 336 ARG A O 1
ATOM 2718 N N . LEU A 1 337 ? -9.977 -9.151 18.193 1.00 87.81 337 LEU A N 1
ATOM 2719 C CA . LEU A 1 337 ? -9.407 -9.217 16.857 1.00 87.81 337 LEU A CA 1
ATOM 2720 C C . LEU A 1 337 ? -8.496 -8.012 16.597 1.00 87.81 337 LEU A C 1
ATOM 2722 O O . LEU A 1 337 ? -7.356 -8.205 16.201 1.00 87.81 337 LEU A O 1
ATOM 2726 N N . LEU A 1 338 ? -8.948 -6.795 16.914 1.00 86.88 338 LEU A N 1
ATOM 2727 C CA . LEU A 1 338 ? -8.140 -5.575 16.792 1.00 86.88 338 LEU A CA 1
ATOM 2728 C C . LEU A 1 338 ? -6.867 -5.617 17.634 1.00 86.88 338 LEU A C 1
ATOM 2730 O O . LEU A 1 338 ? -5.806 -5.218 17.162 1.00 86.88 338 LEU A O 1
ATOM 2734 N N . ARG A 1 339 ? -6.953 -6.123 18.869 1.00 83.19 339 ARG A N 1
ATOM 2735 C CA . ARG A 1 339 ? -5.777 -6.300 19.726 1.00 83.19 339 ARG A CA 1
ATOM 2736 C C . ARG A 1 339 ? -4.782 -7.289 19.116 1.00 83.19 339 ARG A C 1
ATOM 2738 O O . ARG A 1 339 ? -3.606 -6.966 19.031 1.00 83.19 339 ARG A O 1
ATOM 2745 N N . PHE A 1 340 ? -5.248 -8.456 18.669 1.00 83.00 340 PHE A N 1
ATOM 2746 C CA . PHE A 1 340 ? -4.378 -9.461 18.054 1.00 83.00 340 PHE A CA 1
ATOM 2747 C C . PHE A 1 340 ? -3.774 -8.978 16.738 1.00 83.00 340 PHE A C 1
ATOM 2749 O O . PHE A 1 340 ? -2.612 -9.255 16.476 1.00 83.00 340 PHE A O 1
ATOM 2756 N N . LEU A 1 341 ? -4.533 -8.224 15.940 1.00 83.44 341 LEU A N 1
ATOM 2757 C CA . LEU A 1 341 ? -4.007 -7.569 14.748 1.00 83.44 341 LEU A CA 1
ATOM 2758 C C . LEU A 1 341 ? -2.893 -6.592 15.133 1.00 83.44 341 LEU A C 1
ATOM 2760 O O . LEU A 1 341 ? -1.808 -6.705 14.577 1.00 83.44 341 LEU A O 1
ATOM 2764 N N . ARG A 1 342 ? -3.117 -5.717 16.127 1.00 79.75 342 ARG A N 1
ATOM 2765 C CA . ARG A 1 342 ? -2.086 -4.807 16.662 1.00 79.75 342 ARG A CA 1
ATOM 2766 C C . ARG A 1 342 ? -0.821 -5.543 17.070 1.00 79.75 342 ARG A C 1
ATOM 2768 O O . ARG A 1 342 ? 0.226 -5.260 16.506 1.00 79.75 342 ARG A O 1
ATOM 2775 N N . GLU A 1 343 ? -0.936 -6.507 17.982 1.00 75.50 343 GLU A N 1
ATOM 2776 C CA . GLU A 1 343 ? 0.189 -7.333 18.451 1.00 75.50 343 GLU A CA 1
ATOM 2777 C C . GLU A 1 343 ? 0.968 -7.956 17.282 1.00 75.50 343 GLU A C 1
ATOM 2779 O O . GLU A 1 343 ? 2.198 -7.994 17.299 1.00 75.50 343 GLU A O 1
ATOM 2784 N N . PHE A 1 344 ? 0.246 -8.400 16.250 1.00 72.81 344 PHE A N 1
ATOM 2785 C CA . PHE A 1 344 ? 0.812 -9.064 15.087 1.00 72.81 344 PHE A CA 1
ATOM 2786 C C . PHE A 1 344 ? 1.631 -8.124 14.175 1.00 72.81 344 PHE A C 1
ATOM 2788 O O . PHE A 1 344 ? 2.687 -8.521 13.673 1.00 72.81 344 PHE A O 1
ATOM 2795 N N . TYR A 1 345 ? 1.183 -6.880 13.954 1.00 70.00 345 TYR A N 1
ATOM 2796 C CA . TYR A 1 345 ? 1.879 -5.937 13.061 1.00 70.00 345 TYR A CA 1
ATOM 2797 C C . TYR A 1 345 ? 2.833 -4.959 13.762 1.00 70.00 345 TYR A C 1
ATOM 2799 O O . TYR A 1 345 ? 3.567 -4.254 13.065 1.00 70.00 345 TYR A O 1
ATOM 2807 N N . THR A 1 346 ? 2.814 -4.863 15.098 1.00 64.75 346 THR A N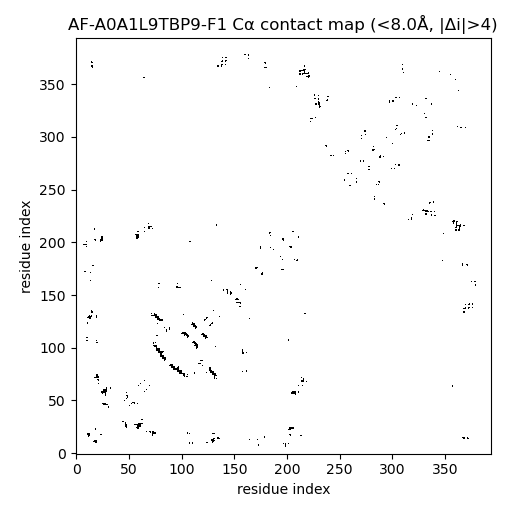 1
ATOM 2808 C CA . THR A 1 346 ? 3.749 -4.019 15.872 1.00 64.75 346 THR A CA 1
ATOM 2809 C C . THR A 1 346 ? 4.994 -4.754 16.353 1.00 64.75 346 THR A C 1
ATOM 2811 O O . THR A 1 346 ? 5.927 -4.089 16.783 1.00 64.75 346 THR A O 1
ATOM 2814 N N . SER A 1 347 ? 5.016 -6.088 16.314 1.00 56.97 347 SER A N 1
ATOM 2815 C CA . SER A 1 347 ? 6.167 -6.891 16.740 1.00 56.97 347 SER A CA 1
ATOM 2816 C C . SER A 1 347 ? 7.061 -7.202 15.532 1.00 56.97 347 SER A C 1
ATOM 2818 O O . SER A 1 347 ? 6.700 -8.065 14.726 1.00 56.97 347 SER A O 1
ATOM 2820 N N . PRO A 1 348 ? 8.198 -6.505 15.342 1.00 48.44 348 PRO A N 1
ATOM 2821 C CA . PRO A 1 348 ? 9.137 -6.844 14.283 1.00 48.44 348 PRO A CA 1
ATOM 2822 C C . PRO A 1 348 ? 9.841 -8.165 14.621 1.00 48.44 348 PRO A C 1
ATOM 2824 O O . PRO A 1 348 ? 10.649 -8.226 15.540 1.00 48.44 348 PRO A O 1
ATOM 2827 N N . GLY A 1 349 ? 9.525 -9.224 13.873 1.00 48.25 349 GLY A N 1
ATOM 2828 C CA . GLY A 1 349 ? 10.463 -10.307 13.558 1.00 48.25 349 GLY A CA 1
ATOM 2829 C C . GLY A 1 349 ? 11.135 -11.066 14.710 1.00 48.25 349 GLY A C 1
ATOM 2830 O O . GLY A 1 349 ? 12.223 -11.587 14.485 1.00 48.25 349 GLY A O 1
ATOM 2831 N N . GLN A 1 350 ? 10.543 -11.157 15.907 1.00 44.16 350 GLN A N 1
ATOM 2832 C CA . GLN A 1 350 ? 11.108 -12.001 16.975 1.00 44.16 350 GLN A CA 1
ATOM 2833 C C . GLN A 1 350 ? 10.816 -13.499 16.827 1.00 44.16 350 GLN A C 1
ATOM 2835 O O . GLN A 1 350 ? 11.432 -14.297 17.530 1.00 44.16 350 GLN A O 1
ATOM 2840 N N . ASP A 1 351 ? 9.962 -13.905 15.891 1.00 43.66 351 ASP A N 1
ATOM 2841 C CA . ASP A 1 351 ? 9.632 -15.317 15.733 1.00 43.66 351 ASP A CA 1
ATOM 2842 C C . ASP A 1 351 ? 10.583 -15.981 14.731 1.00 43.66 351 ASP A C 1
ATOM 2844 O O . ASP A 1 351 ? 10.409 -15.956 13.508 1.00 43.66 351 ASP A O 1
ATOM 2848 N N . HIS A 1 352 ? 11.635 -16.571 15.301 1.00 41.31 352 HIS A N 1
ATOM 2849 C CA . HIS A 1 352 ? 12.271 -17.746 14.729 1.00 41.31 352 HIS A CA 1
ATOM 2850 C C . HIS A 1 352 ? 11.195 -18.830 14.566 1.00 41.31 352 HIS A C 1
ATOM 2852 O O . HIS A 1 352 ? 10.495 -19.163 15.516 1.00 41.31 352 HIS A O 1
ATOM 2858 N N . ASP A 1 353 ? 11.100 -19.362 13.352 1.00 42.12 353 ASP A N 1
ATOM 2859 C CA . ASP A 1 353 ? 10.330 -20.545 12.969 1.00 42.12 353 ASP A CA 1
ATOM 2860 C C . ASP A 1 353 ? 8.821 -20.338 12.698 1.00 42.12 353 ASP A C 1
ATOM 2862 O O . ASP A 1 353 ? 7.965 -20.287 13.574 1.00 42.12 353 ASP A O 1
ATOM 2866 N N . VAL A 1 354 ? 8.496 -20.353 11.396 1.00 48.66 354 VAL A N 1
ATOM 2867 C CA . VAL A 1 354 ? 7.160 -20.621 10.822 1.00 48.66 354 VAL A CA 1
ATOM 2868 C C . VAL A 1 354 ? 6.108 -19.506 10.969 1.00 48.66 354 VAL A C 1
ATOM 2870 O O . VAL A 1 354 ? 4.942 -19.754 11.273 1.00 48.66 354 VAL A O 1
ATOM 2873 N N . GLU A 1 355 ? 6.458 -18.258 10.655 1.00 56.25 355 GLU A N 1
ATOM 2874 C CA . GLU A 1 355 ? 5.415 -17.294 10.268 1.00 56.25 355 GLU A CA 1
ATOM 2875 C C . GLU A 1 355 ? 4.803 -17.695 8.911 1.00 56.25 355 GLU A C 1
ATOM 2877 O O . GLU A 1 355 ? 5.512 -17.738 7.901 1.00 56.25 355 GLU A O 1
ATOM 2882 N N . ASP A 1 356 ? 3.489 -17.959 8.895 1.00 65.50 356 ASP A N 1
ATOM 2883 C CA . ASP A 1 356 ? 2.676 -18.172 7.685 1.00 65.50 356 ASP A CA 1
ATOM 2884 C C . ASP A 1 356 ? 2.941 -17.048 6.666 1.00 65.50 356 ASP A C 1
ATOM 2886 O O . ASP A 1 356 ? 2.949 -15.860 6.997 1.00 65.50 356 ASP A O 1
ATOM 2890 N N . LEU A 1 357 ? 3.168 -17.413 5.407 1.00 67.50 357 LEU A N 1
ATOM 2891 C CA . LEU A 1 357 ? 3.424 -16.474 4.317 1.00 67.50 357 LEU A CA 1
ATOM 2892 C C . LEU A 1 357 ? 2.368 -15.366 4.226 1.00 67.50 357 LEU A C 1
ATOM 2894 O O . LEU A 1 357 ? 2.711 -14.208 3.974 1.00 67.50 357 LEU A O 1
ATOM 2898 N N . GLY A 1 358 ? 1.102 -15.682 4.517 1.00 66.69 358 GLY A N 1
ATOM 2899 C CA . GLY A 1 358 ? 0.023 -14.692 4.494 1.00 66.69 358 GLY A CA 1
ATOM 2900 C C . GLY A 1 358 ? 0.258 -13.519 5.457 1.00 66.69 358 GLY A C 1
ATOM 2901 O O . GLY A 1 358 ? -0.096 -12.375 5.169 1.00 66.69 358 GLY A O 1
ATOM 2902 N N . PHE A 1 359 ? 0.910 -13.776 6.588 1.00 76.88 359 PHE A N 1
ATOM 2903 C CA . PHE A 1 359 ? 1.225 -12.773 7.601 1.00 76.88 359 PHE A CA 1
ATOM 2904 C C . PHE A 1 359 ? 2.344 -11.818 7.158 1.00 76.88 359 PHE A C 1
ATOM 2906 O O . PHE A 1 359 ? 2.297 -10.623 7.466 1.00 76.88 359 PHE A O 1
ATOM 2913 N N . ARG A 1 360 ? 3.305 -12.305 6.363 1.00 79.44 360 ARG A N 1
ATOM 2914 C CA . ARG A 1 360 ? 4.374 -11.477 5.781 1.00 79.44 360 ARG A CA 1
ATOM 2915 C C . ARG A 1 360 ? 3.835 -10.524 4.710 1.00 79.44 360 ARG A C 1
ATOM 2917 O O . ARG A 1 360 ? 4.151 -9.336 4.754 1.00 79.44 360 ARG A O 1
ATOM 2924 N N . GLY A 1 361 ? 2.959 -11.005 3.822 1.00 83.62 361 GLY A N 1
ATOM 2925 C CA . GLY A 1 361 ? 2.279 -10.160 2.827 1.00 83.62 361 GLY A CA 1
ATOM 2926 C C . GLY A 1 361 ? 1.464 -9.038 3.475 1.00 83.62 361 GLY A C 1
ATOM 2927 O O . GLY A 1 361 ? 1.542 -7.882 3.059 1.00 83.62 361 GLY A O 1
ATOM 2928 N N . LEU A 1 362 ? 0.775 -9.330 4.587 1.00 83.31 362 LEU A N 1
ATOM 2929 C CA . LEU A 1 362 ? 0.031 -8.315 5.334 1.00 83.31 362 LEU A CA 1
ATOM 2930 C C . LEU A 1 362 ? 0.933 -7.215 5.919 1.00 83.31 362 LEU A C 1
ATOM 2932 O O . LEU A 1 362 ? 0.549 -6.041 5.917 1.00 83.31 362 LEU A O 1
ATOM 2936 N N . ARG A 1 363 ? 2.128 -7.569 6.407 1.00 82.31 363 ARG A N 1
ATOM 2937 C CA . ARG A 1 363 ? 3.112 -6.578 6.872 1.00 82.31 363 ARG A CA 1
ATOM 2938 C C . ARG A 1 363 ? 3.574 -5.684 5.724 1.00 82.31 363 ARG A C 1
ATOM 2940 O O . ARG A 1 363 ? 3.606 -4.465 5.902 1.00 82.31 363 ARG A O 1
ATOM 2947 N N . ASN A 1 364 ? 3.842 -6.254 4.543 1.00 84.94 364 ASN A N 1
ATOM 2948 C CA . ASN A 1 364 ? 4.205 -5.445 3.378 1.00 84.94 364 ASN A CA 1
ATOM 2949 C C . ASN A 1 364 ? 3.073 -4.512 2.958 1.00 84.94 364 ASN A C 1
ATOM 2951 O O . ASN A 1 364 ? 3.291 -3.322 2.744 1.00 84.94 364 ASN A O 1
ATOM 2955 N N . ARG A 1 365 ? 1.844 -5.036 2.920 1.00 89.62 365 ARG A N 1
ATOM 2956 C CA . ARG A 1 365 ? 0.640 -4.264 2.617 1.00 89.62 365 ARG A CA 1
ATOM 2957 C C . ARG A 1 365 ? 0.492 -3.070 3.556 1.00 89.62 365 ARG A C 1
ATOM 2959 O O . ARG A 1 365 ? 0.278 -1.959 3.090 1.00 89.62 365 ARG A O 1
ATOM 2966 N N . ARG A 1 366 ? 0.664 -3.273 4.868 1.00 87.19 366 ARG A N 1
ATOM 2967 C CA . ARG A 1 366 ? 0.643 -2.187 5.861 1.00 87.19 366 ARG A CA 1
ATOM 2968 C C . ARG A 1 366 ? 1.742 -1.153 5.598 1.00 87.19 366 ARG A C 1
ATOM 2970 O O . ARG A 1 366 ? 1.472 0.039 5.676 1.00 87.19 366 ARG A O 1
ATOM 2977 N N . ARG A 1 367 ? 2.970 -1.587 5.305 1.00 85.38 367 ARG A N 1
ATOM 2978 C CA . ARG A 1 367 ? 4.094 -0.685 5.000 1.00 85.38 367 ARG A CA 1
ATOM 2979 C C . ARG A 1 367 ? 3.785 0.198 3.792 1.00 85.38 367 ARG A C 1
ATOM 2981 O O . ARG A 1 367 ? 3.845 1.417 3.900 1.00 85.38 367 ARG A O 1
ATOM 2988 N N . ILE A 1 368 ? 3.399 -0.414 2.673 1.00 88.75 368 ILE A N 1
ATOM 2989 C CA . ILE A 1 368 ? 3.063 0.304 1.436 1.00 88.75 368 ILE A CA 1
ATOM 2990 C C . ILE A 1 368 ? 1.878 1.246 1.673 1.00 88.75 368 ILE A C 1
ATOM 2992 O O . ILE A 1 368 ? 1.908 2.385 1.217 1.00 88.75 368 ILE A O 1
ATOM 2996 N N . TRP A 1 369 ? 0.879 0.818 2.447 1.00 90.75 369 TRP A N 1
ATOM 2997 C CA . TRP A 1 369 ? -0.248 1.664 2.835 1.00 90.75 369 TRP A CA 1
ATOM 2998 C C . TRP A 1 369 ? 0.197 2.925 3.580 1.00 90.75 369 TRP A C 1
ATOM 3000 O O . TRP A 1 369 ? -0.211 4.026 3.223 1.00 90.75 369 TRP A O 1
ATOM 3010 N N . MET A 1 370 ? 1.059 2.790 4.591 1.00 85.38 370 MET A N 1
ATOM 3011 C CA . MET A 1 370 ? 1.568 3.940 5.347 1.00 85.38 370 MET A CA 1
ATOM 3012 C C . MET A 1 370 ? 2.408 4.878 4.473 1.00 85.38 370 MET A C 1
ATOM 3014 O O . MET A 1 370 ? 2.297 6.095 4.618 1.00 85.38 370 MET A O 1
ATOM 3018 N N . ASN A 1 371 ? 3.183 4.335 3.527 1.00 85.62 371 ASN A N 1
ATOM 3019 C CA . ASN A 1 371 ? 3.869 5.151 2.523 1.00 85.62 371 ASN A CA 1
ATOM 3020 C C . ASN A 1 371 ? 2.863 5.944 1.693 1.00 85.62 371 ASN A C 1
ATOM 3022 O O . ASN A 1 371 ? 3.004 7.152 1.555 1.00 85.62 371 ASN A O 1
ATOM 3026 N N . CYS A 1 372 ? 1.809 5.292 1.203 1.00 90.31 372 CYS A N 1
ATOM 3027 C CA . CYS A 1 372 ? 0.754 5.954 0.445 1.00 90.31 372 CYS A CA 1
ATOM 3028 C C . CYS A 1 372 ? 0.055 7.053 1.263 1.00 90.31 372 CYS A C 1
ATOM 3030 O O . CYS A 1 372 ? -0.170 8.144 0.747 1.00 90.31 372 CYS A O 1
ATOM 3032 N N . GLU A 1 373 ? -0.239 6.821 2.549 1.00 87.56 373 GLU A N 1
ATOM 3033 C CA . GLU A 1 373 ? -0.808 7.855 3.428 1.00 87.56 373 GLU A CA 1
ATOM 3034 C C . GLU A 1 373 ? 0.115 9.064 3.558 1.00 87.56 373 GLU A C 1
ATOM 3036 O O . GLU A 1 373 ? -0.350 10.204 3.531 1.00 87.56 373 GLU A O 1
ATOM 3041 N N . ARG A 1 374 ? 1.422 8.822 3.698 1.00 85.06 374 ARG A N 1
ATOM 3042 C CA . ARG A 1 374 ? 2.425 9.884 3.753 1.00 85.06 374 ARG A CA 1
ATOM 3043 C C . ARG A 1 374 ? 2.473 10.667 2.441 1.00 85.06 374 ARG A C 1
ATOM 3045 O O . ARG A 1 374 ? 2.400 11.890 2.492 1.00 85.06 374 ARG A O 1
ATOM 3052 N N . ILE A 1 375 ? 2.516 9.979 1.299 1.00 86.88 375 ILE A N 1
ATOM 3053 C CA . ILE A 1 375 ? 2.516 10.592 -0.039 1.00 86.88 375 ILE A CA 1
ATOM 3054 C C . ILE A 1 375 ? 1.297 11.502 -0.207 1.00 86.88 375 ILE A C 1
ATOM 3056 O O . ILE A 1 375 ? 1.450 12.678 -0.526 1.00 86.88 375 ILE A O 1
ATOM 3060 N N . VAL A 1 376 ? 0.092 10.998 0.085 1.00 88.69 376 VAL A N 1
ATOM 3061 C CA . VAL A 1 376 ? -1.147 11.785 -0.033 1.00 88.69 376 VAL A CA 1
ATOM 3062 C C . VAL A 1 376 ? -1.118 13.011 0.885 1.00 88.69 376 VAL A C 1
ATOM 3064 O O . VAL A 1 376 ? -1.410 14.115 0.431 1.00 88.69 376 VAL A O 1
ATOM 3067 N N . ARG A 1 377 ? -0.695 12.863 2.150 1.00 85.38 377 ARG A N 1
ATOM 3068 C CA . ARG A 1 377 ? -0.558 14.005 3.075 1.00 85.38 377 ARG A CA 1
ATOM 3069 C C . ARG A 1 377 ? 0.434 15.048 2.560 1.00 85.38 377 ARG A C 1
ATOM 3071 O O . ARG A 1 377 ? 0.187 16.243 2.691 1.00 85.38 377 ARG A O 1
ATOM 3078 N N . GLU A 1 378 ? 1.557 14.619 1.993 1.00 84.88 378 GLU A N 1
ATOM 3079 C CA . GLU A 1 378 ? 2.564 15.523 1.434 1.00 84.88 378 GLU A CA 1
ATOM 3080 C C . GLU A 1 378 ? 2.052 16.247 0.179 1.00 84.88 378 GLU A C 1
ATOM 3082 O O . GLU A 1 378 ? 2.268 17.453 0.049 1.00 84.88 378 GLU A O 1
ATOM 3087 N N . MET A 1 379 ? 1.313 15.560 -0.699 1.00 86.12 379 MET A N 1
ATOM 3088 C CA . MET A 1 379 ? 0.634 16.170 -1.852 1.00 86.12 379 MET A CA 1
ATOM 3089 C C . MET A 1 379 ? -0.388 17.239 -1.419 1.00 86.12 379 MET A C 1
ATOM 3091 O O . MET A 1 379 ? -0.446 18.329 -2.001 1.00 86.12 379 MET A O 1
ATOM 3095 N N . ASP A 1 380 ? -1.171 16.959 -0.374 1.00 82.75 380 ASP A N 1
ATOM 3096 C CA . ASP A 1 380 ? -2.191 17.879 0.142 1.00 82.75 380 ASP A CA 1
ATOM 3097 C C . ASP A 1 380 ? -1.572 19.096 0.843 1.00 82.75 380 ASP A C 1
ATOM 3099 O O . ASP A 1 380 ? -1.957 20.236 0.570 1.00 82.75 380 ASP A O 1
ATOM 3103 N N . ASN A 1 381 ? -0.557 18.884 1.685 1.00 80.06 381 ASN A N 1
ATOM 3104 C CA . ASN A 1 381 ? 0.147 19.967 2.377 1.00 80.06 381 ASN A CA 1
ATOM 3105 C C . ASN A 1 381 ? 0.814 20.941 1.397 1.00 80.06 381 ASN A C 1
ATOM 3107 O O . ASN A 1 381 ? 0.804 22.150 1.626 1.00 80.06 381 ASN A O 1
ATOM 3111 N N . ARG A 1 382 ? 1.358 20.433 0.284 1.00 69.75 382 ARG A N 1
ATOM 3112 C CA . ARG A 1 382 ? 1.990 21.261 -0.756 1.00 69.75 382 ARG A CA 1
ATOM 3113 C C . ARG A 1 382 ? 0.975 22.067 -1.568 1.00 69.75 382 ARG A C 1
ATOM 3115 O O . ARG A 1 382 ? 1.254 23.197 -1.960 1.00 69.75 382 ARG A O 1
ATOM 3122 N N . SER A 1 383 ? -0.229 21.534 -1.762 1.00 60.22 383 SER A N 1
ATOM 3123 C CA . SER A 1 383 ? -1.319 22.267 -2.422 1.00 60.22 383 SER A CA 1
ATOM 3124 C C . SER A 1 383 ? -1.745 23.511 -1.624 1.00 60.22 383 SER A C 1
ATOM 3126 O O . SER A 1 383 ? -2.177 24.506 -2.202 1.00 60.22 383 SER A O 1
ATOM 3128 N N . LEU A 1 384 ? -1.587 23.482 -0.296 1.00 56.81 384 LEU A N 1
ATOM 3129 C CA . LEU A 1 384 ? -1.916 24.599 0.596 1.00 56.81 384 LEU A CA 1
ATOM 3130 C C . LEU A 1 384 ? -0.828 25.687 0.651 1.00 56.81 384 LEU A C 1
ATOM 3132 O O . LEU A 1 384 ? -1.147 26.845 0.922 1.00 56.81 384 LEU A O 1
ATOM 3136 N N . THR A 1 385 ? 0.441 25.356 0.393 1.00 53.53 385 THR A N 1
ATOM 3137 C CA . THR A 1 385 ? 1.539 26.339 0.368 1.00 53.53 385 THR A CA 1
ATOM 3138 C C . THR A 1 385 ? 1.607 27.124 -0.939 1.00 53.53 385 THR A C 1
ATOM 3140 O O . THR A 1 385 ? 1.862 28.326 -0.889 1.00 53.53 385 THR A O 1
ATOM 3143 N N . VAL A 1 386 ? 1.303 26.506 -2.086 1.00 52.00 386 VAL A N 1
ATOM 3144 C CA . VAL A 1 386 ? 1.271 27.206 -3.388 1.00 52.00 386 VAL A CA 1
ATOM 3145 C C . VAL A 1 386 ? 0.148 28.256 -3.435 1.00 52.00 386 VAL A C 1
ATOM 3147 O O . VAL A 1 386 ? 0.351 29.356 -3.941 1.00 52.00 386 VAL A O 1
ATOM 3150 N N . GLY A 1 387 ? -1.002 27.993 -2.803 1.00 42.44 387 GLY A N 1
ATOM 3151 C CA . GLY A 1 387 ? -2.121 28.946 -2.724 1.00 42.44 387 GLY A CA 1
ATOM 3152 C C . GLY A 1 387 ? -1.896 30.172 -1.823 1.00 42.44 387 GLY A C 1
ATOM 3153 O O . GLY A 1 387 ? -2.746 31.057 -1.785 1.00 42.44 387 GLY A O 1
ATOM 3154 N N . ARG A 1 388 ? -0.780 30.247 -1.083 1.00 41.22 388 ARG A N 1
ATOM 3155 C CA . ARG A 1 388 ? -0.421 31.407 -0.241 1.00 41.22 388 ARG A CA 1
ATOM 3156 C C . ARG A 1 388 ? 0.601 32.349 -0.882 1.00 41.22 388 ARG A C 1
ATOM 3158 O O . ARG A 1 388 ? 0.903 33.376 -0.284 1.00 41.22 388 ARG A O 1
ATOM 3165 N N . GLN A 1 389 ? 1.142 32.007 -2.051 1.00 36.81 389 GLN A N 1
ATOM 3166 C CA . GLN A 1 389 ? 2.212 32.772 -2.700 1.00 36.81 389 GLN A CA 1
ATOM 3167 C C . GLN A 1 389 ? 1.757 33.619 -3.895 1.00 36.81 389 GLN A C 1
ATOM 3169 O O . GLN A 1 389 ? 2.602 34.241 -4.525 1.00 36.81 389 GLN A O 1
ATOM 3174 N N . SER A 1 390 ? 0.459 33.705 -4.193 1.00 34.75 390 SER A N 1
ATOM 3175 C CA . SER A 1 390 ? -0.059 34.687 -5.154 1.00 34.75 390 SER A CA 1
ATOM 3176 C C . SER A 1 390 ? -0.162 36.059 -4.468 1.00 34.75 390 SER A C 1
ATOM 3178 O O . SER A 1 390 ? -1.003 36.207 -3.575 1.00 34.75 390 SER A O 1
ATOM 3180 N N . PRO A 1 391 ? 0.659 37.068 -4.819 1.00 39.19 391 PRO A N 1
ATOM 3181 C CA . PRO A 1 391 ? 0.383 38.441 -4.414 1.00 39.19 391 PRO A CA 1
ATOM 3182 C C . PRO A 1 391 ? -0.885 38.915 -5.143 1.00 39.19 391 PRO A C 1
ATOM 3184 O O . PRO A 1 391 ? -1.176 38.406 -6.229 1.00 39.19 391 PRO A O 1
ATOM 3187 N N . PRO A 1 392 ? -1.646 39.872 -4.588 1.00 38.81 392 PRO A N 1
ATOM 3188 C CA . PRO A 1 392 ? -2.679 40.535 -5.366 1.00 38.81 392 PRO A CA 1
ATOM 3189 C C . PRO A 1 392 ? -2.008 41.221 -6.561 1.00 38.81 392 PRO A C 1
ATOM 3191 O O . PRO A 1 392 ? -1.037 41.957 -6.385 1.00 38.81 392 PRO A O 1
ATOM 3194 N N . GLU A 1 393 ? -2.495 40.925 -7.765 1.00 42.97 393 GLU A N 1
ATOM 3195 C CA . GLU A 1 393 ? -2.183 41.709 -8.957 1.00 42.97 393 GLU A CA 1
ATOM 3196 C C . GLU A 1 393 ? -2.651 43.151 -8.700 1.00 42.97 393 GLU A C 1
ATOM 3198 O O . GLU A 1 393 ? -3.832 43.375 -8.418 1.00 42.97 393 GLU A O 1
ATOM 3203 N N . GLU A 1 394 ? -1.710 44.098 -8.730 1.00 40.25 394 GLU A N 1
ATOM 3204 C CA . GLU A 1 394 ? -1.991 45.534 -8.873 1.00 40.25 394 GLU A CA 1
ATOM 3205 C C . GLU A 1 394 ? -2.034 45.925 -10.350 1.00 40.25 394 GLU A C 1
ATOM 3207 O O . GLU A 1 394 ? -1.137 45.479 -11.108 1.00 40.25 394 GLU A O 1
#

Organism: NCBI:txid1036612

Foldseek 3Di:
DDPPPDDDDFAAALQQRHALACLQFAEQEFPPDDDPVPPVNPPPRPHVCVVCVPDNQWTHHCVQVPRVQLGLSNFKKFFFQWDQDLVPRDIDGHPFTDIDHGFPGADRVQQWTHHPRHPDIDHDPPGGHMHRPLLVVLLQVLLQVVCVVPPDPDTPRSRLLRVLVVVCCVVSSDLPPDLPDPPLQPDDDDPDNPSQCPVVRSHGIHHVLNNLLSGALPDDADCVVLQQVQQPDPDQFQPDDDDDDPPDDDPDDPDDPLLVDDPVVNLVVLLPDAPVVLVVVLRVDVSSVVVSSVDDQVSLLSNCCRQPVLCSVVVVVVLVVVVVVDPDTGRRRSSSSSVVVCVLQVDRDPDDDDDDSSSSSNNNSVSSSVSSNVSSVVSVVVVVVVVVPDDPDD

Solvent-accessible surface area (backbone atoms only — not comparable to full-atom values): 23876 Å² total; per-residue (Å²): 134,77,85,75,84,66,92,80,77,77,68,40,16,82,62,71,69,46,50,52,37,51,88,43,49,46,41,58,48,75,88,85,81,71,65,90,88,59,81,82,56,80,78,68,83,72,45,48,60,79,80,40,67,90,49,80,74,46,19,36,47,45,91,78,53,47,66,82,45,31,50,60,28,44,40,21,28,35,48,20,44,61,36,72,41,84,90,73,78,44,80,40,80,36,98,56,48,45,72,52,66,59,33,76,46,66,43,67,91,79,32,34,41,32,34,81,93,54,94,61,69,43,40,53,79,74,49,24,43,37,32,32,50,71,54,52,56,47,34,44,53,44,47,47,59,64,32,65,80,68,82,55,96,62,75,78,56,44,60,52,50,46,54,50,57,64,77,40,42,74,61,62,73,38,96,73,58,77,68,82,60,86,66,72,86,73,77,72,70,100,83,60,87,76,64,73,62,46,74,92,46,86,43,51,65,36,47,68,85,37,55,34,71,58,28,30,54,84,54,78,63,77,59,59,68,54,48,48,62,30,28,70,63,87,74,85,70,72,74,73,85,79,88,72,78,81,74,76,92,69,85,74,84,75,79,54,72,68,75,73,46,58,69,67,59,43,49,54,53,48,72,74,44,56,69,70,58,48,55,49,44,39,72,76,29,72,71,54,31,62,48,61,74,68,59,54,69,66,60,39,50,56,42,33,62,71,79,39,57,81,49,30,67,61,52,52,53,50,50,54,54,53,55,76,76,42,96,80,68,60,74,72,36,41,60,43,37,54,48,53,50,48,58,61,76,71,54,82,76,78,72,79,80,84,77,56,64,32,61,32,13,51,49,24,27,46,42,44,44,53,32,30,51,49,52,50,51,52,45,54,56,51,58,60,56,62,74,70,68,70,72,84,86,127

pLDDT: mean 70.72, std 17.57, range [28.67, 95.75]

Mean predicted aligned error: 13.13 Å